Protein 3DEX (pdb70)

Secondary structure (DSSP, 8-state):
--EEEEEEEETTTT-HHHHHHHHHHHHHHSTTTEEEEEEEEESSS-EEEEETTEEEEEHHHH-S--HHHHHHHHHHTT-/-EEEEEEETTTT-HHHHHHHHHHHHHHSTTT-SEEEEEEESSS-EEEEETTEEEEEHHHH-S--HHHHHHHHHHHS----/-EEEEEEEETTTT-HHHHHHHHHHHHHHSTTTEEEEEEEEESSS-EEEEETTEEEEEHHHH-S--HHHHHHHHHTT-/-EEEEEEEETTTT-HHHHHHHHHHHHHHSTTTEEEEEEEEESSS-EEEEETTEEEEEHHHH-S--HHHHHHHHHTTS-TT-/--EEEEEEEETTTT-HHHHHHHHHHHHHHSTTTEEEEEEEEESSS-EEEEETTEEEEEHHHH-S--HHHHHHHHHTT--/--EEEEEEEETTTT-HHHHHHHHHHHHHHSTTTEEEEEEEEESSS-EEEEETTEEEEEHHHH-S--HHHHHHHHHTTT-/-EEEEEEEETTTT-HHHHHHHHHHHHHHSTTTEEEEEEEEESSS-EEEEETTEEEEEHHHH-S--HHHHHHHHHTT-/---EEEEEEEETTTT-HHHHHHHHHHHHHHSTTTEEEEEEEEESSS-EEEEETTEEEEEHHHH-S--HHHHHHHHHHHS-S--

InterPro domains:
  IPR011893 Selenoprotein, Rdx-type [PF10262] (14-86)
  IPR011893 Selenoprotein, Rdx-type [TIGR02174] (15-85)
  IPR036249 Thioredoxin-like superfamily [SSF52833] (12-95)

Structure (mmCIF, N/CA/C/O backbone):
data_3DEX
#
_entry.id   3DEX
#
_cell.length_a   48.126
_cell.length_b   158.318
_cell.length_c   48.088
_cell.angle_alpha   90.00
_cell.angle_beta   90.62
_cell.angle_gamma   90.00
#
_symmetry.space_group_name_H-M   'P 1 21 1'
#
loop_
_atom_site.group_PDB
_atom_site.id
_atom_site.type_symbol
_atom_site.label_atom_id
_atom_site.label_alt_id
_atom_site.label_comp_id
_atom_site.label_asym_id
_atom_site.label_entity_id
_atom_site.label_seq_id
_atom_site.pdbx_PDB_ins_code
_atom_site.Cartn_x
_atom_site.Cartn_y
_atom_site.Cartn_z
_atom_site.occupancy
_atom_site.B_iso_or_equiv
_atom_site.auth_seq_id
_atom_site.auth_comp_id
_atom_site.auth_asym_id
_atom_site.auth_atom_id
_atom_site.pdbx_PDB_model_num
ATOM 1 N N . HIS A 1 11 ? 35.155 123.610 20.117 1.00 59.57 11 HIS A N 1
ATOM 2 C CA . HIS A 1 11 ? 33.688 123.849 19.933 1.00 63.82 11 HIS A CA 1
ATOM 3 C C . HIS A 1 11 ? 33.041 124.582 21.117 1.00 63.26 11 HIS A C 1
ATOM 4 O O . HIS A 1 11 ? 32.795 123.999 22.175 1.00 65.11 11 HIS A O 1
ATOM 11 N N . THR A 1 12 ? 32.745 125.865 20.930 1.00 62.43 12 THR A N 1
ATOM 12 C CA . THR A 1 12 ? 32.152 126.670 22.000 1.00 55.09 12 THR A CA 1
ATOM 13 C C . THR A 1 12 ? 30.963 127.551 21.590 1.00 50.98 12 THR A C 1
ATOM 14 O O . THR A 1 12 ? 30.209 128.017 22.450 1.00 49.24 12 THR A O 1
ATOM 18 N N . HIS A 1 13 ? 30.799 127.778 20.287 1.00 46.48 13 HIS A N 1
ATOM 19 C CA . HIS A 1 13 ? 29.703 128.607 19.787 1.00 41.14 13 HIS A CA 1
ATOM 20 C C . HIS A 1 13 ? 28.619 127.776 19.143 1.00 37.84 13 HIS A C 1
ATOM 21 O O . HIS A 1 13 ? 28.875 126.700 18.616 1.00 38.25 13 HIS A O 1
ATOM 28 N N . ARG A 1 14 ? 27.399 128.285 19.191 1.00 34.33 14 ARG A N 1
ATOM 29 C CA . ARG A 1 14 ? 26.280 127.579 18.604 1.00 31.67 14 ARG A CA 1
ATOM 30 C C . ARG A 1 14 ? 25.631 128.466 17.533 1.00 30.97 14 ARG A C 1
ATOM 31 O O . ARG A 1 14 ? 25.536 129.688 17.701 1.00 30.85 14 ARG A O 1
ATOM 39 N N . VAL A 1 15 ? 25.205 127.845 16.429 1.00 26.24 15 VAL A N 1
ATOM 40 C CA . VAL A 1 15 ? 24.550 128.552 15.324 1.00 15.93 15 VAL A CA 1
ATOM 41 C C . VAL A 1 15 ? 23.180 127.936 15.093 1.00 15.49 15 VAL A C 1
ATOM 42 O O . VAL A 1 15 ? 22.994 126.744 15.247 1.00 16.19 15 VAL A O 1
ATOM 46 N N . GLN A 1 16 ? 22.214 128.755 14.727 1.00 19.80 16 GLN A N 1
ATOM 47 C CA . GLN A 1 16 ? 20.879 128.258 14.485 1.00 21.59 16 GLN A CA 1
ATOM 48 C C . GLN A 1 16 ? 20.337 128.894 13.205 1.00 23.83 16 GLN A C 1
ATOM 49 O O . GLN A 1 16 ? 20.586 130.072 12.927 1.00 21.53 16 GLN A O 1
ATOM 55 N N . ILE A 1 17 ? 19.608 128.107 12.419 1.00 24.48 17 ILE A N 1
ATOM 56 C CA . ILE A 1 17 ? 19.013 128.599 11.179 1.00 17.73 17 ILE A CA 1
ATOM 57 C C . ILE A 1 17 ? 17.534 128.308 11.218 1.00 16.34 17 ILE A C 1
ATOM 58 O O . ILE A 1 17 ? 17.141 127.153 11.279 1.00 18.94 17 ILE A O 1
ATOM 63 N N . GLU A 1 18 ? 16.714 129.344 11.205 1.00 16.28 18 GLU A N 1
ATOM 64 C CA . GLU A 1 18 ? 15.268 129.138 11.220 1.00 24.94 18 GLU A CA 1
ATOM 65 C C . GLU A 1 18 ? 14.731 129.429 9.811 1.00 26.68 18 GLU A C 1
ATOM 66 O O . GLU A 1 18 ? 14.808 130.566 9.328 1.00 27.89 18 GLU A O 1
ATOM 72 N N . TYR A 1 19 ? 14.196 128.396 9.159 1.00 25.28 19 TYR A N 1
ATOM 73 C CA . TYR A 1 19 ? 13.669 128.502 7.791 1.00 24.60 19 TYR A CA 1
ATOM 74 C C . TYR A 1 19 ? 12.153 128.286 7.726 1.00 22.51 19 TYR A C 1
ATOM 75 O O . TYR A 1 19 ? 11.615 127.487 8.476 1.00 15.45 19 TYR A O 1
ATOM 84 N N . CYS A 1 20 ? 11.473 128.994 6.824 1.00 26.63 20 CYS A N 1
ATOM 85 C CA . CYS A 1 20 ? 10.032 128.833 6.669 1.00 31.66 20 CYS A CA 1
ATOM 86 C C . CYS A 1 20 ? 9.778 127.464 6.054 1.00 33.71 20 CYS A C 1
ATOM 87 O O . CYS A 1 20 ? 10.215 127.168 4.943 1.00 32.98 20 CYS A O 1
ATOM 90 N N . THR A 1 21 ? 9.086 126.623 6.812 1.00 38.25 21 THR A N 1
ATOM 91 C CA . THR A 1 21 ? 8.781 125.270 6.397 1.00 38.05 21 THR A CA 1
ATOM 92 C C . THR A 1 21 ? 7.800 125.255 5.217 1.00 42.46 21 THR A C 1
ATOM 93 O O . THR A 1 21 ? 8.008 124.526 4.246 1.00 40.35 21 THR A O 1
ATOM 97 N N . GLN A 1 22 ? 6.759 126.085 5.280 1.00 46.69 22 GLN A N 1
ATOM 98 C CA . GLN A 1 22 ? 5.750 126.141 4.216 1.00 46.57 22 GLN A CA 1
ATOM 99 C C . GLN A 1 22 ? 6.337 126.592 2.874 1.00 44.63 22 GLN A C 1
ATOM 100 O O . GLN A 1 22 ? 5.904 126.155 1.808 1.00 43.85 22 GLN A O 1
ATOM 106 N N . CYS A 1 23 ? 7.332 127.462 2.934 1.00 41.80 23 CYS A N 1
ATOM 107 C CA . CYS A 1 23 ? 7.963 127.983 1.733 1.00 42.47 23 CYS A CA 1
ATOM 108 C C . CYS A 1 23 ? 8.923 126.957 1.111 1.00 41.40 23 CYS A C 1
ATOM 109 O O . CYS A 1 23 ? 9.636 127.267 0.157 1.00 38.12 23 CYS A O 1
ATOM 112 N N . ARG A 1 24 ? 8.944 125.738 1.648 1.00 41.36 24 ARG A N 1
ATOM 113 C CA . ARG A 1 24 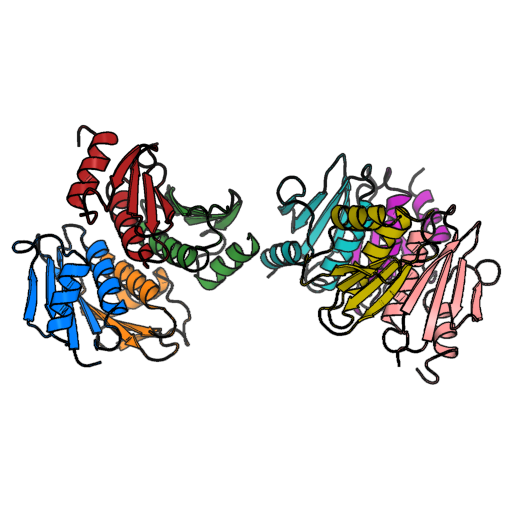? 9.835 124.685 1.139 1.00 39.61 24 ARG A CA 1
ATOM 114 C C . ARG A 1 24 ? 11.291 125.182 1.132 1.00 36.93 24 ARG A C 1
ATOM 115 O O . ARG A 1 24 ? 12.004 125.012 0.144 1.00 35.66 24 ARG A O 1
ATOM 123 N N . TRP A 1 25 ? 11.726 125.795 2.233 1.00 30.20 25 TRP A N 1
ATOM 124 C CA . TRP A 1 25 ? 13.083 126.302 2.314 1.00 27.25 25 TRP A CA 1
ATOM 125 C C . TRP A 1 25 ? 14.054 125.422 3.086 1.00 26.44 25 TRP A C 1
ATOM 126 O O . TRP A 1 25 ? 15.168 125.842 3.428 1.00 25.05 25 TRP A O 1
ATOM 137 N N . LEU A 1 26 ? 13.638 124.193 3.352 1.00 25.50 26 LEU A N 1
ATOM 138 C CA . LEU A 1 26 ? 14.488 123.249 4.061 1.00 23.46 26 LEU A CA 1
ATOM 139 C C . LEU A 1 26 ? 15.774 123.024 3.273 1.00 22.25 26 LEU A C 1
ATOM 140 O O . LEU A 1 26 ? 16.869 123.128 3.808 1.00 17.89 26 LEU A O 1
ATOM 145 N N . PRO A 1 27 ? 15.652 122.713 1.975 1.00 23.31 27 PRO A N 1
ATOM 146 C CA . PRO A 1 27 ? 16.876 122.494 1.211 1.00 24.25 27 PRO A CA 1
ATOM 147 C C . PRO A 1 27 ? 17.910 123.632 1.261 1.00 21.56 27 PRO A C 1
ATOM 148 O O . PRO A 1 27 ? 19.101 123.364 1.376 1.00 23.58 27 PRO A O 1
ATOM 152 N N . ARG A 1 28 ? 17.482 124.888 1.204 1.00 20.19 28 ARG A N 1
ATOM 153 C CA . ARG A 1 28 ? 18.462 125.968 1.234 1.00 21.85 28 ARG A CA 1
ATOM 154 C C . ARG A 1 28 ? 18.996 126.176 2.638 1.00 20.87 28 ARG A C 1
ATOM 155 O O . ARG A 1 28 ? 20.093 126.676 2.830 1.00 22.44 28 ARG A O 1
ATOM 163 N N . ALA A 1 29 ? 18.200 125.810 3.628 1.00 19.98 29 ALA A N 1
ATOM 164 C CA . ALA A 1 29 ? 18.631 125.930 5.005 1.00 13.91 29 ALA A CA 1
ATOM 165 C C . ALA A 1 29 ? 19.722 124.879 5.194 1.00 15.22 29 ALA A C 1
ATOM 166 O O . ALA A 1 29 ? 20.771 125.160 5.769 1.00 15.89 29 ALA A O 1
ATOM 168 N N . ALA A 1 30 ? 19.459 123.668 4.700 1.00 11.91 30 ALA A N 1
ATOM 169 C CA . ALA A 1 30 ? 20.394 122.556 4.807 1.00 9.35 30 ALA A CA 1
ATOM 170 C C . ALA A 1 30 ? 21.711 122.888 4.108 1.00 10.39 30 ALA A C 1
ATOM 171 O O . ALA A 1 30 ? 22.788 122.573 4.598 1.00 5.87 30 ALA A O 1
ATOM 173 N N . TRP A 1 31 ? 21.611 123.540 2.961 1.00 11.13 31 TRP A N 1
ATOM 174 C CA . TRP A 1 31 ? 22.783 123.925 2.215 1.00 14.06 31 TRP A CA 1
ATOM 175 C C . TRP A 1 31 ? 23.655 124.886 3.027 1.00 15.35 31 TRP A C 1
ATOM 176 O O . TRP A 1 31 ? 24.859 124.676 3.187 1.00 14.85 31 TRP A O 1
ATOM 187 N N . LEU A 1 32 ? 23.039 125.946 3.525 1.00 15.30 32 LEU A N 1
ATOM 188 C CA . LEU A 1 32 ? 23.739 126.936 4.335 1.00 21.23 32 LEU A CA 1
ATOM 189 C C . LEU A 1 32 ? 24.393 126.281 5.556 1.00 23.67 32 LEU A C 1
ATOM 190 O O . LEU A 1 32 ? 25.498 126.661 5.964 1.00 22.70 32 LEU A O 1
ATOM 195 N N . ALA A 1 33 ? 23.700 125.305 6.142 1.00 24.50 33 ALA A N 1
ATOM 196 C CA . ALA A 1 33 ? 24.212 124.603 7.314 1.00 23.48 33 ALA A CA 1
ATOM 197 C C . ALA A 1 33 ? 25.523 123.919 6.972 1.00 21.00 33 ALA A C 1
ATOM 198 O O . ALA A 1 33 ? 26.471 123.935 7.749 1.00 19.92 33 ALA A O 1
ATOM 200 N N . GLN A 1 34 ? 25.561 123.317 5.797 1.00 18.85 34 GLN A N 1
ATOM 201 C CA . GLN A 1 34 ? 26.743 122.626 5.337 1.00 18.68 34 GLN A CA 1
ATOM 202 C C . GLN A 1 34 ? 27.866 123.631 5.064 1.00 21.24 34 GLN A C 1
ATOM 203 O O . GLN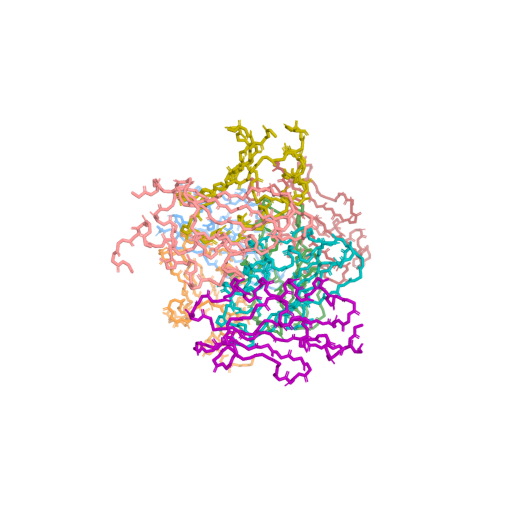 A 1 34 ? 29.018 123.375 5.394 1.00 19.07 34 GLN A O 1
ATOM 209 N N . GLU A 1 35 ? 27.520 124.768 4.458 1.00 23.59 35 GLU A N 1
ATOM 210 C CA . GLU A 1 35 ? 28.495 125.807 4.160 1.00 22.88 35 GLU A CA 1
ATOM 211 C C . GLU A 1 35 ? 29.118 126.296 5.465 1.00 23.69 35 GLU A C 1
ATOM 212 O O . GLU A 1 35 ? 30.335 126.353 5.593 1.00 23.26 35 GLU A O 1
ATOM 218 N N . LEU A 1 36 ? 28.282 126.646 6.438 1.00 24.38 36 LEU A N 1
ATOM 219 C CA . LEU A 1 36 ? 28.781 127.141 7.718 1.00 26.83 36 LEU A CA 1
ATOM 220 C C . LEU A 1 36 ? 29.526 126.090 8.534 1.00 27.81 36 LEU A C 1
ATOM 221 O O . LEU A 1 36 ? 30.538 126.391 9.163 1.00 29.56 36 LEU A O 1
ATOM 226 N N . LEU A 1 37 ? 29.031 124.858 8.533 1.00 29.66 37 LEU A N 1
ATOM 227 C CA . LEU A 1 37 ? 29.675 123.794 9.296 1.00 28.86 37 LEU A CA 1
ATOM 228 C C . LEU A 1 37 ? 31.014 123.385 8.724 1.00 27.32 37 LEU A C 1
ATOM 229 O O . LEU A 1 37 ? 31.891 122.930 9.444 1.00 29.92 37 LEU A O 1
ATOM 234 N N . THR A 1 38 ? 31.174 123.550 7.425 1.00 27.87 38 THR A N 1
ATOM 235 C CA . THR A 1 38 ? 32.411 123.183 6.792 1.00 25.45 38 THR A CA 1
ATOM 236 C C . THR A 1 38 ? 33.451 124.285 7.015 1.00 26.45 38 THR A C 1
ATOM 237 O O . THR A 1 38 ? 34.631 124.011 7.144 1.00 25.45 38 THR A O 1
ATOM 241 N N . THR A 1 39 ? 33.006 125.530 7.109 1.00 26.24 39 THR A N 1
ATOM 242 C CA . THR A 1 39 ? 33.919 126.634 7.338 1.00 27.75 39 THR A CA 1
ATOM 243 C C . THR A 1 39 ? 34.252 126.854 8.820 1.00 30.87 39 THR A C 1
ATOM 244 O O . THR A 1 39 ? 35.373 127.229 9.147 1.00 31.83 39 THR A O 1
ATOM 248 N N . PHE A 1 40 ? 33.289 126.605 9.709 1.00 33.26 40 PHE A N 1
ATOM 249 C CA . PHE A 1 40 ? 33.470 126.814 11.149 1.00 33.11 40 PHE A CA 1
ATOM 250 C C . PHE A 1 40 ? 33.311 125.559 11.998 1.00 38.47 40 PHE A C 1
ATOM 251 O O . PHE A 1 40 ? 32.890 125.639 13.149 1.00 38.20 40 PHE A O 1
ATOM 259 N N . GLU A 1 41 ? 33.660 124.408 11.433 1.00 46.49 41 GLU A N 1
ATOM 260 C CA . GLU A 1 41 ? 33.543 123.125 12.127 1.00 49.30 41 GLU A CA 1
ATOM 261 C C . GLU A 1 41 ? 34.338 123.083 13.421 1.00 49.83 41 GLU A C 1
ATOM 262 O O . GLU A 1 41 ? 33.935 122.438 14.391 1.00 49.59 41 GLU A O 1
ATOM 268 N N . THR A 1 42 ? 35.474 123.770 13.424 1.00 50.99 42 THR A N 1
ATOM 269 C CA . THR A 1 42 ? 36.347 123.793 14.587 1.00 48.47 42 THR A CA 1
ATOM 270 C C . THR A 1 42 ? 35.921 124.797 15.658 1.00 47.62 42 THR A C 1
ATOM 271 O O . THR A 1 42 ? 36.374 124.709 16.791 1.00 50.08 42 THR A O 1
ATOM 275 N N . GLU A 1 43 ? 35.034 125.728 15.312 1.00 46.69 43 GLU A N 1
ATOM 276 C CA . GLU A 1 43 ? 34.579 126.734 16.270 1.00 43.45 43 GLU A CA 1
ATOM 277 C C . GLU A 1 43 ? 33.133 126.533 16.724 1.00 41.65 43 GLU A C 1
ATOM 278 O O . GLU A 1 43 ? 32.684 127.159 17.693 1.00 38.66 43 GLU A O 1
ATOM 284 N N . LEU A 1 44 ? 32.407 125.655 16.037 1.00 39.38 44 LEU A N 1
ATOM 285 C CA . LEU A 1 44 ? 31.010 125.415 16.385 1.00 36.53 44 LEU A CA 1
ATOM 286 C C . LEU A 1 44 ? 30.796 124.128 17.151 1.00 37.68 44 LEU A C 1
ATOM 287 O O . LEU A 1 44 ? 31.312 123.069 16.782 1.00 39.16 44 LEU A O 1
ATOM 292 N N . THR A 1 45 ? 30.032 124.239 18.231 1.00 37.92 45 THR A N 1
ATOM 293 C CA . THR A 1 45 ? 29.696 123.095 19.059 1.00 38.11 45 THR A CA 1
ATOM 294 C C . THR A 1 45 ? 28.577 122.320 18.346 1.00 36.81 45 THR A C 1
ATOM 295 O O . THR A 1 45 ? 28.477 121.090 18.442 1.00 39.37 45 THR A O 1
ATOM 299 N N . GLU A 1 46 ? 27.738 123.057 17.632 1.00 31.68 46 GLU A N 1
ATOM 300 C CA . GLU A 1 46 ? 26.653 122.479 16.857 1.00 31.63 46 GLU A CA 1
ATOM 301 C C . GLU A 1 46 ? 25.882 123.544 16.098 1.00 27.84 46 GLU A C 1
ATOM 302 O O . GLU A 1 46 ? 25.927 124.736 16.430 1.00 26.48 46 GLU A O 1
ATOM 308 N N . LEU A 1 47 ? 25.192 123.103 15.056 1.00 23.47 47 LEU A N 1
ATOM 309 C CA . LEU A 1 47 ? 24.398 124.000 14.232 1.00 24.22 47 LEU A CA 1
ATOM 310 C C . LEU A 1 47 ? 23.012 123.388 14.160 1.00 21.83 47 LEU A C 1
ATOM 311 O O . LEU A 1 47 ? 22.869 122.234 13.797 1.00 24.86 47 LEU A O 1
ATOM 316 N N . ALA A 1 48 ? 21.993 124.153 14.517 1.00 19.46 48 ALA A N 1
ATOM 317 C CA . ALA A 1 48 ? 20.641 123.625 14.520 1.00 19.76 48 ALA A CA 1
ATOM 318 C C . ALA A 1 48 ? 19.706 124.224 13.463 1.00 23.34 48 ALA A C 1
ATOM 319 O O . ALA A 1 48 ? 19.803 125.408 13.109 1.00 25.06 48 ALA A O 1
ATOM 321 N N . LEU A 1 49 ? 18.795 123.395 12.960 1.00 20.14 49 LEU A N 1
ATOM 322 C CA . LEU A 1 49 ? 17.818 123.851 11.984 1.00 22.45 49 LEU A CA 1
ATOM 323 C C . LEU A 1 49 ? 16.464 123.881 12.695 1.00 26.14 49 LEU A C 1
ATOM 324 O O . LEU A 1 49 ? 16.011 122.861 13.220 1.00 24.18 49 LEU A O 1
ATOM 329 N N . LYS A 1 50 ? 15.836 125.052 12.747 1.00 26.81 50 LYS A N 1
ATOM 330 C CA . LYS A 1 50 ? 14.531 125.181 13.396 1.00 28.37 50 LYS A CA 1
ATOM 331 C C . LYS A 1 50 ? 13.431 125.521 12.399 1.00 25.51 50 LYS A C 1
ATOM 332 O O . LYS A 1 50 ? 13.445 126.593 11.790 1.00 25.43 50 LYS A O 1
ATOM 338 N N . PRO A 1 51 ? 12.466 124.607 12.212 1.00 24.02 51 PRO A N 1
ATOM 339 C CA . PRO A 1 51 ? 11.380 124.882 11.272 1.00 19.17 51 PRO A CA 1
ATOM 340 C C . PRO A 1 51 ? 10.669 126.144 11.710 1.00 21.91 51 PRO A C 1
ATOM 341 O O . PRO A 1 51 ? 10.398 126.316 12.889 1.00 21.91 51 PRO A O 1
ATOM 345 N N . GLY A 1 52 ? 10.376 127.023 10.758 1.00 28.74 52 GLY A N 1
ATOM 346 C CA . GLY A 1 52 ? 9.719 128.277 11.079 1.00 36.90 52 GLY A CA 1
ATOM 347 C C . GLY A 1 52 ? 8.353 128.471 10.454 1.00 41.71 52 GLY A C 1
ATOM 348 O O . GLY A 1 52 ? 7.892 127.634 9.676 1.00 39.31 52 GLY A O 1
ATOM 349 N N . THR A 1 53 ? 7.724 129.598 10.789 1.00 48.38 53 THR A N 1
ATOM 350 C CA . THR A 1 53 ? 6.388 129.944 10.310 1.00 53.82 53 THR A CA 1
ATOM 351 C C . THR A 1 53 ? 6.306 130.301 8.839 1.00 54.40 53 THR A C 1
ATOM 352 O O . THR A 1 53 ? 6.417 129.434 7.964 1.00 60.58 53 THR A O 1
ATOM 356 N N . GLY A 1 54 ? 6.110 131.590 8.572 1.00 51.10 54 GLY A N 1
ATOM 357 C CA . GLY A 1 54 ? 5.978 132.044 7.200 1.00 49.49 54 GLY A CA 1
ATOM 358 C C . GLY A 1 54 ? 6.978 133.083 6.747 1.00 43.59 54 GLY A C 1
ATOM 359 O O . GLY A 1 54 ? 7.155 134.112 7.394 1.00 34.51 54 GLY A O 1
ATOM 360 N N . GLY A 1 55 ? 7.620 132.801 5.614 1.00 43.42 55 GLY A N 1
ATOM 361 C CA . GLY A 1 55 ? 8.607 133.704 5.042 1.00 39.68 55 GLY A CA 1
ATOM 362 C C . GLY A 1 55 ? 9.843 133.909 5.895 1.00 34.46 55 GLY A C 1
ATOM 363 O O . GLY A 1 55 ? 10.733 134.672 5.530 1.00 33.84 55 GLY A O 1
ATOM 364 N N . VAL A 1 56 ? 9.902 133.219 7.024 1.00 30.36 56 VAL A N 1
ATOM 365 C CA . VAL A 1 56 ? 11.019 133.343 7.937 1.00 30.92 56 VAL A CA 1
ATOM 366 C C . VAL A 1 56 ? 12.302 132.650 7.508 1.00 27.71 56 VAL A C 1
ATOM 367 O O . VAL A 1 56 ? 12.292 131.493 7.113 1.00 32.66 56 VAL A O 1
ATOM 371 N N . PHE A 1 57 ? 13.413 133.364 7.580 1.00 24.37 57 PHE A N 1
ATOM 372 C CA . PHE A 1 57 ? 14.698 132.765 7.269 1.00 19.61 57 PHE A CA 1
ATOM 373 C C . PHE A 1 57 ? 15.736 133.566 7.996 1.00 18.74 57 PHE A C 1
ATOM 374 O O . PHE A 1 57 ? 16.233 134.560 7.476 1.00 17.58 57 PHE A O 1
ATOM 382 N N . VAL A 1 58 ? 16.063 133.152 9.213 1.00 18.97 58 VAL A N 1
ATOM 383 C CA . VAL A 1 58 ? 17.065 133.899 9.971 1.00 22.64 58 VAL A CA 1
ATOM 384 C C . VAL A 1 58 ? 18.208 133.042 10.489 1.00 16.97 58 VAL A C 1
ATOM 385 O O . VAL A 1 58 ? 18.024 131.862 10.746 1.00 16.84 58 VAL A O 1
ATOM 389 N N . VAL A 1 59 ? 19.397 133.638 10.580 1.00 13.79 59 VAL A N 1
ATOM 390 C CA . VAL A 1 59 ? 20.570 132.940 11.082 1.00 11.58 59 VAL A CA 1
ATOM 391 C C . VAL A 1 59 ? 20.927 133.595 12.401 1.00 12.83 59 VAL A C 1
ATOM 392 O O . VAL A 1 59 ? 20.976 134.809 12.485 1.00 13.85 59 VAL A O 1
ATOM 396 N N . ARG A 1 60 ? 21.129 132.786 13.433 1.00 11.72 60 ARG A N 1
ATOM 397 C CA . ARG A 1 60 ? 21.486 133.272 14.757 1.00 13.77 60 ARG A CA 1
ATOM 398 C C . ARG A 1 60 ? 22.825 132.698 15.217 1.00 14.40 60 ARG A C 1
ATOM 399 O O . ARG A 1 60 ? 23.122 131.535 14.981 1.00 19.58 60 ARG A O 1
ATOM 407 N N . VAL A 1 61 ? 23.646 133.511 15.862 1.00 17.79 61 VAL A N 1
ATOM 408 C CA . VAL A 1 61 ? 24.916 133.015 16.393 1.00 21.83 61 VAL A CA 1
ATOM 409 C C . VAL A 1 61 ? 24.880 133.354 17.886 1.00 21.40 61 VAL A C 1
ATOM 410 O O . VAL A 1 61 ? 24.795 134.525 18.264 1.00 19.83 61 VAL A O 1
ATOM 414 N N . ASP A 1 62 ? 24.912 132.324 18.726 1.00 24.85 62 ASP A N 1
ATOM 415 C CA . ASP A 1 62 ? 24.851 132.502 20.174 1.00 29.31 62 ASP A CA 1
ATOM 416 C C . ASP A 1 62 ? 23.607 133.316 20.573 1.00 32.51 62 ASP A C 1
ATOM 417 O O . ASP A 1 62 ? 23.701 134.308 21.291 1.00 29.57 62 ASP A O 1
ATOM 422 N N . ASP A 1 63 ? 22.444 132.883 20.087 1.00 37.76 63 ASP A N 1
ATOM 423 C CA . ASP A 1 63 ? 21.170 133.535 20.383 1.00 41.47 63 ASP A CA 1
ATOM 424 C C . ASP A 1 63 ? 21.013 134.915 19.749 1.00 38.77 63 ASP A C 1
ATOM 425 O O . ASP A 1 63 ? 19.929 135.501 19.788 1.00 34.42 63 ASP A O 1
ATOM 430 N N . GLU A 1 64 ? 22.087 135.436 19.169 1.00 36.44 64 GLU A N 1
ATOM 431 C CA . GLU A 1 64 ? 22.023 136.742 18.515 1.00 38.87 64 GLU A CA 1
ATOM 432 C C . GLU A 1 64 ? 21.793 136.650 17.005 1.00 32.57 64 GLU A C 1
ATOM 433 O O . GLU A 1 64 ? 22.555 136.003 16.291 1.00 32.14 64 GLU A O 1
ATOM 439 N N . VAL A 1 65 ? 20.745 137.308 16.520 1.00 25.64 65 VAL A N 1
ATOM 440 C CA . VAL A 1 65 ? 20.442 137.279 15.096 1.00 24.64 65 VAL A CA 1
ATOM 441 C C . VAL A 1 65 ? 21.505 138.014 14.282 1.00 22.47 65 VAL A C 1
ATOM 442 O O . VAL A 1 65 ? 21.785 139.183 14.512 1.00 20.61 65 VAL A O 1
ATOM 446 N N . VAL A 1 66 ? 22.095 137.298 13.334 1.00 22.29 66 VAL A N 1
ATOM 447 C CA . VAL A 1 66 ? 23.145 137.822 12.483 1.00 21.00 66 VAL A CA 1
ATOM 448 C C . VAL A 1 66 ? 22.664 138.043 11.045 1.00 23.51 66 VAL A C 1
ATOM 449 O O . VAL A 1 66 ? 23.247 138.829 10.291 1.00 22.45 66 VAL A O 1
ATOM 453 N N . TRP A 1 67 ? 21.599 137.352 10.657 1.00 24.45 67 TRP A N 1
ATOM 454 C CA . TRP A 1 67 ? 21.069 137.522 9.320 1.00 24.31 67 TRP A CA 1
ATOM 455 C C . TRP A 1 67 ? 19.579 137.289 9.288 1.00 24.35 67 TRP A C 1
ATOM 456 O O . TRP A 1 67 ? 19.097 136.275 9.782 1.00 22.86 67 TRP A O 1
ATOM 467 N N . ASP A 1 68 ? 18.852 138.243 8.714 1.00 24.72 68 ASP A N 1
ATOM 468 C CA . ASP A 1 68 ? 17.401 138.147 8.592 1.00 24.92 68 ASP A CA 1
ATOM 469 C C . ASP A 1 68 ? 17.025 138.393 7.129 1.00 25.27 68 ASP A C 1
ATOM 470 O O . ASP A 1 68 ? 17.358 139.433 6.565 1.00 25.69 68 ASP A O 1
ATOM 475 N N . ARG A 1 69 ? 16.320 137.440 6.529 1.00 24.52 69 ARG A N 1
ATOM 476 C CA . ARG A 1 69 ? 15.913 137.541 5.134 1.00 29.83 69 ARG A CA 1
ATOM 477 C C . ARG A 1 69 ? 15.222 138.839 4.748 1.00 31.34 69 ARG A C 1
ATOM 478 O O . ARG A 1 69 ? 15.682 139.539 3.854 1.00 31.24 69 ARG A O 1
ATOM 486 N N . ARG A 1 70 ? 14.108 139.153 5.405 1.00 36.11 70 ARG A N 1
ATOM 487 C CA . ARG A 1 70 ? 13.375 140.364 5.075 1.00 42.32 70 ARG A CA 1
ATOM 488 C C . ARG A 1 70 ? 14.033 141.614 5.615 1.00 43.00 70 ARG A C 1
ATOM 489 O O . ARG A 1 70 ? 13.375 142.547 6.060 1.00 49.50 70 ARG A O 1
ATOM 497 N N . GLU A 1 71 ? 15.351 141.639 5.529 1.00 42.77 71 GLU A N 1
ATOM 498 C CA . GLU A 1 71 ? 16.126 142.764 5.997 1.00 39.76 71 GLU A CA 1
ATOM 499 C C . GLU A 1 71 ? 17.420 142.825 5.194 1.00 36.89 71 GLU A C 1
ATOM 500 O O . GLU A 1 71 ? 17.910 143.896 4.868 1.00 35.38 71 GLU A O 1
ATOM 506 N N . GLN A 1 72 ? 17.959 141.662 4.854 1.00 33.33 72 GLN A N 1
ATOM 507 C CA . GLN A 1 72 ? 19.205 141.610 4.111 1.00 31.80 72 GLN A CA 1
ATOM 508 C C . GLN A 1 72 ? 19.122 140.699 2.897 1.00 31.44 72 GLN A C 1
ATOM 509 O O . GLN A 1 72 ? 20.123 140.454 2.226 1.00 31.86 72 GLN A O 1
ATOM 515 N N . GLY A 1 73 ? 17.930 140.183 2.628 1.00 30.76 73 GLY A N 1
ATOM 516 C CA . GLY A 1 73 ? 17.745 139.310 1.487 1.00 26.01 73 GLY A CA 1
ATOM 517 C C . GLY A 1 73 ? 18.313 137.911 1.633 1.00 27.76 73 GLY A C 1
ATOM 518 O O . GLY A 1 73 ? 18.600 137.443 2.739 1.00 29.05 73 GLY A O 1
ATOM 519 N N . PHE A 1 74 ? 18.468 137.248 0.490 1.00 26.50 74 PHE A N 1
ATOM 520 C CA . PHE A 1 74 ? 18.981 135.894 0.422 1.00 25.01 74 PHE A CA 1
ATOM 521 C C . PHE A 1 74 ? 20.340 135.773 1.126 1.00 28.00 74 PHE A C 1
ATOM 522 O O . PHE A 1 74 ? 21.224 136.622 0.955 1.00 27.58 74 PHE A O 1
ATOM 530 N N . PRO A 1 75 ? 20.526 134.710 1.928 1.00 28.37 75 PRO A N 1
ATOM 531 C CA . PRO A 1 75 ? 21.796 134.519 2.636 1.00 28.19 75 PRO A CA 1
ATOM 532 C C . PRO A 1 75 ? 22.983 134.102 1.757 1.00 26.97 75 PRO A C 1
ATOM 533 O O . PRO A 1 75 ? 23.370 132.940 1.763 1.00 28.16 75 PRO A O 1
ATOM 537 N N . GLU A 1 76 ? 23.557 135.051 1.017 1.00 26.53 76 GLU A N 1
ATOM 538 C CA . GLU A 1 76 ? 24.701 134.768 0.153 1.00 29.51 76 GLU A CA 1
ATOM 539 C C . GLU A 1 76 ? 25.830 134.226 1.036 1.00 30.00 76 GLU A C 1
ATOM 540 O O . GLU A 1 76 ? 26.276 134.887 1.957 1.00 29.59 76 GLU A O 1
ATOM 546 N N . PRO A 1 77 ? 26.318 133.014 0.744 1.00 33.69 77 PRO A N 1
ATOM 547 C CA . PRO A 1 77 ? 27.385 132.357 1.505 1.00 33.05 77 PRO A CA 1
ATOM 548 C C . PRO A 1 77 ? 28.493 133.238 2.052 1.00 31.42 77 PRO A C 1
ATOM 549 O O . PRO A 1 77 ? 28.746 133.251 3.248 1.00 30.01 77 PRO A O 1
ATOM 553 N N . THR A 1 78 ? 29.157 133.971 1.180 1.00 31.51 78 THR A N 1
ATOM 554 C CA . THR A 1 78 ? 30.242 134.834 1.611 1.00 37.27 78 THR A CA 1
ATOM 555 C C . THR A 1 78 ? 29.805 135.860 2.658 1.00 36.54 78 THR A C 1
ATOM 556 O O . THR A 1 78 ? 30.359 135.914 3.767 1.00 32.71 78 THR A O 1
ATOM 560 N N . ALA A 1 79 ? 28.827 136.684 2.286 1.00 33.51 79 ALA A N 1
ATOM 561 C CA . ALA A 1 79 ? 28.287 137.723 3.163 1.00 29.60 79 ALA A CA 1
ATOM 562 C C . ALA A 1 79 ? 27.977 137.189 4.551 1.00 32.85 79 ALA A C 1
ATOM 563 O O . ALA A 1 79 ? 28.444 137.739 5.547 1.00 34.85 79 ALA A O 1
ATOM 565 N N . VAL A 1 80 ? 27.185 136.117 4.610 1.00 32.87 80 VAL A N 1
ATOM 566 C CA . VAL A 1 80 ? 26.800 135.521 5.882 1.00 30.36 80 VAL A CA 1
ATOM 567 C C . VAL A 1 80 ? 27.971 134.842 6.592 1.00 29.56 80 VAL A C 1
ATOM 568 O O . VAL A 1 80 ? 28.016 134.822 7.812 1.00 31.64 80 VAL A O 1
ATOM 572 N N . LYS A 1 81 ? 28.930 134.296 5.851 1.00 29.15 81 LYS A N 1
ATOM 573 C CA . LYS A 1 81 ? 30.063 133.656 6.515 1.00 31.01 81 LYS A CA 1
ATOM 574 C C . LYS A 1 81 ? 30.942 134.688 7.201 1.00 30.22 81 LYS A C 1
ATOM 575 O O . LYS A 1 81 ? 31.556 134.404 8.222 1.00 29.59 81 LYS A O 1
ATOM 581 N N . ARG A 1 82 ? 30.986 135.890 6.638 1.00 31.16 82 ARG A N 1
ATOM 582 C CA . ARG A 1 82 ? 31.790 136.964 7.192 1.00 31.39 82 ARG A CA 1
ATOM 583 C C . ARG A 1 82 ? 31.170 137.477 8.489 1.00 30.69 82 ARG A C 1
ATOM 584 O O . ARG A 1 82 ? 31.881 137.746 9.454 1.00 29.33 82 ARG A O 1
ATOM 592 N N . LEU A 1 83 ? 29.843 137.597 8.507 1.00 28.75 83 LEU A N 1
ATOM 593 C CA . LEU A 1 83 ? 29.131 138.053 9.691 1.00 26.06 83 LEU A CA 1
ATOM 594 C C . LEU A 1 83 ? 29.218 137.013 10.797 1.00 27.53 83 LEU A C 1
ATOM 595 O O . LEU A 1 83 ? 29.232 137.354 11.979 1.00 31.73 83 LEU A O 1
ATOM 600 N N . VAL A 1 84 ? 29.283 135.742 10.418 1.00 25.87 84 VAL A N 1
ATOM 601 C CA . VAL A 1 84 ? 29.383 134.665 11.399 1.00 26.24 84 VAL A CA 1
ATOM 602 C C . VAL A 1 84 ? 30.794 134.593 11.973 1.00 25.73 84 VAL A C 1
ATOM 603 O O . VAL A 1 84 ? 30.977 134.291 13.145 1.00 26.20 84 VAL A O 1
ATOM 607 N N . ARG A 1 85 ? 31.793 134.857 11.141 1.00 29.27 85 ARG A N 1
ATOM 608 C CA . ARG A 1 85 ? 33.179 134.836 11.589 1.00 30.62 85 ARG A CA 1
ATOM 609 C C . ARG A 1 85 ? 33.460 135.967 12.594 1.00 32.27 85 ARG A C 1
ATOM 610 O O . ARG A 1 85 ? 34.116 135.749 13.606 1.00 22.08 85 ARG A O 1
ATOM 618 N N . ASP A 1 86 ? 32.994 137.179 12.311 1.00 34.73 86 ASP A N 1
ATOM 619 C CA . ASP A 1 86 ? 33.207 138.287 13.236 1.00 33.80 86 ASP A CA 1
ATOM 620 C C . ASP A 1 86 ? 32.796 137.875 14.645 1.00 33.68 86 ASP A C 1
ATOM 621 O O . ASP A 1 86 ? 33.457 138.244 15.600 1.00 35.18 86 ASP A O 1
ATOM 626 N N . ARG A 1 87 ? 31.714 137.107 14.771 1.00 33.93 87 ARG A N 1
ATOM 627 C CA . ARG A 1 87 ? 31.244 136.674 16.080 1.00 33.81 87 ARG A CA 1
ATOM 628 C C . ARG A 1 87 ? 32.104 135.540 16.631 1.00 36.63 87 ARG A C 1
ATOM 629 O O . ARG A 1 87 ? 31.937 135.116 17.769 1.00 39.39 87 ARG A O 1
ATOM 637 N N . VAL A 1 88 ? 33.020 135.032 15.821 1.00 39.16 88 VAL A N 1
ATOM 638 C CA . VAL A 1 88 ? 33.921 133.974 16.285 1.00 40.87 88 VAL A CA 1
ATOM 639 C C . VAL A 1 88 ? 35.323 134.242 15.692 1.00 46.67 88 VAL A C 1
ATOM 640 O O . VAL A 1 88 ? 35.999 133.325 15.174 1.00 40.62 88 VAL A O 1
ATOM 644 N N . ALA A 1 89 ? 35.717 135.521 15.790 1.00 48.83 89 ALA A N 1
ATOM 645 C CA . ALA A 1 89 ? 36.983 136.062 15.307 1.00 51.78 89 ALA A CA 1
ATOM 646 C C . ALA A 1 89 ? 38.060 135.003 15.254 1.00 56.66 89 ALA A C 1
ATOM 647 O O . ALA A 1 89 ? 39.003 135.061 16.090 1.00 60.05 89 ALA A O 1
ATOM 649 N N . HIS B 1 13 ? 9.904 118.299 20.024 1.00 11.20 13 HIS B N 1
ATOM 650 C CA . HIS B 1 13 ? 10.821 117.147 19.803 1.00 19.32 13 HIS B CA 1
ATOM 651 C C . HIS B 1 13 ? 12.124 117.589 19.139 1.00 19.31 13 HIS B C 1
ATOM 652 O O . HIS B 1 13 ? 12.128 118.136 18.046 1.00 20.83 13 HIS B O 1
ATOM 659 N N . ARG B 1 14 ? 13.227 117.356 19.840 1.00 19.57 14 ARG B N 1
ATOM 660 C CA . ARG B 1 14 ? 14.550 117.734 19.395 1.00 15.85 14 ARG B CA 1
ATOM 661 C C . ARG B 1 14 ? 15.330 116.493 18.987 1.00 17.20 14 ARG B C 1
ATOM 662 O O . ARG B 1 14 ? 15.424 115.536 19.751 1.00 22.62 14 ARG B O 1
ATOM 670 N N . VAL B 1 15 ? 15.878 116.519 17.776 1.00 17.71 15 VAL B N 1
ATOM 671 C CA . VAL B 1 15 ? 16.687 115.433 17.222 1.00 16.03 15 VAL B CA 1
ATOM 672 C C . VAL B 1 15 ? 18.099 115.969 17.041 1.00 16.98 15 VAL B C 1
ATOM 673 O O . VAL B 1 15 ? 18.299 117.136 16.734 1.00 20.73 15 VAL B O 1
ATOM 677 N N . GLN B 1 16 ? 19.089 115.116 17.208 1.00 19.62 16 GLN B N 1
ATOM 678 C CA . GLN B 1 16 ? 20.459 115.558 17.050 1.00 19.24 16 GLN B CA 1
ATOM 679 C C . GLN B 1 16 ? 21.243 114.502 16.273 1.00 19.49 16 GLN B C 1
ATOM 680 O O . GLN B 1 16 ? 21.031 113.303 16.456 1.00 22.04 16 GLN B O 1
ATOM 686 N N . ILE B 1 17 ? 22.141 114.951 15.404 1.00 15.67 17 ILE B N 1
ATOM 687 C CA . ILE B 1 17 ? 22.957 114.044 14.610 1.00 14.00 17 ILE B CA 1
ATOM 688 C C . ILE B 1 17 ? 24.404 114.401 14.826 1.00 16.63 17 ILE B C 1
ATOM 689 O O . ILE B 1 17 ? 24.816 115.507 14.514 1.00 20.93 17 ILE B O 1
ATOM 694 N N . GLU B 1 18 ? 25.182 113.479 15.371 1.00 20.08 18 GLU B N 1
ATOM 695 C CA . GLU B 1 18 ? 26.598 113.745 15.593 1.00 22.90 18 GLU B CA 1
ATOM 696 C C . GLU B 1 18 ? 27.384 112.940 14.553 1.00 22.64 18 GLU B C 1
ATOM 697 O O . GLU B 1 18 ? 27.361 111.711 14.567 1.00 21.87 18 GLU B O 1
ATOM 703 N N . TYR B 1 19 ? 28.061 113.645 13.650 1.00 24.52 19 TYR B N 1
ATOM 704 C CA . TYR B 1 19 ? 28.850 113.034 12.562 1.00 27.80 19 TYR B CA 1
ATOM 705 C C . TYR B 1 19 ? 30.356 113.267 12.703 1.00 29.00 19 TYR B C 1
ATOM 706 O O . TYR B 1 19 ? 30.771 114.340 13.126 1.00 31.30 19 TYR B O 1
ATOM 715 N N . CYS B 1 20 ? 31.171 112.288 12.316 1.00 31.87 20 CYS B N 1
ATOM 716 C CA . CYS B 1 20 ? 32.623 112.437 12.408 1.00 36.16 20 CYS B CA 1
ATOM 717 C C . CYS B 1 20 ? 33.059 113.472 11.389 1.00 34.93 20 CYS B C 1
ATOM 718 O O . CYS B 1 20 ? 32.885 113.293 10.185 1.00 34.80 20 CYS B O 1
ATOM 721 N N . THR B 1 21 ? 33.609 114.568 11.896 1.00 35.79 21 THR B N 1
ATOM 722 C CA . THR B 1 21 ? 34.061 115.664 11.060 1.00 38.32 21 THR B CA 1
ATOM 723 C C . THR B 1 21 ? 35.261 115.256 10.189 1.00 38.93 21 THR B C 1
ATOM 724 O O . THR B 1 21 ? 35.280 115.521 8.990 1.00 38.76 21 THR B O 1
ATOM 728 N N . GLN B 1 22 ? 36.240 114.577 10.781 1.00 42.50 22 GLN B N 1
ATOM 729 C CA . GLN B 1 22 ? 37.435 114.143 10.046 1.00 45.16 22 GLN B CA 1
ATOM 730 C C . GLN B 1 22 ? 37.114 113.184 8.893 1.00 43.99 22 GLN B C 1
ATOM 731 O O . GLN B 1 22 ? 37.783 113.187 7.865 1.00 42.22 22 GLN B O 1
ATOM 737 N N . CYS B 1 23 ? 36.083 112.369 9.073 1.00 42.41 23 CYS B N 1
ATOM 738 C CA . CYS B 1 23 ? 35.679 111.406 8.063 1.00 41.71 23 CYS B CA 1
ATOM 739 C C . CYS B 1 23 ? 34.916 112.064 6.901 1.00 41.93 23 CYS B C 1
ATOM 740 O O . CYS B 1 23 ? 34.415 111.370 6.013 1.00 35.52 23 CYS B O 1
ATOM 743 N N . ARG B 1 24 ? 34.823 113.394 6.905 1.00 41.14 24 ARG B N 1
ATOM 744 C CA . ARG B 1 24 ? 34.097 114.120 5.856 1.00 39.90 24 ARG B CA 1
ATOM 745 C C . ARG B 1 24 ? 32.655 113.599 5.750 1.00 37.96 24 ARG B C 1
ATOM 746 O O . ARG B 1 24 ? 32.162 113.346 4.653 1.00 34.09 24 ARG B O 1
ATOM 754 N N . TRP B 1 25 ? 31.986 113.431 6.891 1.00 36.63 25 TRP B N 1
ATOM 755 C CA . TRP B 1 25 ? 30.610 112.937 6.897 1.00 34.49 25 TRP B CA 1
ATOM 756 C C . TRP B 1 25 ? 29.542 114.023 7.059 1.00 34.19 25 TRP B C 1
ATOM 757 O O . TRP B 1 25 ? 28.373 113.720 7.329 1.00 31.59 25 TRP B O 1
ATOM 768 N N . LEU B 1 26 ? 29.949 115.281 6.889 1.00 28.71 26 LEU B N 1
ATOM 769 C CA . LEU B 1 26 ? 29.031 116.402 7.003 1.00 25.83 26 LEU B CA 1
ATOM 770 C C . LEU B 1 26 ? 27.938 116.268 5.957 1.00 27.50 26 LEU B C 1
ATOM 771 O O . LEU B 1 26 ? 26.743 116.358 6.268 1.00 26.80 26 LEU B O 1
ATOM 776 N N . PRO B 1 27 ? 28.329 116.046 4.693 1.00 28.02 27 PRO B N 1
ATOM 777 C CA . PRO B 1 27 ? 27.291 115.911 3.671 1.00 28.33 27 PRO B CA 1
ATOM 778 C C . PRO B 1 27 ? 26.228 114.839 3.963 1.00 27.18 27 PRO B C 1
ATOM 779 O O . PRO B 1 27 ? 25.044 115.104 3.776 1.00 27.15 27 PRO B O 1
ATOM 783 N N . ARG B 1 28 ? 26.618 113.652 4.438 1.00 27.54 28 ARG B N 1
ATOM 784 C CA . ARG B 1 28 ? 25.608 112.623 4.715 1.00 25.57 28 ARG B CA 1
ATOM 785 C C . ARG B 1 28 ? 24.778 112.964 5.950 1.00 22.73 28 ARG B C 1
ATOM 786 O O . ARG B 1 28 ? 23.620 112.567 6.074 1.00 19.33 28 ARG B O 1
ATOM 794 N N . ALA B 1 29 ? 25.379 113.713 6.865 1.00 22.57 29 ALA B N 1
ATOM 795 C CA . ALA B 1 29 ? 24.679 114.138 8.063 1.00 15.17 29 ALA B CA 1
ATOM 796 C C . ALA B 1 29 ? 23.620 115.147 7.617 1.00 10.68 29 ALA B C 1
ATOM 797 O O . ALA B 1 29 ? 22.475 115.097 8.041 1.00 4.81 29 ALA B O 1
ATOM 799 N N . ALA B 1 30 ? 24.025 116.061 6.745 1.00 13.10 30 ALA B N 1
ATOM 800 C CA . ALA B 1 30 ? 23.125 117.083 6.230 1.00 15.28 30 ALA B CA 1
ATOM 801 C C . ALA B 1 30 ? 21.957 116.455 5.456 1.00 17.38 30 ALA B C 1
ATOM 802 O O . ALA B 1 30 ? 20.809 116.911 5.549 1.00 17.47 30 ALA B O 1
ATOM 804 N N . TRP B 1 31 ? 22.254 115.407 4.695 1.00 14.26 31 TRP B N 1
ATOM 805 C CA . TRP B 1 31 ? 21.238 114.724 3.930 1.00 12.99 31 TRP B CA 1
ATOM 806 C C . TRP B 1 31 ? 20.186 114.116 4.866 1.00 15.88 31 TRP B C 1
ATOM 807 O O . TRP B 1 31 ? 18.987 114.327 4.675 1.00 11.77 31 TRP B O 1
ATOM 818 N N . LEU B 1 32 ? 20.647 113.372 5.875 1.00 16.63 32 LEU B N 1
ATOM 819 C CA . LEU B 1 32 ? 19.765 112.733 6.849 1.00 15.53 32 LEU B CA 1
ATOM 820 C C . LEU B 1 32 ? 18.916 113.778 7.553 1.00 14.71 32 LEU B C 1
ATOM 821 O O . LEU B 1 32 ? 17.739 113.554 7.820 1.00 19.69 32 LEU B O 1
ATOM 826 N N . ALA B 1 33 ? 19.512 114.923 7.849 1.00 11.64 33 ALA B N 1
ATOM 827 C CA . ALA B 1 33 ? 18.792 115.991 8.522 1.00 17.68 33 ALA B CA 1
ATOM 828 C C . ALA B 1 33 ? 17.617 116.423 7.661 1.00 19.88 33 ALA B C 1
ATOM 829 O O . ALA B 1 33 ? 16.507 116.665 8.145 1.00 23.09 33 ALA B O 1
ATOM 831 N N . GLN B 1 34 ? 17.865 116.523 6.368 1.00 19.84 34 GLN B N 1
ATOM 832 C CA . GLN B 1 34 ? 16.822 116.919 5.450 1.00 22.36 34 GLN B CA 1
ATOM 833 C C . GLN B 1 34 ? 15.744 115.841 5.383 1.00 21.82 34 GLN B C 1
ATOM 834 O O . GLN B 1 34 ? 14.557 116.152 5.365 1.00 23.46 34 GLN B O 1
ATOM 840 N N . GLU B 1 35 ? 16.161 114.578 5.321 1.00 17.74 35 GLU B N 1
ATOM 841 C CA . GLU B 1 35 ? 15.208 113.468 5.287 1.00 21.56 35 GLU B CA 1
ATOM 842 C C . GLU B 1 35 ? 14.300 113.515 6.535 1.00 26.27 35 GLU B C 1
ATOM 843 O O . GLU B 1 35 ? 13.071 113.487 6.432 1.00 23.86 35 GLU B O 1
ATOM 849 N N . LEU B 1 36 ? 14.908 113.596 7.717 1.00 26.45 36 LEU B N 1
ATOM 850 C CA . LEU B 1 36 ? 14.143 113.634 8.954 1.00 23.36 36 LEU B CA 1
ATOM 851 C C . LEU B 1 36 ? 13.302 114.897 9.124 1.00 24.40 36 LEU B C 1
ATOM 852 O O . LEU B 1 36 ? 12.170 114.834 9.597 1.00 24.67 36 LEU B O 1
ATOM 857 N N . LEU B 1 37 ? 13.844 116.046 8.747 1.00 21.22 37 LEU B N 1
ATOM 858 C CA . LEU B 1 37 ? 13.095 117.277 8.898 1.00 23.23 37 LEU B CA 1
ATOM 859 C C . LEU B 1 37 ? 11.911 117.361 7.959 1.00 28.55 37 LEU B C 1
ATOM 860 O O . LEU B 1 37 ? 10.906 118.003 8.260 1.00 34.52 37 LEU B O 1
ATOM 865 N N . THR B 1 38 ? 12.017 116.708 6.816 1.00 30.87 38 THR B N 1
ATOM 866 C CA . THR B 1 38 ? 10.937 116.737 5.861 1.00 29.47 38 THR B CA 1
ATOM 867 C C . THR B 1 38 ? 9.829 115.762 6.279 1.00 29.49 38 THR B C 1
ATOM 868 O O . THR B 1 38 ? 8.650 116.001 6.041 1.00 30.69 38 THR B O 1
ATOM 872 N N . THR B 1 39 ? 10.199 114.678 6.941 1.00 28.55 39 THR B N 1
ATOM 873 C CA . THR B 1 39 ? 9.203 113.713 7.376 1.00 28.80 39 THR B CA 1
ATOM 874 C C . THR B 1 39 ? 8.573 114.061 8.733 1.00 31.50 39 THR B C 1
ATOM 875 O O . THR B 1 39 ? 7.395 113.786 8.954 1.00 31.51 39 THR B O 1
ATOM 879 N N . PHE B 1 40 ? 9.349 114.676 9.626 1.00 32.10 40 PHE B N 1
ATOM 880 C CA . PHE B 1 40 ? 8.869 115.042 10.958 1.00 31.03 40 PHE B CA 1
ATOM 881 C C . PHE B 1 40 ? 8.891 116.537 11.263 1.00 35.51 40 PHE B C 1
ATOM 882 O O . PHE B 1 40 ? 9.064 116.931 12.413 1.00 38.40 40 PHE B O 1
ATOM 890 N N . GLU B 1 41 ? 8.703 117.362 10.238 1.00 42.43 41 GLU B N 1
ATOM 891 C CA . GLU B 1 41 ? 8.733 118.816 10.387 1.00 48.34 41 GLU B CA 1
ATOM 892 C C . GLU B 1 41 ? 7.697 119.325 11.371 1.00 49.61 41 GLU B C 1
ATOM 893 O O . GLU B 1 41 ? 7.913 120.316 12.077 1.00 50.09 41 GLU B O 1
ATOM 899 N N . THR B 1 42 ? 6.562 118.643 11.411 1.00 49.37 42 THR B N 1
ATOM 900 C CA . THR B 1 42 ? 5.478 119.034 12.299 1.00 49.48 42 THR B CA 1
ATOM 901 C C . THR B 1 42 ? 5.639 118.532 13.744 1.00 48.88 42 THR B C 1
ATOM 902 O O . THR B 1 42 ? 4.958 119.012 14.651 1.00 49.23 42 THR B O 1
ATOM 906 N N . GLU B 1 43 ? 6.555 117.592 13.962 1.00 45.45 43 GLU B N 1
ATOM 907 C CA . GLU B 1 43 ? 6.771 117.057 15.296 1.00 43.70 43 GLU B CA 1
ATOM 908 C C . GLU B 1 43 ? 8.109 117.465 15.905 1.00 41.21 43 GLU B C 1
ATOM 909 O O . GLU B 1 43 ? 8.354 117.242 17.092 1.00 44.35 43 GLU B O 1
ATOM 915 N N . LEU B 1 44 ? 8.976 118.071 15.107 1.00 35.80 44 LEU B N 1
ATOM 916 C CA . LEU B 1 44 ? 10.281 118.469 15.615 1.00 33.29 44 LEU B CA 1
ATOM 917 C C . LEU B 1 44 ? 10.383 119.957 15.852 1.00 32.76 44 LEU B C 1
ATOM 918 O O . LEU B 1 44 ? 9.988 120.743 15.008 1.00 33.79 44 LEU B O 1
ATOM 923 N N . THR B 1 45 ? 10.921 120.330 17.009 1.00 34.99 45 THR B N 1
ATOM 924 C CA . THR B 1 45 ? 11.109 121.724 17.367 1.00 31.71 45 THR B CA 1
ATOM 925 C C . THR B 1 45 ? 12.366 122.187 16.655 1.00 30.09 45 THR B C 1
ATOM 926 O O . THR B 1 45 ? 12.467 123.344 16.269 1.00 34.87 45 THR B O 1
ATOM 930 N N . GLU B 1 46 ? 13.321 121.274 16.486 1.00 26.73 46 GLU B N 1
ATOM 931 C CA . GLU B 1 46 ? 14.572 121.551 15.779 1.00 28.20 46 GLU B CA 1
ATOM 932 C C . GLU B 1 46 ? 15.431 120.309 15.664 1.00 25.89 46 GLU B C 1
ATOM 933 O O . GLU B 1 46 ? 15.252 119.346 16.403 1.00 26.21 46 GLU B O 1
ATOM 939 N N . LEU B 1 47 ? 16.349 120.333 14.709 1.00 21.70 47 LEU B N 1
ATOM 940 C CA . LEU B 1 47 ? 17.246 119.220 14.485 1.00 20.53 47 LEU B CA 1
ATOM 941 C C . LEU B 1 47 ? 18.641 119.808 14.464 1.00 19.80 47 LEU B C 1
ATOM 942 O O . LEU B 1 47 ? 18.911 120.743 13.714 1.00 27.43 47 LEU B O 1
ATOM 947 N N . ALA B 1 48 ? 19.532 119.284 15.285 1.00 13.97 48 ALA B N 1
ATOM 948 C CA . ALA B 1 48 ? 20.877 119.833 15.325 1.00 16.00 48 ALA B CA 1
ATOM 949 C C . ALA B 1 48 ? 21.958 118.909 14.789 1.00 14.59 48 ALA B C 1
ATOM 950 O O . ALA B 1 48 ? 21.841 117.690 14.860 1.00 15.96 48 ALA B O 1
ATOM 952 N N . LEU B 1 49 ? 23.015 119.500 14.249 1.00 17.13 49 LEU B N 1
ATOM 953 C CA . LEU B 1 49 ? 24.137 118.728 13.718 1.00 18.85 49 LEU B CA 1
ATOM 954 C C . LEU B 1 49 ? 25.319 119.046 14.620 1.00 23.99 49 LEU B C 1
ATOM 955 O O . LEU B 1 49 ? 25.707 120.209 14.754 1.00 30.80 49 LEU B O 1
ATOM 960 N N . LYS B 1 50 ? 25.873 118.026 15.266 1.00 26.52 50 LYS B N 1
ATOM 961 C CA . LYS B 1 50 ? 27.012 118.233 16.157 1.00 26.88 50 LYS B CA 1
ATOM 962 C C . LYS B 1 50 ? 28.263 117.575 15.607 1.00 24.76 50 LYS B C 1
ATOM 963 O O . LYS B 1 50 ? 28.308 116.359 15.449 1.00 25.04 50 LYS B O 1
ATOM 969 N N . PRO B 1 51 ? 29.299 118.377 15.298 1.00 27.68 51 PRO B N 1
ATOM 970 C CA . PRO B 1 51 ? 30.545 117.804 14.768 1.00 27.14 51 PRO B CA 1
ATOM 971 C C . PRO B 1 51 ? 31.114 116.849 15.806 1.00 26.66 51 PRO B C 1
ATOM 972 O O . PRO B 1 51 ? 31.146 117.169 16.991 1.00 24.45 51 PRO B O 1
ATOM 976 N N . GLY B 1 52 ? 31.547 115.681 15.354 1.00 31.30 52 GLY B N 1
ATOM 977 C CA . GLY B 1 52 ? 32.084 114.689 16.261 1.00 37.97 52 GLY B CA 1
ATOM 978 C C . GLY B 1 52 ? 33.534 114.316 16.029 1.00 43.11 52 GLY B C 1
ATOM 979 O O . GLY B 1 52 ? 34.172 114.789 15.086 1.00 39.14 52 GLY B O 1
ATOM 980 N N . THR B 1 53 ? 34.038 113.436 16.894 1.00 51.27 53 THR B N 1
ATOM 981 C CA . THR B 1 53 ? 35.427 112.981 16.852 1.00 55.68 53 THR B CA 1
ATOM 982 C C . THR B 1 53 ? 35.779 112.076 15.678 1.00 56.77 53 THR B C 1
ATOM 983 O O . THR B 1 53 ? 35.859 112.524 14.529 1.00 61.06 53 THR B O 1
ATOM 987 N N . GLY B 1 54 ? 35.994 110.798 15.979 1.00 51.56 54 GLY B N 1
ATOM 988 C CA . GLY B 1 54 ? 36.375 109.860 14.943 1.00 50.91 54 GLY B CA 1
ATOM 989 C C . GLY B 1 54 ? 35.447 108.683 14.735 1.00 49.84 54 GLY B C 1
ATOM 990 O O . GLY B 1 54 ? 35.107 107.968 15.678 1.00 46.58 54 GLY B O 1
ATOM 991 N N . GLY B 1 55 ? 35.059 108.478 13.478 1.00 49.62 55 GLY B N 1
ATOM 992 C CA . GLY B 1 55 ? 34.174 107.386 13.118 1.00 45.04 55 GLY B CA 1
ATOM 993 C C . GLY B 1 55 ? 32.789 107.482 13.728 1.00 44.23 55 GLY B C 1
ATOM 994 O O . GLY B 1 55 ? 31.961 106.585 13.533 1.00 45.68 55 GLY B O 1
ATOM 995 N N . VAL B 1 56 ? 32.527 108.567 14.451 1.00 37.62 56 VAL B N 1
ATOM 996 C CA . VAL B 1 56 ? 31.243 108.749 15.107 1.00 34.81 56 VAL B CA 1
ATOM 997 C C . VAL B 1 56 ? 30.082 109.159 14.207 1.00 29.76 56 VAL B C 1
ATOM 998 O O . VAL B 1 56 ? 30.191 110.091 13.422 1.00 32.10 56 VAL B O 1
ATOM 1002 N N . PHE B 1 57 ? 28.971 108.445 14.308 1.00 25.01 5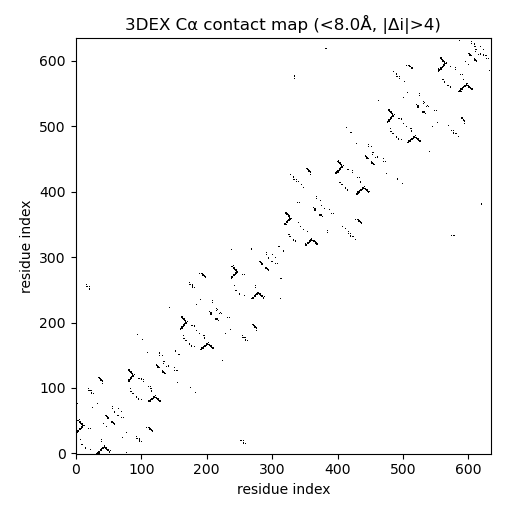7 PHE B N 1
ATOM 1003 C CA . PHE B 1 57 ? 27.786 108.817 13.555 1.00 23.57 57 PHE B CA 1
ATOM 1004 C C . PHE B 1 57 ? 26.576 108.310 14.302 1.00 18.16 57 PHE B C 1
ATOM 1005 O O . PHE B 1 57 ? 26.161 107.183 14.099 1.00 18.84 57 PHE B O 1
ATOM 1013 N N . VAL B 1 58 ? 26.009 109.138 15.173 1.00 17.98 58 VAL B N 1
ATOM 1014 C CA . VAL B 1 58 ? 24.850 108.709 15.950 1.00 16.38 58 VAL B CA 1
ATOM 1015 C C . VAL B 1 58 ? 23.683 109.677 15.872 1.00 15.46 58 VAL B C 1
ATOM 1016 O O . VAL B 1 58 ? 23.867 110.878 15.727 1.00 18.57 58 VAL B O 1
ATOM 1020 N N . VAL B 1 59 ? 22.476 109.131 15.919 1.00 17.08 59 VAL B N 1
ATOM 1021 C CA . VAL B 1 59 ? 21.273 109.942 15.871 1.00 18.07 59 VAL B CA 1
ATOM 1022 C C . VAL B 1 59 ? 20.622 109.849 17.239 1.00 18.22 59 VAL B C 1
ATOM 1023 O O . VAL B 1 59 ? 20.471 108.757 17.776 1.00 20.89 59 VAL B O 1
ATOM 1027 N N . ARG B 1 60 ? 20.252 110.993 17.805 1.00 18.67 60 ARG B N 1
ATOM 1028 C CA . ARG B 1 60 ? 19.609 111.044 19.119 1.00 18.43 60 ARG B CA 1
ATOM 1029 C C . ARG B 1 60 ? 18.237 111.699 19.041 1.00 17.96 60 ARG B C 1
ATOM 1030 O O . ARG B 1 60 ? 18.053 112.662 18.311 1.00 20.79 60 ARG B O 1
ATOM 1038 N N . VAL B 1 61 ? 17.267 111.176 19.783 1.00 21.59 61 VAL B N 1
ATOM 1039 C CA . VAL B 1 61 ? 15.931 111.770 19.810 1.00 24.23 61 VAL B CA 1
ATOM 1040 C C . VAL B 1 61 ? 15.643 112.025 21.278 1.00 27.38 61 VAL B C 1
ATOM 1041 O O . VAL B 1 61 ? 15.565 111.092 22.074 1.00 26.26 61 VAL B O 1
ATOM 1045 N N . ASP B 1 62 ? 15.520 113.300 21.636 1.00 31.42 62 ASP B N 1
ATOM 1046 C CA . ASP B 1 62 ? 15.268 113.694 23.020 1.00 34.71 62 ASP B CA 1
ATOM 1047 C C . ASP B 1 62 ? 16.358 113.151 23.946 1.00 35.62 62 ASP B C 1
ATOM 1048 O O . ASP B 1 62 ? 16.068 112.541 24.969 1.00 37.90 62 ASP B O 1
ATOM 1053 N N . ASP B 1 63 ? 17.611 113.385 23.571 1.00 39.64 63 ASP B N 1
ATOM 1054 C CA . ASP B 1 63 ? 18.767 112.956 24.350 1.00 41.18 63 ASP B CA 1
ATOM 1055 C C . ASP B 1 63 ? 18.998 111.461 24.343 1.00 39.58 63 ASP B C 1
ATOM 1056 O O . ASP B 1 63 ? 20.031 110.997 24.819 1.00 40.68 63 ASP B O 1
ATOM 1061 N N . GLU B 1 64 ? 18.050 110.706 23.797 1.00 36.91 64 GLU B N 1
ATOM 1062 C CA . GLU B 1 64 ? 18.194 109.254 23.738 1.00 38.58 64 GLU B CA 1
ATOM 1063 C C . GLU B 1 64 ? 18.733 108.756 22.400 1.00 35.43 64 GLU B C 1
ATOM 1064 O O . GLU B 1 64 ? 18.162 109.042 21.352 1.00 37.68 64 GLU B O 1
ATOM 1070 N N . VAL B 1 65 ? 19.831 108.009 22.434 1.00 30.02 65 VAL B N 1
ATOM 1071 C CA . VAL B 1 65 ? 20.410 107.496 21.199 1.00 29.58 65 VAL B CA 1
ATOM 1072 C C . VAL B 1 65 ? 19.493 106.468 20.539 1.00 28.70 65 VAL B C 1
ATOM 1073 O O . VAL B 1 65 ? 19.092 105.485 21.158 1.00 32.44 65 VAL B O 1
ATOM 1077 N N . VAL B 1 66 ? 19.157 106.724 19.281 1.00 27.13 66 VAL B N 1
ATOM 1078 C CA . VAL B 1 66 ? 18.272 105.872 18.508 1.00 25.51 66 VAL B CA 1
ATOM 1079 C C . VAL B 1 66 ? 19.010 105.122 17.405 1.00 25.77 66 VAL B C 1
ATOM 1080 O O . VAL B 1 66 ? 18.544 104.082 16.922 1.00 25.61 66 VAL B O 1
ATOM 1084 N N . TRP B 1 67 ? 20.161 105.643 17.000 1.00 23.75 67 TRP B N 1
ATOM 1085 C CA . TRP B 1 67 ? 20.938 104.981 15.971 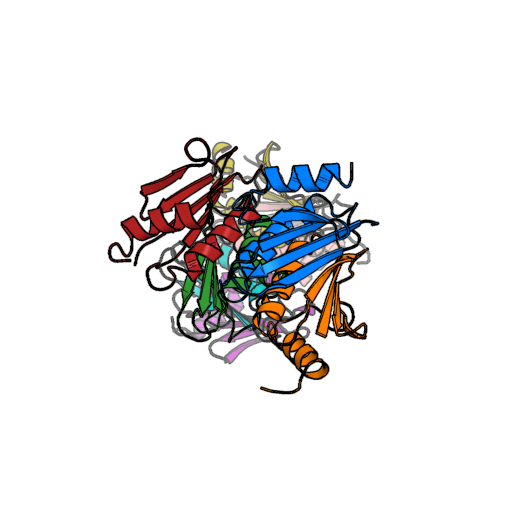1.00 24.38 67 TRP B CA 1
ATOM 1086 C C . TRP B 1 67 ? 22.405 105.245 16.156 1.00 26.36 67 TRP B C 1
ATOM 1087 O O . TRP B 1 67 ? 22.807 106.389 16.328 1.00 31.58 67 TRP B O 1
ATOM 1098 N N . ASP B 1 68 ? 23.200 104.181 16.134 1.00 27.46 68 ASP B N 1
ATOM 1099 C CA . ASP B 1 68 ? 24.650 104.291 16.280 1.00 30.27 68 ASP B CA 1
ATOM 1100 C C . ASP B 1 68 ? 25.301 103.505 15.139 1.00 31.04 68 ASP B C 1
ATOM 1101 O O . ASP B 1 68 ? 25.045 102.315 14.973 1.00 29.04 68 ASP B O 1
ATOM 1106 N N . ARG B 1 69 ? 26.147 104.180 14.367 1.00 31.97 69 ARG B N 1
ATOM 1107 C CA . ARG B 1 69 ? 26.818 103.572 13.228 1.00 33.31 69 ARG B CA 1
ATOM 1108 C C . ARG B 1 69 ? 27.519 102.249 13.526 1.00 39.43 69 ARG B C 1
ATOM 1109 O O . ARG B 1 69 ? 27.202 101.222 12.917 1.00 39.83 69 ARG B O 1
ATOM 1117 N N . ARG B 1 70 ? 28.479 102.266 14.449 1.00 41.86 70 ARG B N 1
ATOM 1118 C CA . ARG B 1 70 ? 29.223 101.050 14.764 1.00 46.78 70 ARG B CA 1
ATOM 1119 C C . ARG B 1 70 ? 28.419 100.077 15.601 1.00 47.68 70 ARG B C 1
ATOM 1120 O O . ARG B 1 70 ? 28.938 99.412 16.491 1.00 54.15 70 ARG B O 1
ATOM 1128 N N . GLU B 1 71 ? 27.140 99.977 15.280 1.00 45.21 71 GLU B N 1
ATOM 1129 C CA . GLU B 1 71 ? 26.246 99.089 15.985 1.00 43.20 71 GLU B CA 1
ATOM 1130 C C . GLU B 1 71 ? 25.136 98.675 15.033 1.00 39.27 71 GLU B C 1
ATOM 1131 O O . GLU B 1 71 ? 24.670 97.547 15.065 1.00 37.34 71 GLU B O 1
ATOM 1137 N N . GLN B 1 72 ? 24.730 99.591 14.164 1.00 36.58 72 GLN B N 1
ATOM 1138 C CA . GLN B 1 72 ? 23.656 99.309 13.228 1.00 32.70 72 GLN B CA 1
ATOM 1139 C C . GLN B 1 72 ? 24.025 99.715 11.817 1.00 29.81 72 GLN B C 1
ATOM 1140 O O . GLN B 1 72 ? 23.191 99.674 10.918 1.00 30.91 72 GLN B O 1
ATOM 1146 N N . GLY B 1 73 ? 25.269 100.128 11.631 1.00 26.56 73 GLY B N 1
ATOM 1147 C CA . GLY B 1 73 ? 25.722 100.500 10.309 1.00 29.86 73 GLY B CA 1
ATOM 1148 C C . GLY B 1 73 ? 25.173 101.796 9.758 1.00 31.69 73 GLY B C 1
ATOM 1149 O O . GLY B 1 73 ? 24.648 102.625 10.504 1.00 32.01 73 GLY B O 1
ATOM 1150 N N . PHE B 1 74 ? 25.305 101.957 8.439 1.00 30.54 74 PHE B N 1
ATOM 1151 C CA . PHE B 1 74 ? 24.847 103.147 7.724 1.00 29.32 74 PHE B CA 1
ATOM 1152 C C . PHE B 1 74 ? 23.384 103.484 8.034 1.00 29.84 74 PHE B C 1
ATOM 1153 O O . PHE B 1 74 ? 22.514 102.616 8.050 1.00 32.20 74 PHE B O 1
ATOM 1161 N N . PRO B 1 75 ? 23.091 104.762 8.276 1.00 28.92 75 PRO B N 1
ATOM 1162 C CA . PRO B 1 75 ? 21.714 105.156 8.588 1.00 32.24 75 PRO B CA 1
ATOM 1163 C C . PRO B 1 75 ? 20.732 105.155 7.418 1.00 33.24 75 PRO B C 1
ATOM 1164 O O . PRO B 1 75 ? 20.353 106.214 6.921 1.00 31.42 75 PRO B O 1
ATOM 1168 N N . GLU B 1 76 ? 20.312 103.965 6.991 1.00 36.62 76 GLU B N 1
ATOM 1169 C CA . GLU B 1 76 ? 19.355 103.835 5.887 1.00 36.60 76 GLU B CA 1
ATOM 1170 C C . GLU B 1 76 ? 18.102 104.640 6.261 1.00 34.01 76 GLU B C 1
ATOM 1171 O O . GLU B 1 76 ? 17.479 104.392 7.277 1.00 34.71 76 GLU B O 1
ATOM 1177 N N . PRO B 1 77 ? 17.714 105.605 5.425 1.00 35.99 77 PRO B N 1
ATOM 1178 C CA . PRO B 1 77 ? 16.547 106.472 5.646 1.00 35.89 77 PRO B CA 1
ATOM 1179 C C . PRO B 1 77 ? 15.314 105.828 6.263 1.00 33.19 77 PRO B C 1
ATOM 1180 O O . PRO B 1 77 ? 14.846 106.263 7.307 1.00 34.05 77 PRO B O 1
ATOM 1184 N N . THR B 1 78 ? 14.791 104.795 5.624 1.00 30.59 78 THR B N 1
ATOM 1185 C CA . THR B 1 78 ? 13.612 104.125 6.139 1.00 35.10 78 THR B CA 1
ATOM 1186 C C . THR B 1 78 ? 13.811 103.610 7.563 1.00 36.22 78 THR B C 1
ATOM 1187 O O . THR B 1 78 ? 13.085 103.994 8.474 1.00 41.48 78 THR B O 1
ATOM 1191 N N . ALA B 1 79 ? 14.792 102.731 7.742 1.00 33.04 79 ALA B N 1
ATOM 1192 C CA . ALA B 1 79 ? 15.105 102.148 9.041 1.00 28.62 79 ALA B CA 1
ATOM 1193 C C . ALA B 1 79 ? 15.158 103.193 10.142 1.00 28.11 79 ALA B C 1
ATOM 1194 O O . ALA B 1 79 ? 14.483 103.062 11.164 1.00 29.61 79 ALA B O 1
ATOM 1196 N N . VAL B 1 80 ? 15.960 104.231 9.926 1.00 27.51 80 VAL B N 1
ATOM 1197 C CA . VAL B 1 80 ? 16.117 105.275 10.920 1.00 26.22 80 VAL B CA 1
ATOM 1198 C C . VAL B 1 80 ? 14.869 106.118 11.073 1.00 25.09 80 VAL B C 1
ATOM 1199 O O . VAL B 1 80 ? 14.591 106.592 12.167 1.00 26.62 80 VAL B O 1
ATOM 1203 N N . LYS B 1 81 ? 14.102 106.304 10.002 1.00 25.94 81 LYS B N 1
ATOM 1204 C CA . LYS B 1 81 ? 12.885 107.106 10.134 1.00 28.68 81 LYS B CA 1
ATOM 1205 C C . LYS B 1 81 ? 11.851 106.372 10.982 1.00 29.57 81 LYS B C 1
ATOM 1206 O O . LYS B 1 81 ? 11.069 106.990 11.702 1.00 26.18 81 LYS B O 1
ATOM 1212 N N . ARG B 1 82 ? 11.874 105.047 10.919 1.00 32.45 82 ARG B N 1
ATOM 1213 C CA . ARG B 1 82 ? 10.928 104.239 11.668 1.00 36.43 82 ARG B CA 1
ATOM 1214 C C . ARG B 1 82 ? 11.240 104.287 13.159 1.00 34.05 82 ARG B C 1
ATOM 1215 O O . ARG B 1 82 ? 10.330 104.375 13.986 1.00 34.43 82 ARG B O 1
ATOM 1223 N N . LEU B 1 83 ? 12.530 104.239 13.490 1.00 28.93 83 LEU B N 1
ATOM 1224 C CA . LEU B 1 83 ? 12.972 104.309 14.875 1.00 26.97 83 LEU B CA 1
ATOM 1225 C C . LEU B 1 83 ? 12.705 105.694 15.460 1.00 26.14 83 LEU B C 1
ATOM 1226 O O . LEU B 1 83 ? 12.427 105.830 16.651 1.00 27.06 83 LEU B O 1
ATOM 1231 N N . VAL B 1 84 ? 12.789 106.718 14.616 1.00 25.06 84 VAL B N 1
ATOM 1232 C CA . VAL B 1 84 ? 12.524 108.085 15.048 1.00 26.31 84 VAL B CA 1
ATOM 1233 C C . VAL B 1 84 ? 11.020 108.295 15.243 1.00 28.96 84 VAL B C 1
ATOM 1234 O O . VAL B 1 84 ? 10.612 109.026 16.136 1.00 29.43 84 VAL B O 1
ATOM 1238 N N . ARG B 1 85 ? 10.200 107.653 14.414 1.00 33.01 85 ARG B N 1
ATOM 1239 C CA . ARG B 1 85 ? 8.752 107.795 14.530 1.00 38.73 85 ARG B CA 1
ATOM 1240 C C . ARG B 1 85 ? 8.321 107.136 15.835 1.00 42.03 85 ARG B C 1
ATOM 1241 O O . ARG B 1 85 ? 7.416 107.609 16.535 1.00 41.98 85 ARG B O 1
ATOM 1249 N N . ASP B 1 86 ? 9.023 106.052 16.154 1.00 44.18 86 ASP B N 1
ATOM 1250 C CA . ASP B 1 86 ? 8.806 105.283 17.368 1.00 43.39 86 ASP B CA 1
ATOM 1251 C C . ASP B 1 86 ? 8.992 106.130 18.627 1.00 42.31 86 ASP B C 1
ATOM 1252 O O . ASP B 1 86 ? 8.295 105.925 19.607 1.00 40.31 86 ASP B O 1
ATOM 1257 N N . ARG B 1 87 ? 9.934 107.069 18.614 1.00 43.53 87 ARG B N 1
ATOM 1258 C CA . ARG B 1 87 ? 10.166 107.911 19.792 1.00 46.40 87 ARG B CA 1
ATOM 1259 C C . ARG B 1 87 ? 9.204 109.086 19.789 1.00 47.36 87 ARG B C 1
ATOM 1260 O O . ARG B 1 87 ? 8.492 109.317 20.763 1.00 46.18 87 ARG B O 1
ATOM 1268 N N . VAL B 1 88 ? 9.199 109.818 18.675 1.00 50.08 88 VAL B N 1
ATOM 1269 C CA . VAL B 1 88 ? 8.337 110.977 18.484 1.00 50.10 88 VAL B CA 1
ATOM 1270 C C . VAL B 1 88 ? 6.856 110.620 18.640 1.00 52.18 88 VAL B C 1
ATOM 1271 O O . VAL B 1 88 ? 6.289 110.784 19.722 1.00 56.66 88 VAL B O 1
ATOM 1275 N N . ALA B 1 89 ? 6.227 110.128 17.576 1.00 50.36 89 ALA B N 1
ATOM 1276 C CA . ALA B 1 89 ? 4.811 109.763 17.658 1.00 53.35 89 ALA B CA 1
ATOM 1277 C C . ALA B 1 89 ? 4.462 108.585 16.744 1.00 52.47 89 ALA B C 1
ATOM 1278 O O . ALA B 1 89 ? 4.284 108.770 15.537 1.00 49.98 89 ALA B O 1
ATOM 1280 N N . PRO B 1 90 ? 4.332 107.362 17.313 1.00 51.95 90 PRO B N 1
ATOM 1281 C CA . PRO B 1 90 ? 4.008 106.155 16.526 1.00 52.21 90 PRO B CA 1
ATOM 1282 C C . PRO B 1 90 ? 2.754 106.137 15.622 1.00 54.79 90 PRO B C 1
ATOM 1283 O O . PRO B 1 90 ? 1.677 105.660 16.016 1.00 50.90 90 PRO B O 1
ATOM 1287 N N . GLU B 1 91 ? 2.934 106.653 14.398 1.00 56.19 91 GLU B N 1
ATOM 1288 C CA . GLU B 1 91 ? 1.903 106.720 13.353 1.00 53.37 91 GLU B CA 1
ATOM 1289 C C . GLU B 1 91 ? 2.416 105.968 12.136 1.00 52.86 91 GLU B C 1
ATOM 1290 O O . GLU B 1 91 ? 3.381 105.208 12.225 1.00 54.19 91 GLU B O 1
ATOM 1296 N N . LYS B 1 92 ? 1.773 106.198 10.995 1.00 51.50 92 LYS B N 1
ATOM 1297 C CA . LYS B 1 92 ? 2.156 105.546 9.741 1.00 52.12 92 LYS B CA 1
ATOM 1298 C C . LYS B 1 92 ? 3.093 106.419 8.912 1.00 52.66 92 LYS B C 1
ATOM 1299 O O . LYS B 1 92 ? 2.851 107.648 8.884 1.00 50.21 92 LYS B O 1
ATOM 1305 N N . THR C 1 12 ? 35.233 112.701 -19.135 1.00 39.16 12 THR C N 1
ATOM 1306 C CA . THR C 1 12 ? 35.143 111.676 -20.213 1.00 38.90 12 THR C CA 1
ATOM 1307 C C . THR C 1 12 ? 34.112 110.567 -19.899 1.00 40.96 12 THR C C 1
ATOM 1308 O O . THR C 1 12 ? 33.648 109.876 -20.805 1.00 39.76 12 THR C O 1
ATOM 1312 N N . HIS C 1 13 ? 33.754 110.409 -18.620 1.00 42.95 13 HIS C N 1
ATOM 1313 C CA . HIS C 1 13 ? 32.768 109.405 -18.186 1.00 42.37 13 HIS C CA 1
ATOM 1314 C C . HIS C 1 13 ? 31.481 110.051 -17.638 1.00 39.31 13 HIS C C 1
ATOM 1315 O O . HIS C 1 13 ? 31.550 110.916 -16.776 1.00 39.49 13 HIS C O 1
ATOM 1322 N N . ARG C 1 14 ? 30.321 109.602 -18.117 1.00 35.30 14 ARG C N 1
ATOM 1323 C CA . ARG C 1 14 ? 29.012 110.124 -17.694 1.00 33.07 14 ARG C CA 1
ATOM 1324 C C . ARG C 1 14 ? 28.270 109.275 -16.638 1.00 32.17 14 ARG C C 1
ATOM 1325 O O . ARG C 1 14 ? 28.250 108.043 -16.729 1.00 34.66 14 ARG C O 1
ATOM 1333 N N . VAL C 1 15 ? 27.635 109.920 -15.659 1.00 26.43 15 VAL C N 1
ATOM 1334 C CA . VAL C 1 15 ? 26.857 109.184 -14.657 1.00 20.22 15 VAL C CA 1
ATOM 1335 C C . VAL C 1 15 ? 25.458 109.762 -14.622 1.00 18.68 15 VAL C C 1
ATOM 1336 O O . VAL C 1 15 ? 25.276 110.951 -14.811 1.00 24.00 15 VAL C O 1
ATOM 1340 N N . GLN C 1 16 ? 24.465 108.925 -14.388 1.00 18.92 16 GLN C N 1
ATOM 1341 C CA . GLN C 1 16 ? 23.099 109.404 -14.339 1.00 20.61 16 GLN C CA 1
ATOM 1342 C C . GLN C 1 16 ? 22.377 108.740 -13.172 1.00 20.40 16 GLN C C 1
ATOM 1343 O O . GLN C 1 16 ? 22.593 107.562 -12.890 1.00 22.85 16 GLN C O 1
ATOM 1349 N N . ILE C 1 17 ? 21.523 109.495 -12.492 1.00 20.42 17 ILE C N 1
ATOM 1350 C CA . ILE C 1 17 ? 20.762 108.969 -11.364 1.00 14.91 17 ILE C CA 1
ATOM 1351 C C . ILE C 1 17 ? 19.307 109.239 -11.617 1.00 15.05 17 ILE C C 1
ATOM 1352 O O . ILE C 1 17 ? 18.911 110.388 -11.727 1.00 24.10 17 ILE C O 1
ATOM 1357 N N . GLU C 1 18 ? 18.506 108.200 -11.739 1.00 12.00 18 GLU C N 1
ATOM 1358 C CA . GLU C 1 18 ? 17.079 108.398 -11.959 1.00 17.13 18 GLU C CA 1
ATOM 1359 C C . GLU C 1 18 ? 16.341 108.070 -10.650 1.00 19.59 18 GLU C C 1
ATOM 1360 O O . GLU C 1 18 ? 16.342 106.921 -10.189 1.00 16.11 18 GLU C O 1
ATOM 1366 N N . TYR C 1 19 ? 15.715 109.083 -10.060 1.00 20.98 19 TYR C N 1
ATOM 1367 C CA . TYR C 1 19 ? 14.996 108.948 -8.781 1.00 24.62 19 TYR C CA 1
ATOM 1368 C C . TYR C 1 19 ? 13.485 109.146 -8.906 1.00 24.60 19 TYR C C 1
ATOM 1369 O O . TYR C 1 19 ? 13.041 109.996 -9.668 1.00 23.03 19 TYR C O 1
ATOM 1378 N N . CYS C 1 20 ? 12.700 108.395 -8.137 1.00 27.92 20 CYS C N 1
ATOM 1379 C CA . CYS C 1 20 ? 11.250 108.540 -8.199 1.00 32.48 20 CYS C CA 1
ATOM 1380 C C . CYS C 1 20 ? 10.873 109.894 -7.620 1.00 33.70 20 CYS C C 1
ATOM 1381 O O . CYS C 1 20 ? 11.123 110.189 -6.453 1.00 33.30 20 CYS C O 1
ATOM 1384 N N . THR C 1 21 ? 10.281 110.721 -8.466 1.00 36.58 21 THR C N 1
ATOM 1385 C CA . THR C 1 21 ? 9.877 112.061 -8.087 1.00 39.46 21 THR C CA 1
ATOM 1386 C C . THR C 1 21 ? 8.732 112.041 -7.063 1.00 40.19 21 THR C C 1
ATOM 1387 O O . THR C 1 21 ? 8.768 112.759 -6.064 1.00 39.98 21 THR C O 1
ATOM 1391 N N . GLN C 1 22 ? 7.732 111.200 -7.296 1.00 41.06 22 GLN C N 1
ATOM 1392 C CA . GLN C 1 22 ? 6.587 111.110 -6.391 1.00 44.27 22 GLN C CA 1
ATOM 1393 C C . GLN C 1 22 ? 6.982 110.661 -4.978 1.00 44.35 22 GLN C C 1
ATOM 1394 O O . GLN C 1 22 ? 6.388 111.081 -3.978 1.00 40.32 22 GLN C O 1
ATOM 1400 N N . CYS C 1 23 ? 7.996 109.812 -4.901 1.00 43.84 23 CYS C N 1
ATOM 1401 C CA . CYS C 1 23 ? 8.474 109.301 -3.622 1.00 41.93 23 CYS C CA 1
ATOM 1402 C C . CYS C 1 23 ? 9.292 110.351 -2.850 1.00 39.32 23 CYS C C 1
ATOM 1403 O O . CYS C 1 23 ? 9.830 110.054 -1.788 1.00 36.69 23 CYS C O 1
ATOM 1406 N N . ARG C 1 24 ? 9.384 111.568 -3.382 1.00 36.78 24 ARG C N 1
ATOM 1407 C CA . ARG C 1 24 ? 10.159 112.625 -2.730 1.00 37.41 24 ARG C CA 1
ATOM 1408 C C . ARG C 1 24 ? 11.608 112.157 -2.517 1.00 36.10 24 ARG C C 1
ATOM 1409 O O . ARG C 1 24 ? 12.173 112.325 -1.433 1.00 35.46 24 ARG C O 1
ATOM 1417 N N . TRP C 1 25 ? 12.210 111.575 -3.550 1.00 30.49 25 TRP C N 1
ATOM 1418 C CA . TRP C 1 25 ? 13.576 111.081 -3.434 1.00 27.73 25 TRP C CA 1
ATOM 1419 C C . TRP C 1 25 ? 14.638 111.992 -4.059 1.00 26.32 25 TRP C C 1
ATOM 1420 O O . TRP C 1 25 ? 15.796 111.592 -4.273 1.00 21.86 25 TRP C O 1
ATOM 1431 N N . LEU C 1 26 ? 14.242 113.223 -4.340 1.00 23.87 26 LEU C N 1
ATOM 1432 C CA . LEU C 1 26 ? 15.151 114.188 -4.917 1.00 24.08 26 LEU C CA 1
ATOM 1433 C C . LEU C 1 26 ? 16.310 114.425 -3.957 1.00 24.23 26 LEU C C 1
ATOM 1434 O O . LEU C 1 26 ? 17.486 114.364 -4.336 1.00 24.06 26 LEU C O 1
ATOM 1439 N N . PRO C 1 27 ? 16.000 114.705 -2.691 1.00 25.42 27 PRO C N 1
ATOM 1440 C CA . PRO C 1 27 ? 17.095 114.936 -1.749 1.00 25.47 27 PRO C CA 1
ATOM 1441 C C . PRO C 1 27 ? 18.144 113.820 -1.668 1.00 20.34 27 PRO C C 1
ATOM 1442 O O . PRO C 1 27 ? 19.333 114.107 -1.643 1.00 20.35 27 PRO C O 1
ATOM 1446 N N . ARG C 1 28 ? 17.734 112.557 -1.640 1.00 20.83 28 ARG C N 1
ATOM 1447 C CA . ARG C 1 28 ? 18.731 111.490 -1.556 1.00 22.05 28 ARG C CA 1
ATOM 1448 C C . ARG C 1 28 ? 19.484 111.317 -2.873 1.00 23.44 28 ARG C C 1
ATOM 1449 O O . ARG C 1 28 ? 20.633 110.855 -2.898 1.00 19.09 28 ARG C O 1
ATOM 1457 N N . ALA C 1 29 ? 18.822 111.664 -3.974 1.00 23.48 29 ALA C N 1
ATOM 1458 C CA . ALA C 1 29 ? 19.446 111.595 -5.290 1.00 16.24 29 ALA C CA 1
ATOM 1459 C C . ALA C 1 29 ? 20.522 112.673 -5.320 1.00 16.53 29 ALA C C 1
ATOM 1460 O O . ALA C 1 29 ? 21.648 112.430 -5.749 1.00 17.05 29 ALA C O 1
ATOM 1462 N N . ALA C 1 30 ? 20.164 113.866 -4.840 1.00 15.58 30 ALA C N 1
ATOM 1463 C CA . ALA C 1 30 ? 21.089 114.990 -4.798 1.00 12.15 30 ALA C CA 1
ATOM 1464 C C . ALA C 1 30 ? 22.292 114.672 -3.919 1.00 13.81 30 ALA C C 1
ATOM 1465 O O . ALA C 1 30 ? 23.417 115.024 -4.245 1.00 17.93 30 ALA C O 1
ATOM 1467 N N . TRP C 1 31 ? 22.050 113.988 -2.810 1.00 14.83 31 TRP C N 1
ATOM 1468 C CA . TRP C 1 31 ? 23.113 113.629 -1.904 1.00 13.24 31 TRP C CA 1
ATOM 1469 C C . TRP C 1 31 ? 24.094 112.688 -2.569 1.00 16.56 31 TRP C C 1
ATOM 1470 O O . TRP C 1 31 ? 25.307 112.883 -2.482 1.00 18.69 31 TRP C O 1
ATOM 1481 N N . LEU C 1 32 ? 23.570 111.652 -3.218 1.00 21.85 32 LEU C N 1
ATOM 1482 C CA . LEU C 1 32 ? 24.410 110.665 -3.908 1.00 22.79 32 LEU C CA 1
ATOM 1483 C C . LEU C 1 32 ? 25.228 111.350 -5.001 1.00 25.24 32 LEU C C 1
ATOM 1484 O O . LEU C 1 32 ? 26.412 111.029 -5.216 1.00 27.20 32 LEU C O 1
ATOM 1489 N N . ALA C 1 33 ? 24.593 112.295 -5.691 1.00 20.92 33 ALA C N 1
ATOM 1490 C CA . ALA C 1 33 ? 25.267 113.028 -6.752 1.00 18.99 33 ALA C CA 1
ATOM 1491 C C . ALA C 1 33 ? 26.503 113.726 -6.198 1.00 19.03 33 ALA C C 1
ATOM 1492 O O . ALA C 1 33 ? 27.575 113.721 -6.808 1.00 19.88 33 ALA C O 1
ATOM 1494 N N . GLN C 1 34 ? 26.339 114.333 -5.034 1.00 15.61 34 GLN C N 1
ATOM 1495 C CA . GLN C 1 34 ? 27.427 115.030 -4.391 1.00 20.42 34 GLN C CA 1
ATOM 1496 C C . GLN C 1 34 ? 28.514 114.044 -3.967 1.00 25.20 34 GLN C C 1
ATOM 1497 O O . GLN C 1 34 ? 29.701 114.323 -4.130 1.00 28.30 34 GLN C O 1
ATOM 1503 N N . GLU C 1 35 ? 28.110 112.897 -3.418 1.00 26.05 35 GLU C N 1
ATOM 1504 C CA . GLU C 1 35 ? 29.062 111.870 -3.000 1.00 26.79 35 GLU C CA 1
ATOM 1505 C C . GLU C 1 35 ? 29.880 111.409 -4.199 1.00 25.76 35 GLU C C 1
ATOM 1506 O O . GLU C 1 35 ? 31.100 111.373 -4.133 1.00 29.58 35 GLU C O 1
ATOM 1512 N N . LEU C 1 36 ? 29.208 111.060 -5.295 1.00 26.54 36 LEU C N 1
ATOM 1513 C CA . LEU C 1 36 ? 29.903 110.588 -6.490 1.00 26.53 36 LEU C CA 1
ATOM 1514 C C . LEU C 1 36 ? 30.739 111.666 -7.179 1.00 28.82 36 LEU C C 1
ATOM 1515 O O . LEU C 1 36 ? 31.847 111.390 -7.651 1.00 31.06 36 LEU C O 1
ATOM 1520 N N . LEU C 1 37 ? 30.226 112.892 -7.233 1.00 28.20 37 LEU C N 1
ATOM 1521 C CA . LEU C 1 37 ? 30.951 113.965 -7.903 1.00 26.01 37 LEU C CA 1
ATOM 1522 C C . LEU C 1 37 ? 32.174 114.388 -7.145 1.00 27.22 37 LEU C C 1
ATOM 1523 O O . LEU C 1 37 ? 33.140 114.872 -7.723 1.00 35.05 37 LEU C O 1
ATOM 1528 N N . THR C 1 38 ? 32.145 114.208 -5.839 1.00 30.01 38 THR C N 1
ATOM 1529 C CA . THR C 1 38 ? 33.278 114.604 -5.031 1.00 29.62 38 THR C CA 1
ATOM 1530 C C . THR C 1 38 ? 34.364 113.523 -5.108 1.00 31.54 38 THR C C 1
ATOM 1531 O O . THR C 1 38 ? 35.555 113.819 -5.059 1.00 32.59 38 THR C O 1
ATOM 1535 N N . THR C 1 39 ? 33.956 112.269 -5.273 1.00 32.57 39 THR C N 1
ATOM 1536 C CA . THR C 1 39 ? 34.921 111.183 -5.366 1.00 34.34 39 THR C CA 1
ATOM 1537 C C . THR C 1 39 ? 35.467 110.987 -6.789 1.00 36.96 39 THR C C 1
ATOM 1538 O O . THR C 1 39 ? 36.640 110.662 -6.964 1.00 37.38 39 THR C O 1
ATOM 1542 N N . PHE C 1 40 ? 34.629 111.219 -7.798 1.00 38.57 40 PHE C N 1
ATOM 1543 C CA . PHE C 1 40 ? 35.027 111.035 -9.193 1.00 37.31 40 PHE C CA 1
ATOM 1544 C C . PHE C 1 40 ? 34.988 112.301 -10.047 1.00 41.01 40 PHE C C 1
ATOM 1545 O O . PHE C 1 40 ? 34.757 112.234 -11.260 1.00 41.00 40 PHE C O 1
ATOM 1553 N N . GLU C 1 41 ? 35.225 113.450 -9.421 1.00 45.20 41 GLU C N 1
ATOM 1554 C CA . GLU C 1 41 ? 35.182 114.735 -10.121 1.00 48.64 41 GLU C CA 1
ATOM 1555 C C . GLU C 1 41 ? 36.149 114.795 -11.292 1.00 49.01 41 GLU C C 1
ATOM 1556 O O . GLU C 1 41 ? 35.863 115.413 -12.316 1.00 50.22 41 GLU C O 1
ATOM 1562 N N . THR C 1 42 ? 37.296 114.147 -11.132 1.00 49.32 42 THR C N 1
ATOM 1563 C CA . THR C 1 42 ? 38.323 114.141 -12.162 1.00 47.61 42 THR C CA 1
ATOM 1564 C C . THR C 1 42 ? 38.082 113.124 -13.296 1.00 45.33 42 THR C C 1
ATOM 1565 O O . THR C 1 42 ? 38.704 113.205 -14.353 1.00 42.19 42 THR C O 1
ATOM 1569 N N . GLU C 1 43 ? 37.163 112.187 -13.092 1.00 44.51 43 GLU C N 1
ATOM 1570 C CA . GLU C 1 43 ? 36.878 111.187 -14.111 1.00 41.57 43 GLU C CA 1
ATOM 1571 C C . GLU C 1 43 ? 35.505 111.365 -14.752 1.00 41.52 43 GLU C C 1
ATOM 1572 O O . GLU C 1 43 ? 35.196 110.736 -15.766 1.00 44.39 43 GLU C O 1
ATOM 1578 N N . LEU C 1 44 ? 34.673 112.220 -14.170 1.00 40.18 44 LEU C N 1
ATOM 1579 C CA . LEU C 1 44 ? 33.338 112.435 -14.719 1.00 37.50 44 LEU C CA 1
ATOM 1580 C C . LEU C 1 44 ? 33.211 113.728 -15.512 1.00 37.96 44 LEU C C 1
ATOM 1581 O O . LEU C 1 44 ? 33.648 114.791 -15.063 1.00 40.45 44 LEU C O 1
ATOM 1586 N N . THR C 1 45 ? 32.611 113.621 -16.693 1.00 34.19 45 THR C N 1
ATOM 1587 C CA . THR C 1 45 ? 32.384 114.771 -17.547 1.00 35.13 45 THR C CA 1
ATOM 1588 C C . THR C 1 45 ? 31.163 115.510 -16.998 1.00 34.08 45 THR C C 1
ATOM 1589 O O . THR C 1 45 ? 31.064 116.733 -17.089 1.00 34.71 45 THR C O 1
ATOM 1593 N N . GLU C 1 46 ? 30.231 114.745 -16.441 1.00 31.19 46 GLU C N 1
ATOM 1594 C CA . GLU C 1 46 ? 29.034 115.294 -15.824 1.00 36.59 46 GLU C CA 1
ATOM 1595 C C . GLU C 1 46 ? 28.180 114.201 -15.196 1.00 35.80 46 GLU C C 1
ATOM 1596 O O . GLU C 1 46 ? 28.302 113.023 -15.539 1.00 34.74 46 GLU C O 1
ATOM 1602 N N . LEU C 1 47 ? 27.333 114.605 -14.255 1.00 32.79 47 LEU C N 1
ATOM 1603 C CA . LEU C 1 47 ? 26.453 113.685 -13.564 1.00 25.19 47 LEU C CA 1
ATOM 1604 C C . LEU C 1 47 ? 25.065 114.278 -13.677 1.00 24.20 47 LEU C C 1
ATOM 1605 O O . LEU C 1 47 ? 24.845 115.431 -13.315 1.00 27.81 47 LEU C O 1
ATOM 1610 N N . ALA C 1 48 ? 24.126 113.504 -14.198 1.00 22.62 48 ALA C N 1
ATOM 1611 C CA . ALA C 1 48 ? 22.771 114.015 -14.376 1.00 21.56 48 ALA C CA 1
ATOM 1612 C C . ALA C 1 48 ? 21.717 113.392 -13.464 1.00 20.92 48 ALA C C 1
ATOM 1613 O O . ALA C 1 48 ? 21.806 112.222 -13.091 1.00 20.60 48 ALA C O 1
ATOM 1615 N N . LEU C 1 49 ? 20.717 114.189 -13.104 1.00 20.06 49 LEU C N 1
ATOM 1616 C CA . LEU C 1 49 ? 19.621 113.702 -12.277 1.00 21.13 49 LEU C CA 1
ATOM 1617 C C . LEU C 1 49 ? 18.387 113.657 -13.176 1.00 21.86 49 LEU C C 1
ATOM 1618 O O . LEU C 1 49 ? 17.997 114.671 -13.733 1.00 22.90 49 LEU C O 1
ATOM 1623 N N . LYS C 1 50 ? 17.803 112.477 -13.357 1.00 23.96 50 LYS C N 1
ATOM 1624 C CA . LYS C 1 50 ? 16.609 112.342 -14.183 1.00 24.56 50 LYS C CA 1
ATOM 1625 C C . LYS C 1 50 ? 15.385 111.979 -13.356 1.00 24.08 50 LYS C C 1
ATOM 1626 O O . LYS C 1 50 ? 15.334 110.907 -12.746 1.00 29.13 50 LYS C O 1
ATOM 1632 N N . PRO C 1 51 ? 14.382 112.859 -13.325 1.00 22.59 51 PRO C N 1
ATOM 1633 C CA . PRO C 1 51 ? 13.176 112.554 -12.552 1.00 25.38 51 PRO C CA 1
ATOM 1634 C C . PRO C 1 51 ? 12.553 111.288 -13.105 1.00 27.86 51 PRO C C 1
ATOM 1635 O O . PRO C 1 51 ? 12.436 111.141 -14.319 1.00 27.06 51 PRO C O 1
ATOM 1639 N N . GLY C 1 52 ? 12.153 110.383 -12.216 1.00 32.91 52 GLY C N 1
ATOM 1640 C CA . GLY C 1 52 ? 11.559 109.127 -12.640 1.00 36.98 52 GLY C CA 1
ATOM 1641 C C . GLY C 1 52 ? 10.123 108.903 -12.202 1.00 40.80 52 GLY C C 1
ATOM 1642 O O . GLY C 1 52 ? 9.546 109.714 -11.481 1.00 37.38 52 GLY C O 1
ATOM 1643 N N . THR C 1 53 ? 9.563 107.772 -12.632 1.00 48.76 53 THR C N 1
ATOM 1644 C CA . THR C 1 53 ? 8.180 107.396 -12.341 1.00 52.36 53 THR C CA 1
ATOM 1645 C C . THR C 1 53 ? 7.897 107.011 -10.892 1.00 54.71 53 THR C C 1
ATOM 1646 O O . THR C 1 53 ? 7.858 107.868 -10.003 1.00 60.21 53 THR C O 1
ATOM 1650 N N . GLY C 1 54 ? 7.693 105.715 -10.664 1.00 47.98 54 GLY C N 1
ATOM 1651 C CA . GLY C 1 54 ? 7.372 105.247 -9.331 1.00 46.90 54 GLY C CA 1
ATOM 1652 C C . GLY C 1 54 ? 8.318 104.226 -8.740 1.00 45.07 54 GLY C C 1
ATOM 1653 O O . GLY C 1 54 ? 8.611 103.199 -9.351 1.00 43.29 54 GLY C O 1
ATOM 1654 N N . GLY C 1 55 ? 8.793 104.522 -7.533 1.00 41.52 55 GLY C N 1
ATOM 1655 C CA . GLY C 1 55 ? 9.700 103.632 -6.839 1.00 36.31 55 GLY C CA 1
ATOM 1656 C C . GLY C 1 55 ? 11.041 103.449 -7.516 1.00 32.35 55 GLY C C 1
ATOM 1657 O O . GLY C 1 55 ? 11.884 102.685 -7.053 1.00 34.97 55 GLY C O 1
ATOM 1658 N N . VAL C 1 56 ? 11.249 104.154 -8.611 1.00 28.59 56 VAL C N 1
ATOM 1659 C CA . VAL C 1 56 ? 12.494 104.043 -9.350 1.00 29.28 56 VAL C CA 1
ATOM 1660 C C . VAL C 1 56 ? 13.697 104.764 -8.741 1.00 30.33 56 VAL C C 1
ATOM 1661 O O . VAL C 1 56 ? 13.624 105.938 -8.368 1.00 32.26 56 VAL C O 1
ATOM 1665 N N . PHE C 1 57 ? 14.812 104.057 -8.638 1.00 26.67 57 PHE C N 1
ATOM 1666 C CA . PHE C 1 57 ? 16.029 104.677 -8.151 1.00 23.98 57 PHE C CA 1
ATOM 1667 C C . PHE C 1 57 ? 17.193 103.910 -8.712 1.00 19.33 57 PHE C C 1
ATOM 1668 O O . PHE C 1 57 ? 17.634 102.940 -8.120 1.00 22.04 57 PHE C O 1
ATOM 1676 N N . VAL C 1 58 ? 17.701 104.340 -9.854 1.00 16.87 58 VAL C N 1
ATOM 1677 C CA . VAL C 1 58 ? 18.811 103.619 -10.449 1.00 16.50 58 VAL C CA 1
ATOM 1678 C C . VAL C 1 58 ? 19.990 104.509 -10.803 1.00 14.74 58 VAL C C 1
ATOM 1679 O O . VAL C 1 58 ? 19.833 105.682 -11.099 1.00 19.25 58 VAL C O 1
ATOM 1683 N N . VAL C 1 59 ? 21.181 103.944 -10.737 1.00 17.11 59 VAL C N 1
ATOM 1684 C CA . VAL C 1 59 ? 22.387 104.675 -11.069 1.00 14.59 59 VAL C CA 1
ATOM 1685 C C . VAL C 1 59 ? 22.962 104.053 -12.337 1.00 18.14 59 VAL C C 1
ATOM 1686 O O . VAL C 1 59 ? 23.117 102.827 -12.434 1.00 18.37 59 VAL C O 1
ATOM 1690 N N . ARG C 1 60 ? 23.275 104.900 -13.310 1.00 19.90 60 ARG C N 1
ATOM 1691 C CA . ARG C 1 60 ? 23.835 104.443 -14.582 1.00 22.68 60 ARG C CA 1
ATOM 1692 C C . ARG C 1 60 ? 25.212 105.039 -14.826 1.00 26.21 60 ARG C C 1
ATOM 1693 O O . ARG C 1 60 ? 25.455 106.193 -14.495 1.00 30.19 60 ARG C O 1
ATOM 1701 N N . VAL C 1 61 ? 26.131 104.249 -15.369 1.00 26.06 61 VAL C N 1
ATOM 1702 C CA . VAL C 1 61 ? 27.463 104.762 -15.688 1.00 27.01 61 VAL C CA 1
ATOM 1703 C C . VAL C 1 61 ? 27.661 104.437 -17.173 1.00 29.36 61 VAL C C 1
ATOM 1704 O O . VAL C 1 61 ? 27.682 103.262 -17.563 1.00 24.96 61 VAL C O 1
ATOM 1708 N N . ASP C 1 62 ? 27.775 105.482 -17.993 1.00 29.70 62 ASP C N 1
ATOM 1709 C CA . ASP C 1 62 ? 27.935 105.318 -19.434 1.00 37.02 62 ASP C CA 1
ATOM 1710 C C . ASP C 1 62 ? 26.786 104.488 -20.032 1.00 41.12 62 ASP C C 1
ATOM 1711 O O . ASP C 1 62 ? 27.016 103.520 -20.764 1.00 43.88 62 ASP C O 1
ATOM 1716 N N . ASP C 1 63 ? 25.553 104.870 -19.698 1.00 43.52 63 ASP C N 1
ATOM 1717 C CA . ASP C 1 63 ? 24.352 104.194 -20.181 1.00 43.34 63 ASP C CA 1
ATOM 1718 C C . ASP C 1 63 ? 24.123 102.807 -19.583 1.00 42.44 63 ASP C C 1
ATOM 1719 O O . ASP C 1 63 ? 23.064 102.212 -19.780 1.00 40.82 63 ASP C O 1
ATOM 1724 N N . GLU C 1 64 ? 25.103 102.294 -18.847 1.00 43.04 64 GLU C N 1
ATOM 1725 C CA . GLU C 1 64 ? 24.972 100.970 -18.237 1.00 43.09 64 GLU C CA 1
ATOM 1726 C C . GLU C 1 64 ? 24.517 101.046 -16.793 1.00 35.79 64 GLU C C 1
ATOM 1727 O O . GLU C 1 64 ? 25.144 101.718 -15.986 1.00 42.15 64 GLU C O 1
ATOM 1733 N N . VAL C 1 65 ? 23.421 100.369 -16.469 1.00 27.63 65 VAL C N 1
ATOM 1734 C CA . VAL C 1 65 ? 22.921 100.387 -15.100 1.00 25.77 65 VAL C CA 1
ATOM 1735 C C . VAL C 1 65 ? 23.882 99.655 -14.142 1.00 28.28 65 VAL C C 1
ATOM 1736 O O . VAL C 1 65 ? 24.226 98.485 -14.338 1.00 20.36 65 VAL C O 1
ATOM 1740 N N . VAL C 1 66 ? 24.313 100.375 -13.108 1.00 27.20 66 VAL C N 1
ATOM 1741 C CA . VAL C 1 66 ? 25.237 99.852 -12.122 1.00 23.67 66 VAL C CA 1
ATOM 1742 C C . VAL C 1 66 ? 24.561 99.598 -10.779 1.00 24.73 66 VAL C C 1
ATOM 1743 O O . VAL C 1 66 ? 25.038 98.789 -9.979 1.00 25.71 66 VAL C O 1
ATOM 1747 N N . TRP C 1 67 ? 23.444 100.270 -10.531 1.00 26.59 67 TRP C N 1
ATOM 1748 C CA . TRP C 1 67 ? 22.721 100.071 -9.283 1.00 24.40 67 TRP C CA 1
ATOM 1749 C C . TRP C 1 67 ? 21.243 100.265 -9.473 1.00 20.86 67 TRP C C 1
ATOM 1750 O O . TRP C 1 67 ? 20.817 101.260 -10.040 1.00 23.33 67 TRP C O 1
ATOM 1761 N N . ASP C 1 68 ? 20.463 99.303 -9.005 1.00 20.11 68 ASP C N 1
ATOM 1762 C CA . ASP C 1 68 ? 19.012 99.388 -9.099 1.00 25.74 68 ASP C CA 1
ATOM 1763 C C . ASP C 1 68 ? 18.429 99.124 -7.711 1.00 27.04 68 ASP C C 1
ATOM 1764 O O . ASP C 1 68 ? 18.701 98.089 -7.106 1.00 34.40 68 ASP C O 1
ATOM 1769 N N . ARG C 1 69 ? 17.623 100.053 -7.215 1.00 27.74 69 ARG C N 1
ATOM 1770 C CA . ARG C 1 69 ? 17.017 99.922 -5.890 1.00 30.14 69 ARG C CA 1
ATOM 1771 C C . ARG C 1 69 ? 16.300 98.595 -5.624 1.00 31.56 69 ARG C C 1
ATOM 1772 O O . ARG C 1 69 ? 16.653 97.873 -4.692 1.00 26.37 69 ARG C O 1
ATOM 1780 N N . ARG C 1 70 ? 15.288 98.280 -6.430 1.00 33.52 70 ARG C N 1
ATOM 1781 C CA . ARG C 1 70 ? 14.543 97.048 -6.223 1.00 41.98 70 ARG C CA 1
ATOM 1782 C C . ARG C 1 70 ? 15.303 95.813 -6.667 1.00 42.00 70 ARG C C 1
ATOM 1783 O O . ARG C 1 70 ? 14.736 94.867 -7.195 1.00 44.92 70 ARG C O 1
ATOM 1791 N N . GLU C 1 71 ? 16.600 95.821 -6.407 1.00 42.39 71 GLU C N 1
ATOM 1792 C CA . GLU C 1 71 ? 17.453 94.714 -6.768 1.00 40.69 71 GLU C CA 1
ATOM 1793 C C . GLU C 1 71 ? 18.616 94.666 -5.787 1.00 38.69 71 GLU C C 1
ATOM 1794 O O . GLU C 1 71 ? 19.081 93.593 -5.414 1.00 35.90 71 GLU C O 1
ATOM 1800 N N . GLN C 1 72 ? 19.063 95.834 -5.342 1.00 34.65 72 GLN C N 1
ATOM 1801 C CA . GLN C 1 72 ? 20.190 95.896 -4.425 1.00 32.47 72 GLN C CA 1
ATOM 1802 C C . GLN C 1 72 ? 19.918 96.791 -3.242 1.00 32.08 72 GLN C C 1
ATOM 1803 O O . GLN C 1 72 ? 20.809 97.042 -2.437 1.00 34.82 72 GLN C O 1
ATOM 1809 N N . GLY C 1 73 ? 18.685 97.272 -3.136 1.00 31.96 73 GLY C N 1
ATOM 1810 C CA . GLY C 1 73 ? 18.331 98.142 -2.026 1.00 26.30 73 GLY C CA 1
ATOM 1811 C C . GLY C 1 73 ? 18.884 99.562 -2.071 1.00 24.64 73 GLY C C 1
ATOM 1812 O O . GLY C 1 73 ? 19.304 100.066 -3.116 1.00 26.56 73 GLY C O 1
ATOM 1813 N N . PHE C 1 74 ? 18.877 100.203 -0.908 1.00 22.82 74 PHE C N 1
ATOM 1814 C CA . PHE C 1 74 ? 19.343 101.569 -0.754 1.00 23.62 74 PHE C CA 1
ATOM 1815 C C . PHE C 1 74 ? 20.782 101.741 -1.240 1.00 25.52 74 PHE C C 1
ATOM 1816 O O . PHE C 1 74 ? 21.653 100.929 -0.939 1.00 21.83 74 PHE C O 1
ATOM 1824 N N . PRO C 1 75 ? 21.047 102.814 -2.001 1.00 26.42 75 PRO C N 1
ATOM 1825 C CA . PRO C 1 75 ? 22.402 103.037 -2.506 1.00 30.62 75 PRO C CA 1
ATOM 1826 C C . PRO C 1 75 ? 23.438 103.468 -1.465 1.00 32.60 75 PRO C C 1
ATOM 1827 O O . PRO C 1 75 ? 23.824 104.634 -1.416 1.00 33.82 75 PRO C O 1
ATOM 1831 N N . GLU C 1 76 ? 23.886 102.523 -0.640 1.00 32.70 76 GLU C N 1
ATOM 1832 C CA . GLU C 1 76 ? 24.907 102.809 0.372 1.00 34.65 76 GLU C CA 1
ATOM 1833 C C . GLU C 1 76 ? 26.147 103.377 -0.351 1.00 36.38 76 GLU C C 1
ATOM 1834 O O . GLU C 1 76 ? 26.734 102.719 -1.222 1.00 32.20 76 GLU C O 1
ATOM 1840 N N . PRO C 1 77 ? 26.573 104.599 0.028 1.00 37.27 77 PRO C N 1
ATOM 1841 C CA . PRO C 1 77 ? 27.723 105.284 -0.573 1.00 36.67 77 PRO C CA 1
ATOM 1842 C C . PRO C 1 77 ? 28.926 104.417 -0.966 1.00 38.30 77 PRO C C 1
ATOM 1843 O O . PRO C 1 77 ? 29.356 104.407 -2.125 1.00 39.25 77 PRO C O 1
ATOM 1847 N N . THR C 1 78 ? 29.472 103.688 -0.009 1.00 36.96 78 THR C N 1
ATOM 1848 C CA . THR C 1 78 ? 30.627 102.849 -0.288 1.00 40.65 78 THR C CA 1
ATOM 1849 C C . THR C 1 78 ? 30.379 101.830 -1.396 1.00 40.53 78 THR C C 1
ATOM 1850 O O . THR C 1 78 ? 31.098 101.800 -2.398 1.00 40.71 78 THR C O 1
ATOM 1854 N N . ALA C 1 79 ? 29.363 100.991 -1.197 1.00 39.05 79 ALA C N 1
ATOM 1855 C CA . ALA C 1 79 ? 28.989 99.958 -2.157 1.00 30.95 79 ALA C CA 1
ATOM 1856 C C . ALA C 1 79 ? 28.860 100.524 -3.559 1.00 30.87 79 ALA C C 1
ATOM 1857 O O . ALA C 1 79 ? 29.476 100.021 -4.495 1.00 32.07 79 ALA C O 1
ATOM 1859 N N . VAL C 1 80 ? 28.056 101.573 -3.701 1.00 29.83 80 VAL C N 1
ATOM 1860 C CA . VAL C 1 80 ? 27.845 102.176 -5.008 1.00 32.09 80 VAL C CA 1
ATOM 1861 C C . VAL C 1 80 ? 29.089 102.872 -5.550 1.00 31.24 80 VAL C C 1
ATOM 1862 O O . VAL C 1 80 ? 29.303 102.901 -6.760 1.00 33.15 80 VAL C O 1
ATOM 1866 N N . LYS C 1 81 ? 29.922 103.424 -4.675 1.00 31.39 81 LYS C N 1
ATOM 1867 C CA . LYS C 1 81 ? 31.128 104.082 -5.165 1.00 31.48 81 LYS C CA 1
ATOM 1868 C C . LYS C 1 81 ? 32.096 103.060 -5.727 1.00 31.99 81 LYS C C 1
ATOM 1869 O O . LYS C 1 81 ? 32.828 103.339 -6.673 1.00 34.67 81 LYS C O 1
ATOM 1875 N N . ARG C 1 82 ? 32.084 101.862 -5.162 1.00 34.10 82 ARG C N 1
ATOM 1876 C CA . ARG C 1 82 ? 32.978 100.825 -5.632 1.00 36.80 82 ARG C CA 1
ATOM 1877 C C . ARG C 1 82 ? 32.578 100.319 -6.998 1.00 34.53 82 ARG C C 1
ATOM 1878 O O . ARG C 1 82 ? 33.438 100.082 -7.844 1.00 35.29 82 ARG C O 1
ATOM 1886 N N . LEU C 1 83 ? 31.274 100.160 -7.208 1.00 30.67 83 LEU C N 1
ATOM 1887 C CA . LEU C 1 83 ? 30.756 99.692 -8.490 1.00 30.34 83 LEU C CA 1
ATOM 1888 C C . LEU C 1 83 ? 30.966 100.737 -9.566 1.00 29.94 83 LEU C C 1
ATOM 1889 O O . LEU C 1 83 ? 31.124 100.399 -10.738 1.00 31.06 83 LEU C O 1
ATOM 1894 N N . VAL C 1 84 ? 30.954 102.007 -9.170 1.00 29.27 84 VAL C N 1
ATOM 1895 C CA . VAL C 1 84 ? 31.168 103.107 -10.114 1.00 28.41 84 VAL C CA 1
ATOM 1896 C C . VAL C 1 84 ? 32.658 103.201 -10.473 1.00 30.57 84 VAL C C 1
ATOM 1897 O O . VAL C 1 84 ? 33.006 103.503 -11.611 1.00 26.17 84 VAL C O 1
ATOM 1901 N N . ARG C 1 85 ? 33.531 102.939 -9.500 1.00 35.11 85 ARG C N 1
ATOM 1902 C CA . ARG C 1 85 ? 34.964 102.990 -9.738 1.00 37.04 85 ARG C CA 1
ATOM 1903 C C . ARG C 1 85 ? 35.376 101.886 -10.717 1.00 36.72 85 ARG C C 1
ATOM 1904 O O . ARG C 1 85 ? 36.238 102.089 -11.569 1.00 31.75 85 ARG C O 1
ATOM 1912 N N . ASP C 1 86 ? 34.747 100.722 -10.610 1.00 40.19 86 ASP C N 1
ATOM 1913 C CA . ASP C 1 86 ? 35.064 99.612 -11.499 1.00 41.80 86 ASP C CA 1
ATOM 1914 C C . ASP C 1 86 ? 34.682 99.903 -12.946 1.00 44.13 86 ASP C C 1
ATOM 1915 O O . ASP C 1 86 ? 35.159 99.222 -13.843 1.00 48.91 86 ASP C O 1
ATOM 1920 N N . ARG C 1 87 ? 33.824 100.897 -13.179 1.00 46.76 87 ARG C N 1
ATOM 1921 C CA . ARG C 1 87 ? 33.407 101.250 -14.540 1.00 45.11 87 ARG C CA 1
ATOM 1922 C C . ARG C 1 87 ? 34.408 102.233 -15.120 1.00 45.90 87 ARG C C 1
ATOM 1923 O O . ARG C 1 87 ? 34.480 102.426 -16.326 1.00 46.61 87 ARG C O 1
ATOM 1931 N N . VAL C 1 88 ? 35.172 102.872 -14.247 1.00 48.48 88 VAL C N 1
ATOM 1932 C CA . VAL C 1 88 ? 36.171 103.831 -14.690 1.00 49.97 88 VAL C CA 1
ATOM 1933 C C . VAL C 1 88 ? 37.566 103.462 -14.145 1.00 57.00 88 VAL C C 1
ATOM 1934 O O . VAL C 1 88 ? 38.133 104.262 -13.352 1.00 57.96 88 VAL C O 1
ATOM 1938 N N . THR D 1 12 ? 11.069 117.125 -21.013 1.00 29.57 12 THR D N 1
ATOM 1939 C CA . THR D 1 12 ? 11.647 117.417 -22.355 1.00 28.59 12 THR D CA 1
ATOM 1940 C C . THR D 1 12 ? 12.777 118.475 -22.383 1.00 31.44 12 THR D C 1
ATOM 1941 O O . THR D 1 12 ? 13.678 118.384 -23.216 1.00 35.89 12 THR D O 1
ATOM 1945 N N . HIS D 1 13 ? 12.742 119.477 -21.501 1.00 33.41 13 HIS D N 1
ATOM 1946 C CA . HIS D 1 13 ? 13.819 120.487 -21.463 1.00 29.25 13 HIS D CA 1
ATOM 1947 C C . HIS D 1 13 ? 14.966 120.007 -20.571 1.00 24.66 13 HIS D C 1
ATOM 1948 O O . HIS D 1 13 ? 14.763 119.283 -19.603 1.00 19.18 13 HIS D O 1
ATOM 1955 N N . ARG D 1 14 ? 16.170 120.447 -20.897 1.00 28.04 14 ARG D N 1
ATOM 1956 C CA . ARG D 1 14 ? 17.360 120.066 -20.156 1.00 32.26 14 ARG D CA 1
ATOM 1957 C C . ARG D 1 14 ? 18.003 121.265 -19.454 1.00 30.29 14 ARG D C 1
ATOM 1958 O O . ARG D 1 14 ? 17.905 122.393 -19.943 1.00 29.01 14 ARG D O 1
ATOM 1966 N N . VAL D 1 15 ? 18.644 121.026 -18.307 1.00 24.93 15 VAL D N 1
ATOM 1967 C CA . VAL D 1 15 ? 19.333 122.097 -17.572 1.00 20.29 15 VAL D CA 1
ATOM 1968 C C . VAL D 1 15 ? 20.712 121.624 -17.176 1.00 15.39 15 VAL D C 1
ATOM 1969 O O . VAL D 1 15 ? 20.891 120.478 -16.823 1.00 20.56 15 VAL D O 1
ATOM 1973 N N . GLN D 1 16 ? 21.691 122.504 -17.232 1.00 16.09 16 GLN D N 1
ATOM 1974 C CA . GLN D 1 16 ? 23.037 122.108 -16.883 1.00 20.73 16 GLN D CA 1
ATOM 1975 C C . GLN D 1 16 ? 23.668 123.176 -15.992 1.00 21.82 16 GLN D C 1
ATOM 1976 O O . GLN D 1 16 ? 23.456 124.369 -16.195 1.00 21.85 16 GLN D O 1
ATOM 1982 N N . ILE D 1 17 ? 24.430 122.742 -14.994 1.00 21.41 17 ILE D N 1
ATOM 1983 C CA . ILE D 1 17 ? 25.102 123.662 -14.085 1.00 16.74 17 ILE D CA 1
ATOM 1984 C C . ILE D 1 17 ? 26.579 123.328 -14.082 1.00 18.38 17 ILE D C 1
ATOM 1985 O O . ILE D 1 17 ? 26.969 122.225 -13.707 1.00 20.95 17 ILE D O 1
ATOM 1990 N N . GLU D 1 18 ? 27.407 124.268 -14.512 1.00 20.65 18 GLU D N 1
ATOM 1991 C CA . GLU D 1 18 ? 28.848 124.047 -14.524 1.00 21.95 18 GLU D CA 1
ATOM 1992 C C . GLU D 1 18 ? 29.450 124.858 -13.375 1.00 21.35 18 GLU D C 1
ATOM 1993 O O . GLU D 1 18 ? 29.396 126.087 -13.385 1.00 19.11 18 GLU D O 1
ATOM 1999 N N . TYR D 1 19 ? 30.009 124.156 -12.389 1.00 20.51 19 TYR D N 1
ATOM 2000 C CA . TYR D 1 19 ? 30.606 124.771 -11.202 1.00 21.53 19 TYR D CA 1
ATOM 2001 C C . TYR D 1 19 ? 32.125 124.584 -11.136 1.00 20.46 19 TYR D C 1
ATOM 2002 O O . TYR D 1 19 ? 32.624 123.555 -11.558 1.00 13.53 19 TYR D O 1
ATOM 2011 N N . CYS D 1 20 ? 32.851 125.571 -10.606 1.00 23.80 20 CYS D N 1
ATOM 2012 C CA . CYS D 1 20 ? 34.297 125.450 -10.469 1.00 28.71 20 CYS D CA 1
ATOM 2013 C C . CYS D 1 20 ? 34.590 124.415 -9.383 1.00 30.61 20 CYS D C 1
ATOM 2014 O O . CYS D 1 20 ? 34.218 124.561 -8.214 1.00 30.86 20 CYS D O 1
ATOM 2017 N N . THR D 1 21 ? 35.246 123.345 -9.799 1.00 32.61 21 THR D N 1
ATOM 2018 C CA . THR D 1 21 ? 35.583 122.258 -8.904 1.00 38.27 21 THR D CA 1
ATOM 2019 C C . THR D 1 21 ? 36.626 122.685 -7.853 1.00 40.64 21 THR D C 1
ATOM 2020 O O . THR D 1 21 ? 36.477 122.398 -6.667 1.00 40.23 21 THR D O 1
ATOM 2024 N N . GLN D 1 22 ? 37.666 123.388 -8.285 1.00 46.13 22 GLN D N 1
ATOM 2025 C CA . GLN D 1 22 ? 38.720 123.840 -7.383 1.00 47.03 22 GLN D CA 1
ATOM 2026 C C . GLN D 1 22 ? 38.194 124.780 -6.296 1.00 47.45 22 GLN D C 1
ATOM 2027 O O . GLN D 1 22 ? 38.685 124.777 -5.163 1.00 49.27 22 GLN D O 1
ATOM 2033 N N . CYS D 1 23 ? 37.191 125.581 -6.639 1.00 44.86 23 CYS D N 1
ATOM 2034 C CA . CYS D 1 23 ? 36.611 126.537 -5.696 1.00 43.20 23 CYS D CA 1
ATOM 2035 C C . CYS D 1 23 ? 35.704 125.843 -4.668 1.00 41.35 23 CYS D C 1
ATOM 2036 O O . CYS D 1 23 ? 35.067 126.517 -3.860 1.00 40.82 23 CYS D O 1
ATOM 2039 N N . ARG D 1 24 ? 35.652 124.510 -4.694 1.00 38.54 24 ARG D N 1
ATOM 2040 C CA . ARG D 1 24 ? 34.799 123.752 -3.774 1.00 37.10 24 ARG D CA 1
ATOM 2041 C C . ARG D 1 24 ? 33.339 124.239 -3.896 1.00 35.70 24 ARG D C 1
ATOM 2042 O O . ARG D 1 24 ? 32.668 124.483 -2.887 1.00 31.90 24 ARG D O 1
ATOM 2050 N N . TRP D 1 25 ? 32.851 124.395 -5.126 1.00 32.50 25 TRP D N 1
ATOM 2051 C CA . TRP D 1 25 ? 31.483 124.866 -5.334 1.00 28.58 25 TRP D CA 1
ATOM 2052 C C . TRP D 1 25 ? 30.482 123.764 -5.660 1.00 26.30 25 TRP D C 1
ATOM 2053 O O . TRP D 1 25 ? 29.366 124.038 -6.113 1.00 22.41 25 TRP D O 1
ATOM 2064 N N . LEU D 1 26 ? 30.886 122.520 -5.424 1.00 22.28 26 LEU D N 1
ATOM 2065 C CA . LEU D 1 26 ? 30.016 121.383 -5.667 1.00 21.93 26 LEU D CA 1
ATOM 2066 C C . LEU D 1 26 ? 28.760 121.503 -4.802 1.00 24.84 26 LEU D C 1
ATOM 2067 O O . LEU D 1 26 ? 27.629 121.404 -5.301 1.00 25.48 26 LEU D O 1
ATOM 2072 N N . PRO D 1 27 ? 28.937 121.731 -3.492 1.00 24.91 27 PRO D N 1
ATOM 2073 C CA . PRO D 1 27 ? 27.759 121.847 -2.637 1.00 26.53 27 PRO D CA 1
ATOM 2074 C C . PRO D 1 27 ? 26.720 122.880 -3.073 1.00 27.55 27 PRO D C 1
ATOM 2075 O O . PRO D 1 27 ? 25.514 122.592 -3.035 1.00 24.94 27 PRO D O 1
ATOM 2079 N N . ARG D 1 28 ? 27.154 124.068 -3.499 1.00 27.12 28 ARG D N 1
ATOM 2080 C CA . ARG D 1 28 ? 26.167 125.075 -3.921 1.00 28.56 28 ARG D CA 1
ATOM 2081 C C . ARG D 1 28 ? 25.557 124.712 -5.285 1.00 28.31 28 ARG D C 1
ATOM 2082 O O . ARG D 1 28 ? 24.429 125.092 -5.621 1.00 28.76 28 ARG D O 1
ATOM 2090 N N . ALA D 1 29 ? 26.309 123.967 -6.077 1.00 24.83 29 ALA D N 1
ATOM 2091 C CA . ALA D 1 29 ? 25.813 123.555 -7.370 1.00 20.55 29 ALA D CA 1
ATOM 2092 C C . ALA D 1 29 ? 24.734 122.528 -7.079 1.00 20.04 29 ALA D C 1
ATOM 2093 O O . ALA D 1 29 ? 23.654 122.566 -7.668 1.00 24.46 29 ALA D O 1
ATOM 2095 N N . ALA D 1 30 ? 25.031 121.607 -6.164 1.00 14.13 30 ALA D N 1
ATOM 2096 C CA . ALA D 1 30 ? 24.079 120.562 -5.800 1.00 13.94 30 ALA D CA 1
ATOM 2097 C C . ALA D 1 30 ? 22.797 121.162 -5.228 1.00 16.33 30 ALA D C 1
ATOM 2098 O O . ALA D 1 30 ? 21.688 120.698 -5.523 1.00 13.82 30 ALA D O 1
ATOM 2100 N N . TRP D 1 31 ? 22.957 122.202 -4.417 1.00 15.34 31 TRP D N 1
ATOM 2101 C CA . TRP D 1 31 ? 21.816 122.870 -3.819 1.00 13.25 31 TRP D CA 1
ATOM 2102 C C . TRP D 1 31 ? 20.898 123.469 -4.893 1.00 15.05 31 TRP D C 1
ATOM 2103 O O . TRP D 1 31 ? 19.683 123.248 -4.876 1.00 14.57 31 TRP D O 1
ATOM 2114 N N . LEU D 1 32 ? 21.486 124.222 -5.819 1.00 12.70 32 LEU D N 1
ATOM 2115 C CA . LEU D 1 32 ? 20.738 124.849 -6.896 1.00 11.68 32 LEU D CA 1
ATOM 2116 C C . LEU D 1 32 ? 20.018 123.781 -7.717 1.00 15.82 32 LEU D C 1
ATOM 2117 O O . LEU D 1 32 ? 18.890 123.980 -8.144 1.00 14.11 32 LEU D O 1
ATOM 2122 N N . ALA D 1 33 ? 20.683 122.648 -7.925 1.00 16.35 33 ALA D N 1
ATOM 2123 C CA . ALA D 1 33 ? 20.122 121.557 -8.696 1.00 20.14 33 ALA D CA 1
ATOM 2124 C C . ALA D 1 33 ? 18.831 121.101 -8.052 1.00 23.04 33 ALA D C 1
ATOM 2125 O O . ALA D 1 33 ? 17.821 120.867 -8.717 1.00 26.41 33 ALA D O 1
ATOM 2127 N N . GLN D 1 34 ? 18.872 120.970 -6.738 1.00 23.75 34 GLN D N 1
ATOM 2128 C CA . GLN D 1 34 ? 17.708 120.552 -5.990 1.00 21.33 34 GLN D CA 1
ATOM 2129 C C . GLN D 1 34 ? 16.601 121.601 -6.094 1.00 23.28 34 GLN D C 1
ATOM 2130 O O . GLN D 1 34 ? 15.435 121.265 -6.286 1.00 21.63 34 GLN D O 1
ATOM 2136 N N . GLU D 1 35 ? 16.973 122.872 -5.954 1.00 22.99 35 GLU D N 1
ATOM 2137 C CA . GLU D 1 35 ? 16.013 123.963 -6.054 1.00 21.99 35 GLU D CA 1
ATOM 2138 C C . GLU D 1 35 ? 15.321 123.917 -7.423 1.00 25.23 35 GLU D C 1
ATOM 2139 O O . GLU D 1 35 ? 14.098 123.948 -7.504 1.00 28.67 35 GLU D O 1
ATOM 2145 N N . LEU D 1 36 ? 16.100 123.842 -8.499 1.00 23.02 36 LEU D N 1
ATOM 2146 C CA . LEU D 1 36 ? 15.533 123.814 -9.840 1.00 22.44 36 LEU D CA 1
ATOM 2147 C C . LEU D 1 36 ? 14.745 122.542 -10.160 1.00 26.66 36 LEU D C 1
ATOM 2148 O O . LEU D 1 36 ? 13.712 122.594 -10.831 1.00 22.85 36 LEU D O 1
ATOM 2153 N N . LEU D 1 37 ? 15.235 121.397 -9.691 1.00 29.15 37 LEU D N 1
ATOM 2154 C CA . LEU D 1 37 ? 14.561 120.134 -9.956 1.00 27.55 37 LEU D CA 1
ATOM 2155 C C . LEU D 1 37 ? 13.259 120.001 -9.199 1.00 31.30 37 LEU D C 1
ATOM 2156 O O . LEU D 1 37 ? 12.333 119.305 -9.636 1.00 36.76 37 LEU D O 1
ATOM 2161 N N . THR D 1 38 ? 13.177 120.665 -8.059 1.00 28.69 38 THR D N 1
ATOM 2162 C CA . THR D 1 38 ? 11.967 120.598 -7.279 1.00 28.86 38 THR D CA 1
ATOM 2163 C C . THR D 1 38 ? 10.907 121.541 -7.875 1.00 27.35 38 THR D C 1
ATOM 2164 O O . THR D 1 38 ? 9.720 121.252 -7.850 1.00 25.39 38 THR D O 1
ATOM 2168 N N . THR D 1 39 ? 11.350 122.643 -8.458 1.00 27.57 39 THR D N 1
ATOM 2169 C CA . THR D 1 39 ? 10.425 123.586 -9.048 1.00 30.50 39 THR D CA 1
ATOM 2170 C C . THR D 1 39 ? 10.030 123.226 -10.488 1.00 32.68 39 THR D C 1
ATOM 2171 O O . THR D 1 39 ? 8.894 123.483 -10.908 1.00 38.57 39 THR D O 1
ATOM 2175 N N . PHE D 1 40 ? 10.948 122.621 -11.240 1.00 30.73 40 PHE D N 1
ATOM 2176 C CA . PHE D 1 40 ? 10.683 122.265 -12.638 1.00 29.22 40 PHE D CA 1
ATOM 2177 C C . PHE D 1 40 ? 10.797 120.778 -12.944 1.00 29.93 40 PHE D C 1
ATOM 2178 O O . PHE D 1 40 ? 11.151 120.396 -14.052 1.00 26.70 40 PHE D O 1
ATOM 2186 N N . GLU D 1 41 ? 10.471 119.948 -11.963 1.00 38.43 41 GLU D N 1
ATOM 2187 C CA . GLU D 1 41 ? 10.550 118.502 -12.117 1.00 45.57 41 GLU D CA 1
ATOM 2188 C C . GLU D 1 41 ? 9.689 117.990 -13.264 1.00 45.59 41 GLU D C 1
ATOM 2189 O O . GLU D 1 41 ? 10.045 117.036 -13.959 1.00 45.71 41 GLU D O 1
ATOM 2195 N N . THR D 1 42 ? 8.550 118.634 -13.459 1.00 45.82 42 THR D N 1
ATOM 2196 C CA . THR D 1 42 ? 7.624 118.222 -14.496 1.00 45.30 42 THR D CA 1
ATOM 2197 C C . THR D 1 42 ? 7.982 118.728 -15.899 1.00 45.77 42 THR D C 1
ATOM 2198 O O . THR D 1 42 ? 7.446 118.247 -16.898 1.00 42.99 42 THR D O 1
ATOM 2202 N N . GLU D 1 43 ? 8.899 119.686 -15.978 1.00 46.40 43 GLU D N 1
ATOM 2203 C CA . GLU D 1 43 ? 9.296 120.238 -17.268 1.00 43.73 43 GLU D CA 1
ATOM 2204 C C . GLU D 1 43 ? 10.720 119.853 -17.675 1.00 42.38 43 GLU D C 1
ATOM 2205 O O . GLU D 1 43 ? 11.122 120.047 -18.826 1.00 41.47 43 GLU D O 1
ATOM 2211 N N . LEU D 1 44 ? 11.480 119.291 -16.743 1.00 38.95 44 LEU D N 1
ATOM 2212 C CA . LEU D 1 44 ? 12.856 118.915 -17.046 1.00 35.24 44 LEU D CA 1
ATOM 2213 C C . LEU D 1 44 ? 13.033 117.430 -17.274 1.00 35.41 44 LEU D C 1
ATOM 2214 O O . LEU D 1 44 ? 12.543 116.598 -16.506 1.00 36.72 44 LEU D O 1
ATOM 2219 N N . THR D 1 45 ? 13.743 117.101 -18.344 1.00 36.05 45 THR D N 1
ATOM 2220 C CA . THR D 1 45 ? 14.031 115.711 -18.673 1.00 37.16 45 THR D CA 1
ATOM 2221 C C . THR D 1 45 ? 15.178 115.246 -17.771 1.00 36.68 45 THR D C 1
ATOM 2222 O O . THR D 1 45 ? 15.267 114.071 -17.406 1.00 32.94 45 THR D O 1
ATOM 2226 N N . GLU D 1 46 ? 16.064 116.185 -17.440 1.00 36.78 46 GLU D N 1
ATOM 2227 C CA . GLU D 1 46 ? 17.185 115.933 -16.542 1.00 33.74 46 GLU D CA 1
ATOM 2228 C C . GLU D 1 46 ? 17.975 117.203 -16.293 1.00 31.19 46 GLU D C 1
ATOM 2229 O O . GLU D 1 46 ? 17.880 118.164 -17.050 1.00 35.41 46 GLU D O 1
ATOM 2235 N N . LEU D 1 47 ? 18.726 117.206 -15.203 1.00 25.75 47 LEU D N 1
ATOM 2236 C CA . LEU D 1 47 ? 19.554 118.335 -14.844 1.00 22.30 47 LEU D CA 1
ATOM 2237 C C . LEU D 1 47 ? 20.952 117.781 -14.616 1.00 23.29 47 LEU D C 1
ATOM 2238 O O . LEU D 1 47 ? 21.134 116.860 -13.821 1.00 29.09 47 LEU D O 1
ATOM 2243 N N . ALA D 1 48 ? 21.944 118.332 -15.303 1.00 19.42 48 ALA D N 1
ATOM 2244 C CA . ALA D 1 48 ? 23.300 117.822 -15.158 1.00 21.21 48 ALA D CA 1
ATOM 2245 C C . ALA D 1 48 ? 24.265 118.758 -14.457 1.00 19.61 48 ALA D C 1
ATOM 2246 O O . ALA D 1 48 ? 24.143 119.978 -14.552 1.00 14.89 48 ALA D O 1
ATOM 2248 N N . LEU D 1 49 ? 25.221 118.174 -13.740 1.00 19.32 49 LEU D N 1
ATOM 2249 C CA . LEU D 1 49 ? 26.242 118.969 -13.055 1.00 22.62 49 LEU D CA 1
ATOM 2250 C C . LEU D 1 49 ? 27.562 118.694 -13.775 1.00 23.97 49 LEU D C 1
ATOM 2251 O O . LEU D 1 49 ? 27.994 117.545 -13.864 1.00 19.83 49 LEU D O 1
ATOM 2256 N N . LYS D 1 50 ? 28.175 119.738 -14.329 1.00 22.28 50 LYS D N 1
ATOM 2257 C CA . LYS D 1 50 ? 29.444 119.568 -15.026 1.00 27.36 50 LYS D CA 1
ATOM 2258 C C . LYS D 1 50 ? 30.598 120.242 -14.291 1.00 25.51 50 LYS D C 1
ATOM 2259 O O . LYS D 1 50 ? 30.601 121.458 -14.125 1.00 25.43 50 LYS D O 1
ATOM 2265 N N . PRO D 1 51 ? 31.584 119.460 -13.827 1.00 25.49 51 PRO D N 1
ATOM 2266 C CA . PRO D 1 51 ? 32.723 120.059 -13.122 1.00 27.67 51 PRO D CA 1
ATOM 2267 C C . PRO D 1 51 ? 33.418 121.034 -14.050 1.00 28.77 51 PRO D C 1
ATOM 2268 O O . PRO D 1 51 ? 33.651 120.715 -15.208 1.00 29.09 51 PRO D O 1
ATOM 2272 N N . GLY D 1 52 ? 33.740 122.218 -13.539 1.00 35.01 52 GLY D N 1
ATOM 2273 C CA . GLY D 1 52 ? 34.386 123.231 -14.355 1.00 38.66 52 GLY D CA 1
ATOM 2274 C C . GLY D 1 52 ? 35.777 123.627 -13.902 1.00 44.80 52 GLY D C 1
ATOM 2275 O O . GLY D 1 52 ? 36.278 123.151 -12.880 1.00 42.43 52 GLY D O 1
ATOM 2276 N N . THR D 1 53 ? 36.387 124.533 -14.666 1.00 51.24 53 THR D N 1
ATOM 2277 C CA . THR D 1 53 ? 37.747 125.011 -14.414 1.00 54.23 53 THR D CA 1
ATOM 2278 C C . THR D 1 53 ? 37.908 125.906 -13.196 1.00 54.64 53 THR D C 1
ATOM 2279 O O . THR D 1 53 ? 37.851 125.439 -12.054 1.00 59.61 53 THR D O 1
ATOM 2283 N N . GLY D 1 54 ? 38.117 127.197 -13.446 1.00 51.93 54 GLY D N 1
ATOM 2284 C CA . GLY D 1 54 ? 38.319 128.135 -12.358 1.00 49.00 54 GLY D CA 1
ATOM 2285 C C . GLY D 1 54 ? 37.339 129.284 -12.306 1.00 46.67 54 GLY D C 1
ATOM 2286 O O . GLY D 1 54 ? 37.116 129.982 -13.299 1.00 42.66 54 GLY D O 1
ATOM 2287 N N . GLY D 1 55 ? 36.756 129.473 -11.127 1.00 45.79 55 GLY D N 1
ATOM 2288 C CA . GLY D 1 55 ? 35.800 130.547 -10.918 1.00 43.92 55 GLY D CA 1
ATOM 2289 C C . GLY D 1 55 ? 34.525 130.444 -11.739 1.00 38.97 55 GLY D C 1
ATOM 2290 O O . GLY D 1 55 ? 33.657 131.325 -11.679 1.00 36.07 55 GLY D O 1
ATOM 2291 N N . VAL D 1 56 ? 34.411 129.364 -12.504 1.00 33.21 56 VAL D N 1
ATOM 2292 C CA . VAL D 1 56 ? 33.240 129.141 -13.343 1.00 30.28 56 VAL D CA 1
ATOM 2293 C C . VAL D 1 56 ? 31.964 128.689 -12.620 1.00 30.28 56 VAL D C 1
ATOM 2294 O O . VAL D 1 56 ? 31.981 127.748 -11.819 1.00 32.35 56 VAL D O 1
ATOM 2298 N N . PHE D 1 57 ? 30.862 129.378 -12.884 1.00 23.41 57 PHE D N 1
ATOM 2299 C CA . PHE D 1 57 ? 29.591 128.971 -12.314 1.00 22.30 57 PHE D CA 1
ATOM 2300 C C . PHE D 1 57 ? 28.507 129.450 -13.240 1.00 20.78 57 PHE D C 1
ATOM 2301 O O . PHE D 1 57 ? 28.051 130.574 -13.118 1.00 20.95 57 PHE D O 1
ATOM 2309 N N . VAL D 1 58 ? 28.087 128.604 -14.170 1.00 19.02 58 VAL D N 1
ATOM 2310 C CA . VAL D 1 58 ? 27.058 129.026 -15.099 1.00 18.49 58 VAL D CA 1
ATOM 2311 C C . VAL D 1 58 ? 25.901 128.051 -15.202 1.00 16.05 58 VAL D C 1
ATOM 2312 O O . VAL D 1 58 ? 26.064 126.857 -15.022 1.00 19.53 58 VAL D O 1
ATOM 2316 N N . VAL D 1 59 ? 24.713 128.576 -15.450 1.00 14.85 59 VAL D N 1
ATOM 2317 C CA . VAL D 1 59 ? 23.546 127.726 -15.590 1.00 16.50 59 VAL D CA 1
ATOM 2318 C C . VAL D 1 59 ? 23.113 127.814 -17.058 1.00 19.40 59 VAL D C 1
ATOM 2319 O O . VAL D 1 59 ? 23.024 128.904 -17.621 1.00 20.66 59 VAL D O 1
ATOM 2323 N N . ARG D 1 60 ? 22.848 126.667 -17.669 1.00 21.65 60 ARG D N 1
ATOM 2324 C CA . ARG D 1 60 ? 22.411 126.604 -19.060 1.00 21.84 60 ARG D CA 1
ATOM 2325 C C . ARG D 1 60 ? 21.047 125.921 -19.170 1.00 21.11 60 ARG D C 1
ATOM 2326 O O . ARG D 1 60 ? 20.756 124.975 -18.451 1.00 23.19 60 ARG D O 1
ATOM 2334 N N . VAL D 1 61 ? 20.198 126.420 -20.052 1.00 22.36 61 VAL D N 1
ATOM 2335 C CA . VAL D 1 61 ? 18.903 125.792 -20.277 1.00 25.41 61 VAL D CA 1
ATOM 2336 C C . VAL D 1 61 ? 18.852 125.544 -21.789 1.00 28.53 61 VAL D C 1
ATOM 2337 O O . VAL D 1 61 ? 18.896 126.487 -22.593 1.00 23.93 61 VAL D O 1
ATOM 2341 N N . ASP D 1 62 ? 18.798 124.269 -22.167 1.00 33.09 62 ASP D N 1
ATOM 2342 C CA . ASP D 1 62 ? 18.777 123.873 -23.576 1.00 37.07 62 ASP D CA 1
ATOM 2343 C C . ASP D 1 62 ? 19.995 124.429 -24.327 1.00 37.92 62 ASP D C 1
ATOM 2344 O O . ASP D 1 62 ? 19.854 125.041 -25.388 1.00 37.97 62 ASP D O 1
ATOM 2349 N N . ASP D 1 63 ? 21.180 124.219 -23.752 1.00 38.48 63 ASP D N 1
ATOM 2350 C CA . ASP D 1 63 ? 22.438 124.671 -24.332 1.00 39.53 63 ASP D CA 1
ATOM 2351 C C . ASP D 1 63 ? 22.636 126.177 -24.274 1.00 36.16 63 ASP D C 1
ATOM 2352 O O . ASP D 1 63 ? 23.722 126.667 -24.556 1.00 33.66 63 ASP D O 1
ATOM 2357 N N . GLU D 1 64 ? 21.593 126.909 -23.908 1.00 36.67 64 GLU D N 1
ATOM 2358 C CA . GLU D 1 64 ? 21.687 128.364 -23.829 1.00 41.80 64 GLU D CA 1
ATOM 2359 C C . GLU D 1 64 ? 21.999 128.853 -22.415 1.00 39.60 64 GLU D C 1
ATOM 2360 O O . GLU D 1 64 ? 21.284 128.530 -21.469 1.00 44.00 64 GLU D O 1
ATOM 2366 N N . VAL D 1 65 ? 23.068 129.629 -22.270 1.00 32.37 65 VAL D N 1
ATOM 2367 C CA . VAL D 1 65 ? 23.447 130.134 -20.963 1.00 29.19 65 VAL D CA 1
ATOM 2368 C C . VAL D 1 65 ? 22.419 131.140 -20.463 1.00 29.18 65 VAL D C 1
ATOM 2369 O O . VAL D 1 65 ? 22.108 132.114 -21.148 1.00 31.30 65 VAL D O 1
ATOM 2373 N N . VAL D 1 66 ? 21.894 130.879 -19.265 1.00 30.07 66 VAL D N 1
ATOM 2374 C CA . VAL D 1 66 ? 20.873 131.710 -18.635 1.00 27.20 66 VAL D CA 1
ATOM 2375 C C . VAL D 1 66 ? 21.415 132.459 -17.423 1.00 29.16 66 VAL D C 1
ATOM 2376 O O . VAL D 1 66 ? 20.859 133.483 -17.024 1.00 33.64 66 VAL D O 1
ATOM 2380 N N . TRP D 1 67 ? 22.500 131.959 -16.843 1.00 27.03 67 TRP D N 1
ATOM 2381 C CA . TRP D 1 67 ? 23.095 132.638 -15.709 1.00 23.95 67 TRP D CA 1
ATOM 2382 C C . TRP D 1 67 ? 24.578 132.410 -15.657 1.00 24.87 67 TRP D C 1
ATOM 2383 O O . TRP D 1 67 ? 25.020 131.273 -15.734 1.00 28.72 67 TRP D O 1
ATOM 2394 N N . ASP D 1 68 ? 25.339 133.495 -15.527 1.00 26.73 68 ASP D N 1
ATOM 2395 C CA . ASP D 1 68 ? 26.802 133.436 -15.463 1.00 28.56 68 ASP D CA 1
ATOM 2396 C C . ASP D 1 68 ? 27.263 134.226 -14.245 1.00 31.78 68 ASP D C 1
ATOM 2397 O O . ASP D 1 68 ? 26.981 135.419 -14.127 1.00 36.22 68 ASP D O 1
ATOM 2402 N N . ARG D 1 69 ? 27.985 133.564 -13.348 1.00 33.19 69 ARG D N 1
ATOM 2403 C CA . ARG D 1 69 ? 28.463 134.195 -12.122 1.00 33.55 69 ARG D CA 1
ATOM 2404 C C . ARG D 1 69 ? 29.172 135.534 -12.320 1.00 36.67 69 ARG D C 1
ATOM 2405 O O . ARG D 1 69 ? 28.754 136.538 -11.765 1.00 35.50 69 ARG D O 1
ATOM 2413 N N . ARG D 1 70 ? 30.252 135.545 -13.096 1.00 39.65 70 ARG D N 1
ATOM 2414 C CA . ARG D 1 70 ? 31.001 136.773 -13.289 1.00 43.13 70 ARG D CA 1
ATOM 2415 C C . ARG D 1 70 ? 30.309 137.736 -14.232 1.00 43.64 70 ARG D C 1
ATOM 2416 O O . ARG D 1 70 ? 30.930 138.418 -15.046 1.00 45.19 70 ARG D O 1
ATOM 2424 N N . GLU D 1 71 ? 28.998 137.802 -14.093 1.00 43.14 71 GLU D N 1
ATOM 2425 C CA . GLU D 1 71 ? 28.194 138.675 -14.917 1.00 42.36 71 GLU D CA 1
ATOM 2426 C C . GLU D 1 71 ? 26.948 139.062 -14.140 1.00 37.89 71 GLU D C 1
ATOM 2427 O O . GLU D 1 71 ? 26.473 140.189 -14.229 1.00 30.64 71 GLU D O 1
ATOM 2433 N N . GLN D 1 72 ? 26.429 138.122 -13.360 1.00 34.89 72 GLN D N 1
ATOM 2434 C CA . GLN D 1 72 ? 25.220 138.376 -12.584 1.00 33.96 72 GLN D CA 1
ATOM 2435 C C . GLN D 1 72 ? 25.365 137.970 -11.126 1.00 30.61 72 GLN D C 1
ATOM 2436 O O . GLN D 1 72 ? 24.389 137.948 -10.380 1.00 29.55 72 GLN D O 1
ATOM 2442 N N . GLY D 1 73 ? 26.580 137.620 -10.733 1.00 31.12 73 GLY D N 1
ATOM 2443 C CA . GLY D 1 73 ? 26.826 137.247 -9.357 1.00 27.42 73 GLY D CA 1
ATOM 2444 C C . GLY D 1 73 ? 26.244 135.921 -8.926 1.00 29.68 73 GLY D C 1
ATOM 2445 O O . GLY D 1 73 ? 25.877 135.079 -9.755 1.00 34.22 73 GLY D O 1
ATOM 2446 N N . PHE D 1 74 ? 26.170 135.751 -7.608 1.00 26.00 74 PHE D N 1
ATOM 2447 C CA . PHE D 1 74 ? 25.660 134.539 -6.981 1.00 24.35 74 PHE D CA 1
ATOM 2448 C C . PHE D 1 74 ? 24.268 134.168 -7.501 1.00 25.18 74 PHE D C 1
ATOM 2449 O O . PHE D 1 74 ? 23.387 135.011 -7.601 1.00 23.59 74 PHE D O 1
ATOM 2457 N N . PRO D 1 75 ? 24.049 132.886 -7.816 1.00 26.32 75 PRO D N 1
ATOM 2458 C CA . PRO D 1 75 ? 22.745 132.463 -8.330 1.00 29.29 75 PRO D CA 1
ATOM 2459 C C . PRO D 1 75 ? 21.608 132.435 -7.315 1.00 30.37 75 PRO D C 1
ATOM 2460 O O . PRO D 1 75 ? 21.211 131.366 -6.868 1.00 33.23 75 PRO D O 1
ATOM 2464 N N . GLU D 1 76 ? 21.080 133.608 -6.963 1.00 31.18 76 GLU D N 1
ATOM 2465 C CA . GLU D 1 76 ? 19.974 133.708 -6.003 1.00 30.85 76 GLU D CA 1
ATOM 2466 C C . GLU D 1 76 ? 18.813 132.884 -6.563 1.00 29.47 76 GLU D C 1
ATOM 2467 O O . GLU D 1 76 ? 18.328 133.152 -7.648 1.00 28.33 76 GLU D O 1
ATOM 2473 N N . PRO D 1 77 ? 18.341 131.884 -5.811 1.00 32.28 77 PRO D N 1
ATOM 2474 C CA . PRO D 1 77 ? 17.243 130.991 -6.209 1.00 33.73 77 PRO D CA 1
ATOM 2475 C C . PRO D 1 77 ? 16.097 131.611 -7.006 1.00 32.18 77 PRO D C 1
ATOM 2476 O O . PRO D 1 77 ? 15.794 131.161 -8.106 1.00 28.35 77 PRO D O 1
ATOM 2480 N N . THR D 1 78 ? 15.462 132.633 -6.448 1.00 30.55 78 THR D N 1
ATOM 2481 C CA . THR D 1 78 ? 14.353 133.287 -7.123 1.00 33.28 78 THR D CA 1
ATOM 2482 C C . THR D 1 78 ? 14.727 133.828 -8.511 1.00 31.16 78 THR D C 1
ATOM 2483 O O . THR D 1 78 ? 14.125 133.465 -9.522 1.00 27.13 78 THR D O 1
ATOM 2487 N N . ALA D 1 79 ? 15.725 134.702 -8.536 1.00 29.26 79 ALA D N 1
ATOM 2488 C CA . ALA D 1 79 ? 16.210 135.304 -9.765 1.00 26.74 79 ALA D CA 1
ATOM 2489 C C . ALA D 1 79 ? 16.455 134.271 -10.858 1.00 26.26 79 ALA D C 1
ATOM 2490 O O . ALA D 1 79 ? 15.951 134.394 -11.980 1.00 24.40 79 ALA D O 1
ATOM 2492 N N . VAL D 1 80 ? 17.245 133.256 -10.528 1.00 26.58 80 VAL D N 1
ATOM 2493 C CA . VAL D 1 80 ? 17.572 132.211 -11.488 1.00 26.72 80 VAL D CA 1
ATOM 2494 C C . VAL D 1 80 ? 16.374 131.335 -11.834 1.00 28.40 80 VAL D C 1
ATOM 2495 O O . VAL D 1 80 ? 16.276 130.847 -12.956 1.00 27.80 80 VAL D O 1
ATOM 2499 N N . LYS D 1 81 ? 15.456 131.133 -10.894 1.00 29.59 81 LYS D N 1
ATOM 2500 C CA . LYS D 1 81 ? 14.296 130.303 -11.199 1.00 28.15 81 LYS D CA 1
ATOM 2501 C C . LYS D 1 81 ? 13.388 131.012 -12.179 1.00 25.47 81 LYS D C 1
ATOM 2502 O O . LYS D 1 81 ? 12.731 130.375 -12.991 1.00 26.04 81 LYS D O 1
ATOM 2508 N N . ARG D 1 82 ? 13.366 132.337 -12.108 1.00 25.10 82 ARG D N 1
ATOM 2509 C CA . ARG D 1 82 ? 12.525 133.133 -12.992 1.00 29.11 82 ARG D CA 1
ATOM 2510 C C . ARG D 1 82 ? 13.060 133.102 -14.428 1.00 27.89 82 ARG D C 1
ATOM 2511 O O . ARG D 1 82 ? 12.293 132.981 -15.379 1.00 24.41 82 ARG D O 1
ATOM 2519 N N . LEU D 1 83 ? 14.379 133.195 -14.570 1.00 27.50 83 LEU D N 1
ATOM 2520 C CA . LEU D 1 83 ? 15.016 133.149 -15.874 1.00 26.64 83 LEU D CA 1
ATOM 2521 C C . LEU D 1 83 ? 14.880 131.757 -16.479 1.00 26.45 83 LEU D C 1
ATOM 2522 O O . LEU D 1 83 ? 14.799 131.614 -17.690 1.00 31.95 83 LEU D O 1
ATOM 2527 N N . VAL D 1 84 ? 14.860 130.732 -15.637 1.00 27.51 84 VAL D N 1
ATOM 2528 C CA . VAL D 1 84 ? 14.717 129.360 -16.112 1.00 28.65 84 VAL D CA 1
ATOM 2529 C C . VAL D 1 84 ? 13.277 129.102 -16.541 1.00 27.72 84 VAL D C 1
ATOM 2530 O O . VAL D 1 84 ? 13.045 128.372 -17.487 1.00 27.45 84 VAL D O 1
ATOM 2534 N N . ARG D 1 85 ? 12.317 129.692 -15.837 1.00 30.97 85 ARG D N 1
ATOM 2535 C CA . ARG D 1 85 ? 10.907 129.520 -16.166 1.00 30.84 85 ARG D CA 1
ATOM 2536 C C . ARG D 1 85 ? 10.619 130.209 -17.495 1.00 33.18 85 ARG D C 1
ATOM 2537 O O . ARG D 1 85 ? 9.893 129.671 -18.334 1.00 33.04 85 ARG D O 1
ATOM 2545 N N . ASP D 1 86 ? 11.203 131.397 -17.665 1.00 31.54 86 ASP D N 1
ATOM 2546 C CA . ASP D 1 86 ? 11.069 132.218 -18.871 1.00 32.65 86 ASP D CA 1
ATOM 2547 C C . ASP D 1 86 ? 11.281 131.447 -20.172 1.00 33.13 86 ASP D C 1
ATOM 2548 O O . ASP D 1 86 ? 10.727 131.801 -21.217 1.00 31.65 86 ASP D O 1
ATOM 2553 N N . ARG D 1 87 ? 12.101 130.404 -20.099 1.00 34.82 87 ARG D N 1
ATOM 2554 C CA . ARG D 1 87 ? 12.405 129.555 -21.247 1.00 36.19 87 ARG D CA 1
ATOM 2555 C C . ARG D 1 87 ? 11.635 128.230 -21.231 1.00 33.25 87 ARG D C 1
ATOM 2556 O O . ARG D 1 87 ? 11.376 127.628 -22.266 1.00 31.19 87 ARG D O 1
ATOM 2564 N N . VAL D 1 88 ? 11.240 127.798 -20.047 1.00 37.60 88 VAL D N 1
ATOM 2565 C CA . VAL D 1 88 ? 10.501 126.561 -19.924 1.00 41.71 88 VAL D CA 1
ATOM 2566 C C . VAL D 1 88 ? 8.990 126.849 -19.984 1.00 43.62 88 VAL D C 1
ATOM 2567 O O . VAL D 1 88 ? 8.423 126.959 -21.070 1.00 47.46 88 VAL D O 1
ATOM 2571 N N . ALA D 1 89 ? 8.347 126.985 -18.831 1.00 42.48 89 ALA D N 1
ATOM 2572 C CA . ALA D 1 89 ? 6.922 127.243 -18.780 1.00 40.33 89 ALA D CA 1
ATOM 2573 C C . ALA D 1 89 ? 6.673 128.742 -18.732 1.00 39.83 89 ALA D C 1
ATOM 2574 O O . ALA D 1 89 ? 6.372 129.304 -17.681 1.00 38.71 89 ALA D O 1
ATOM 2576 N N . PRO D 1 90 ? 6.778 129.416 -19.880 1.00 42.41 90 PRO D N 1
ATOM 2577 C CA . PRO D 1 90 ? 6.559 130.873 -19.923 1.00 44.33 90 PRO D CA 1
ATOM 2578 C C . PRO D 1 90 ? 5.318 131.385 -19.219 1.00 42.40 90 PRO D C 1
ATOM 2579 O O . PRO D 1 90 ? 5.375 132.400 -18.528 1.00 40.72 90 PRO D O 1
ATOM 2583 N N . GLU D 1 91 ? 4.200 130.690 -19.396 1.00 43.74 91 GLU D N 1
ATOM 2584 C CA . GLU D 1 91 ? 2.958 131.120 -18.761 1.00 47.33 91 GLU D CA 1
ATOM 2585 C C . GLU D 1 91 ? 2.937 130.692 -17.301 1.00 46.74 91 GLU D C 1
ATOM 2586 O O . GLU D 1 91 ? 1.930 130.177 -16.805 1.00 44.60 91 GLU D O 1
ATOM 2592 N N . LYS D 1 92 ? 4.072 130.920 -16.632 1.00 47.93 92 LYS D N 1
ATOM 2593 C CA . LYS D 1 92 ? 4.283 130.582 -15.226 1.00 43.37 92 LYS D CA 1
ATOM 2594 C C . LYS D 1 92 ? 3.586 129.259 -14.899 1.00 46.99 92 LYS D C 1
ATOM 2595 O O . LYS D 1 92 ? 3.678 128.322 -15.754 1.00 42.36 92 LYS D O 1
ATOM 2601 N N . HIS E 1 11 ? 28.291 74.117 -35.337 1.00 56.13 11 HIS E N 1
ATOM 2602 C CA . HIS E 1 11 ? 28.388 73.929 -33.860 1.00 58.79 11 HIS E CA 1
ATOM 2603 C C . HIS E 1 11 ? 27.168 73.181 -33.327 1.00 57.69 11 HIS E C 1
ATOM 2604 O O . HIS E 1 11 ? 26.025 73.537 -33.625 1.00 57.32 11 HIS E O 1
ATOM 2611 N N . THR E 1 12 ? 27.422 72.138 -32.539 1.00 56.27 12 THR E N 1
ATOM 2612 C CA . THR E 1 12 ? 26.356 71.303 -31.985 1.00 49.31 12 THR E CA 1
ATOM 2613 C C . THR E 1 12 ? 26.816 70.374 -30.859 1.00 45.51 12 THR E C 1
ATOM 2614 O O . THR E 1 12 ? 25.998 69.895 -30.065 1.00 44.07 12 THR E O 1
ATOM 2618 N N . HIS E 1 13 ? 28.116 70.097 -30.804 1.00 41.84 13 HIS E N 1
ATOM 2619 C CA . HIS E 1 13 ? 28.659 69.224 -29.766 1.00 34.14 13 HIS E CA 1
ATOM 2620 C C . HIS E 1 13 ? 29.300 70.086 -28.703 1.00 31.52 13 HIS E C 1
ATOM 2621 O O . HIS E 1 13 ? 29.888 71.119 -29.009 1.00 31.83 13 HIS E O 1
ATOM 2628 N N . ARG E 1 14 ?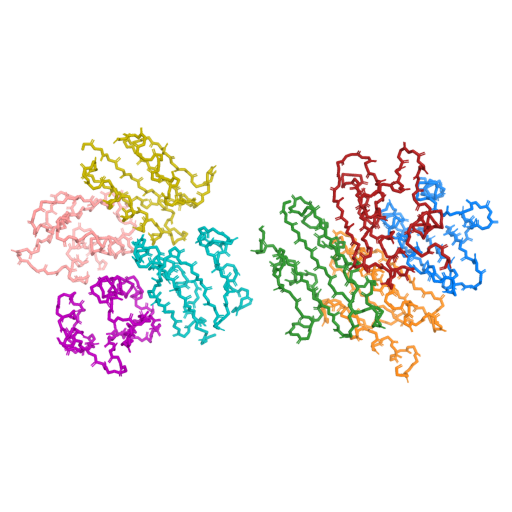 29.180 69.663 -27.452 1.00 30.92 14 ARG E N 1
ATOM 2629 C CA . ARG E 1 14 ? 29.762 70.398 -26.329 1.00 31.52 14 ARG E CA 1
ATOM 2630 C C . ARG E 1 14 ? 30.816 69.502 -25.668 1.00 29.70 14 ARG E C 1
ATOM 2631 O O . ARG E 1 14 ? 30.587 68.303 -25.471 1.00 28.75 14 ARG E O 1
ATOM 2639 N N . VAL E 1 15 ? 31.982 70.081 -25.368 1.00 25.84 15 VAL E N 1
ATOM 2640 C CA . VAL E 1 15 ? 33.085 69.356 -24.711 1.00 19.27 15 VAL E CA 1
ATOM 2641 C C . VAL E 1 15 ? 33.311 69.969 -23.332 1.00 16.98 15 VAL E C 1
ATOM 2642 O O . VAL E 1 15 ? 33.175 71.166 -23.140 1.00 15.96 15 VAL E O 1
ATOM 2646 N N . GLN E 1 16 ? 33.654 69.142 -22.368 1.00 17.26 16 GLN E N 1
ATOM 2647 C CA . GLN E 1 16 ? 33.872 69.637 -21.029 1.00 20.99 16 GLN E CA 1
ATOM 2648 C C . GLN E 1 16 ? 35.135 69.010 -20.449 1.00 23.28 16 GLN E C 1
ATOM 2649 O O . GLN E 1 16 ? 35.407 67.829 -20.659 1.00 25.38 16 GLN E O 1
ATOM 2655 N N . ILE E 1 17 ? 35.916 69.804 -19.728 1.00 23.28 17 ILE E N 1
ATOM 2656 C CA . ILE E 1 17 ? 37.142 69.310 -19.117 1.00 18.04 17 ILE E CA 1
ATOM 2657 C C . ILE E 1 17 ? 37.090 69.586 -17.637 1.00 16.83 17 ILE E C 1
ATOM 2658 O O . ILE E 1 17 ? 37.043 70.738 -17.235 1.00 18.03 17 ILE E O 1
ATOM 2663 N N . GLU E 1 18 ? 37.083 68.543 -16.825 1.00 15.88 18 GLU E N 1
ATOM 2664 C CA . GLU E 1 18 ? 37.059 68.745 -15.379 1.00 25.68 18 GLU E CA 1
ATOM 2665 C C . GLU E 1 18 ? 38.467 68.453 -14.825 1.00 27.11 18 GLU E C 1
ATOM 2666 O O . GLU E 1 18 ? 38.958 67.318 -14.904 1.00 25.96 18 GLU E O 1
ATOM 2672 N N . TYR E 1 19 ? 39.105 69.487 -14.275 1.00 24.53 19 TYR E N 1
ATOM 2673 C CA . TYR E 1 19 ? 40.462 69.388 -13.728 1.00 24.32 19 TYR E CA 1
ATOM 2674 C C . TYR E 1 19 ? 40.521 69.605 -12.215 1.00 21.00 19 TYR E C 1
ATOM 2675 O O . TYR E 1 19 ? 39.791 70.433 -11.685 1.00 16.90 19 TYR E O 1
ATOM 2684 N N . CYS E 1 20 ? 41.391 68.871 -11.524 1.00 24.86 20 CYS E N 1
ATOM 2685 C CA . CYS E 1 20 ? 41.532 69.041 -10.078 1.00 32.12 20 CYS E CA 1
ATOM 2686 C C . CYS E 1 20 ? 42.138 70.414 -9.806 1.00 34.93 20 CYS E C 1
ATOM 2687 O O . CYS E 1 20 ? 43.265 70.711 -10.202 1.00 36.92 20 CYS E O 1
ATOM 2690 N N . THR E 1 21 ? 41.361 71.256 -9.141 1.00 37.05 21 THR E N 1
ATOM 2691 C CA . THR E 1 21 ? 41.782 72.602 -8.824 1.00 37.54 21 THR E CA 1
ATOM 2692 C C . THR E 1 21 ? 42.943 72.612 -7.824 1.00 40.14 21 THR E C 1
ATOM 2693 O O . THR E 1 21 ? 43.907 73.343 -8.013 1.00 37.11 21 THR E O 1
ATOM 2697 N N . GLN E 1 22 ? 42.867 71.775 -6.787 1.00 44.70 22 GLN E N 1
ATOM 2698 C CA . GLN E 1 22 ? 43.913 71.711 -5.761 1.00 46.92 22 GLN E CA 1
ATOM 2699 C C . GLN E 1 22 ? 45.265 71.265 -6.322 1.00 45.91 22 GLN E C 1
ATOM 2700 O O . GLN E 1 22 ? 46.323 71.696 -5.861 1.00 46.92 22 GLN E O 1
ATOM 2706 N N . CYS E 1 23 ? 45.227 70.399 -7.321 1.00 42.92 23 CYS E N 1
ATOM 2707 C CA . CYS E 1 23 ? 46.443 69.892 -7.940 1.00 41.27 23 CYS E CA 1
ATOM 2708 C C . CYS E 1 23 ? 47.082 70.921 -8.892 1.00 40.06 23 CYS E C 1
ATOM 2709 O O . CYS E 1 23 ? 48.051 70.612 -9.588 1.00 36.87 23 CYS E O 1
ATOM 2712 N N . ARG E 1 24 ? 46.540 72.137 -8.926 1.00 40.06 24 ARG E N 1
ATOM 2713 C CA . ARG E 1 24 ? 47.059 73.192 -9.804 1.00 37.64 24 ARG E CA 1
ATOM 2714 C C . ARG E 1 24 ? 47.084 72.700 -11.261 1.00 34.45 24 ARG E C 1
ATOM 2715 O O . ARG E 1 24 ? 48.079 72.882 -11.965 1.00 34.72 24 ARG E O 1
ATOM 2723 N N . TRP E 1 25 ? 45.995 72.076 -11.709 1.00 27.94 25 TRP E N 1
ATOM 2724 C CA . TRP E 1 25 ? 45.926 71.577 -13.073 1.00 24.46 25 TRP E CA 1
ATOM 2725 C C . TRP E 1 25 ? 45.155 72.460 -14.041 1.00 24.34 25 TRP E C 1
ATOM 2726 O O . TRP E 1 25 ? 44.796 72.033 -15.144 1.00 21.42 25 TRP E O 1
ATOM 2737 N N . LEU E 1 26 ? 44.907 73.697 -13.632 1.00 22.23 26 LEU E N 1
ATOM 2738 C CA . LEU E 1 26 ? 44.206 74.643 -14.480 1.00 20.36 26 LEU E CA 1
ATOM 2739 C C . LEU E 1 26 ? 45.012 74.864 -15.746 1.00 17.84 26 LEU E C 1
ATOM 2740 O O . LEU E 1 26 ? 44.496 74.759 -16.845 1.00 18.56 26 LEU E O 1
ATOM 2745 N N . PRO E 1 27 ? 46.306 75.174 -15.604 1.00 19.71 27 PRO E N 1
ATOM 2746 C CA . PRO E 1 27 ? 47.091 75.389 -16.818 1.00 22.25 27 PRO E CA 1
ATOM 2747 C C . PRO E 1 27 ? 47.049 74.258 -17.865 1.00 20.78 27 PRO E C 1
ATOM 2748 O O . PRO E 1 27 ? 46.928 74.536 -19.057 1.00 25.48 27 PRO E O 1
ATOM 2752 N N . ARG E 1 28 ? 47.122 72.997 -17.448 1.00 18.84 28 ARG E N 1
ATOM 2753 C CA . ARG E 1 28 ? 47.094 71.922 -18.431 1.00 19.18 28 ARG E CA 1
ATOM 2754 C C . ARG E 1 28 ? 45.696 71.727 -18.995 1.00 18.70 28 ARG E C 1
ATOM 2755 O O . ARG E 1 28 ? 45.527 71.250 -20.109 1.00 19.62 28 ARG E O 1
ATOM 2763 N N . ALA E 1 29 ? 44.693 72.093 -18.213 1.00 17.66 29 ALA E N 1
ATOM 2764 C CA . ALA E 1 29 ? 43.322 71.977 -18.650 1.00 11.33 29 ALA E CA 1
ATOM 2765 C C . ALA E 1 29 ? 43.145 73.025 -19.732 1.00 12.69 29 ALA E C 1
ATOM 2766 O O . ALA E 1 29 ? 42.583 72.751 -20.793 1.00 16.30 29 ALA E O 1
ATOM 2768 N N . ALA E 1 30 ? 43.636 74.229 -19.460 1.00 9.07 30 ALA E N 1
ATOM 2769 C CA . ALA E 1 30 ? 43.535 75.339 -20.409 1.00 9.23 30 ALA E CA 1
ATOM 2770 C C . ALA E 1 30 ? 44.253 75.009 -21.719 1.00 10.34 30 ALA E C 1
ATOM 2771 O O . ALA E 1 30 ? 43.778 75.327 -22.804 1.00 7.34 30 ALA E O 1
ATOM 2773 N N . TRP E 1 31 ? 45.401 74.362 -21.604 1.00 11.14 31 TRP E N 1
ATOM 2774 C CA . TRP E 1 31 ? 46.158 73.983 -22.771 1.00 12.30 31 TRP E CA 1
ATOM 2775 C C . TRP E 1 31 ? 45.361 73.017 -23.655 1.00 14.25 31 TRP E C 1
ATOM 2776 O O . TRP E 1 31 ? 45.223 73.217 -24.862 1.00 11.36 31 TRP E O 1
ATOM 2787 N N . LEU E 1 32 ? 44.845 71.963 -23.044 1.00 17.19 32 LEU E N 1
ATOM 2788 C CA . LEU E 1 32 ? 44.047 70.971 -23.758 1.00 20.49 32 LEU E CA 1
ATOM 2789 C C . LEU E 1 32 ? 42.839 71.633 -24.431 1.00 22.24 32 LEU E C 1
ATOM 2790 O O . LEU E 1 32 ? 42.458 71.282 -25.555 1.00 19.11 32 LEU E O 1
ATOM 2795 N N . ALA E 1 33 ? 42.233 72.587 -23.731 1.00 23.54 33 ALA E N 1
ATOM 2796 C CA . ALA E 1 33 ? 41.072 73.292 -24.259 1.00 23.27 33 ALA E CA 1
ATOM 2797 C C . ALA E 1 33 ? 41.445 73.976 -25.568 1.00 22.17 33 ALA E C 1
ATOM 2798 O O . ALA E 1 33 ? 40.691 73.958 -26.537 1.00 21.55 33 ALA E O 1
ATOM 2800 N N . GLN E 1 34 ? 42.619 74.585 -25.580 1.00 21.09 34 GLN E N 1
ATOM 2801 C CA . GLN E 1 34 ? 43.093 75.279 -26.752 1.00 19.95 34 GLN E CA 1
ATOM 2802 C C . GLN E 1 34 ? 43.372 74.276 -27.861 1.00 21.44 34 GLN E C 1
ATOM 2803 O O . GLN E 1 34 ? 43.044 74.525 -29.014 1.00 22.42 34 GLN E O 1
ATOM 2809 N N . GLU E 1 35 ? 43.979 73.142 -27.509 1.00 25.57 35 GLU E N 1
ATOM 2810 C CA . GLU E 1 35 ? 44.295 72.103 -28.495 1.00 25.65 35 GLU E CA 1
ATOM 2811 C C . GLU E 1 35 ? 42.996 71.620 -29.139 1.00 26.22 35 GLU E C 1
ATOM 2812 O O . GLU E 1 35 ? 42.883 71.573 -30.365 1.00 23.49 35 GLU E O 1
ATOM 2818 N N . LEU E 1 36 ? 42.012 71.266 -28.308 1.00 25.13 36 LEU E N 1
ATOM 2819 C CA . LEU E 1 36 ? 40.735 70.775 -28.828 1.00 26.25 36 LEU E CA 1
ATOM 2820 C C . LEU E 1 36 ? 39.923 71.834 -29.586 1.00 27.56 36 LEU E C 1
ATOM 2821 O O . LEU E 1 36 ? 39.313 71.540 -30.617 1.00 28.83 36 LEU E O 1
ATOM 2826 N N . LEU E 1 37 ? 39.916 73.062 -29.084 1.00 27.04 37 LEU E N 1
ATOM 2827 C CA . LEU E 1 37 ? 39.171 74.124 -29.736 1.00 28.11 37 LEU E CA 1
ATOM 2828 C C . LEU E 1 37 ? 39.766 74.535 -31.069 1.00 29.32 37 LEU E C 1
ATOM 2829 O O . LEU E 1 37 ? 39.061 74.992 -31.964 1.00 32.73 37 LEU E O 1
ATOM 2834 N N . THR E 1 38 ? 41.067 74.373 -31.210 1.00 28.06 38 THR E N 1
ATOM 2835 C CA . THR E 1 38 ? 41.708 74.746 -32.439 1.00 26.41 38 THR E CA 1
ATOM 2836 C C . THR E 1 38 ? 41.493 73.639 -33.482 1.00 27.68 38 THR E C 1
ATOM 2837 O O . THR E 1 38 ? 41.367 73.915 -34.665 1.00 27.78 38 THR E O 1
ATOM 2841 N N . THR E 1 39 ? 41.410 72.393 -33.037 1.00 24.99 39 THR E N 1
ATOM 2842 C CA . THR E 1 39 ? 41.196 71.291 -33.953 1.00 29.66 39 THR E CA 1
ATOM 2843 C C . THR E 1 39 ? 39.718 71.063 -34.311 1.00 34.99 39 THR E C 1
ATOM 2844 O O . THR E 1 39 ? 39.405 70.668 -35.439 1.00 35.49 39 THR E O 1
ATOM 2848 N N . PHE E 1 40 ? 38.817 71.321 -33.360 1.00 36.66 40 PHE E N 1
ATOM 2849 C CA . PHE E 1 40 ? 37.379 71.114 -33.565 1.00 36.72 40 PHE E CA 1
ATOM 2850 C C . PHE E 1 40 ? 36.524 72.367 -33.422 1.00 41.98 40 PHE E C 1
ATOM 2851 O O . PHE E 1 40 ? 35.356 72.282 -33.036 1.00 40.72 40 PHE E O 1
ATOM 2859 N N . GLU E 1 41 ? 37.096 73.520 -33.755 1.00 48.10 41 GLU E N 1
ATOM 2860 C CA . GLU E 1 41 ? 36.393 74.800 -33.650 1.00 50.96 41 GLU E CA 1
ATOM 2861 C C . GLU E 1 41 ? 35.115 74.838 -34.465 1.00 49.71 41 GLU E C 1
ATOM 2862 O O . GLU E 1 41 ? 34.139 75.476 -34.073 1.00 49.74 41 GLU E O 1
ATOM 2868 N N . THR E 1 42 ? 35.131 74.156 -35.603 1.00 50.25 42 THR E N 1
ATOM 2869 C CA . THR E 1 42 ? 33.981 74.131 -36.490 1.00 48.17 42 THR E CA 1
ATOM 2870 C C . THR E 1 42 ? 32.904 73.126 -36.082 1.00 47.80 42 THR E C 1
ATOM 2871 O O . THR E 1 42 ? 31.775 73.208 -36.556 1.00 50.33 42 THR E O 1
ATOM 2875 N N . GLU E 1 43 ? 33.240 72.198 -35.188 1.00 47.04 43 GLU E N 1
ATOM 2876 C CA . GLU E 1 43 ? 32.276 71.193 -34.746 1.00 42.57 43 GLU E CA 1
ATOM 2877 C C . GLU E 1 43 ? 31.807 71.385 -33.306 1.00 40.86 43 GLU E C 1
ATOM 2878 O O . GLU E 1 43 ? 30.836 70.756 -32.875 1.00 41.52 43 GLU E O 1
ATOM 2884 N N . LEU E 1 44 ? 32.483 72.257 -32.564 1.00 36.10 44 LEU E N 1
ATOM 2885 C CA . LEU E 1 44 ? 32.107 72.494 -31.177 1.00 33.29 44 LEU E CA 1
ATOM 2886 C C . LEU E 1 44 ? 31.331 73.782 -30.967 1.00 34.78 44 LEU E C 1
ATOM 2887 O O . LEU E 1 44 ? 31.710 74.846 -31.461 1.00 36.27 44 LEU E O 1
ATOM 2892 N N . THR E 1 45 ? 30.239 73.670 -30.222 1.00 35.72 45 THR E N 1
ATOM 2893 C CA . THR E 1 45 ? 29.414 74.817 -29.903 1.00 38.85 45 THR E CA 1
ATOM 2894 C C . THR E 1 45 ? 30.106 75.588 -28.771 1.00 37.53 45 THR E C 1
ATOM 2895 O O . THR E 1 45 ? 29.991 76.812 -28.663 1.00 41.34 45 THR E O 1
ATOM 2899 N N . GLU E 1 46 ? 30.813 74.854 -27.923 1.00 32.15 46 GLU E N 1
ATOM 2900 C CA . GLU E 1 46 ? 31.573 75.436 -26.826 1.00 32.50 46 GLU E CA 1
ATOM 2901 C C . GLU E 1 46 ? 32.325 74.368 -26.051 1.00 27.85 46 GLU E C 1
ATOM 2902 O O . GLU E 1 46 ? 31.996 73.176 -26.114 1.00 26.86 46 GLU E O 1
ATOM 2908 N N . LEU E 1 47 ? 33.357 74.804 -25.342 1.00 22.40 47 LEU E N 1
ATOM 2909 C CA . LEU E 1 47 ? 34.166 73.901 -24.542 1.00 22.07 47 LEU E CA 1
ATOM 2910 C C . LEU E 1 47 ? 34.211 74.503 -23.152 1.00 19.81 47 LEU E C 1
ATOM 2911 O O . LEU E 1 47 ? 34.560 75.661 -22.994 1.00 25.43 47 LEU E O 1
ATOM 2916 N N . ALA E 1 48 ? 33.850 73.728 -22.143 1.00 17.87 48 ALA E N 1
ATOM 2917 C CA . ALA E 1 48 ? 33.830 74.254 -20.792 1.00 17.92 48 ALA E CA 1
ATOM 2918 C C . ALA E 1 48 ? 34.873 73.652 -19.843 1.00 22.82 48 ALA E C 1
ATOM 2919 O O . ALA E 1 48 ? 35.214 72.463 -19.927 1.00 21.79 48 ALA E O 1
ATOM 2921 N N . LEU E 1 49 ? 35.372 74.483 -18.928 1.00 23.73 49 LEU E N 1
ATOM 2922 C CA . LEU E 1 49 ? 36.331 74.030 -17.931 1.00 20.74 49 LEU E CA 1
ATOM 2923 C C . LEU E 1 49 ? 35.589 74.014 -16.593 1.00 23.33 49 LEU E C 1
ATOM 2924 O O . LEU E 1 49 ? 35.043 75.033 -16.174 1.00 19.52 49 LEU E O 1
ATOM 2929 N N . LYS E 1 50 ? 35.532 72.853 -15.947 1.00 25.33 50 LYS E N 1
ATOM 2930 C CA . LYS E 1 50 ? 34.859 72.732 -14.659 1.00 24.31 50 LYS E CA 1
ATOM 2931 C C . LYS E 1 50 ? 35.844 72.379 -13.556 1.00 22.29 50 LYS E C 1
ATOM 2932 O O . LYS E 1 50 ? 36.459 71.310 -13.579 1.00 25.10 50 LYS E O 1
ATOM 2938 N N . PRO E 1 51 ? 36.017 73.277 -12.581 1.00 19.88 51 PRO E N 1
ATOM 2939 C CA . PRO E 1 51 ? 36.940 73.000 -11.485 1.00 18.66 51 PRO E CA 1
ATOM 2940 C C . PRO E 1 51 ? 36.497 71.735 -10.779 1.00 24.13 51 PRO E C 1
ATOM 2941 O O . PRO E 1 51 ? 35.312 71.571 -10.509 1.00 24.60 51 PRO E O 1
ATOM 2945 N N . GLY E 1 52 ? 37.446 70.847 -10.485 1.00 30.53 52 GLY E N 1
ATOM 2946 C CA . GLY E 1 52 ? 37.120 69.590 -9.830 1.00 37.93 52 GLY E CA 1
ATOM 2947 C C . GLY E 1 52 ? 37.723 69.390 -8.454 1.00 41.16 52 GLY E C 1
ATOM 2948 O O . GLY E 1 52 ? 38.497 70.221 -7.979 1.00 40.64 52 GLY E O 1
ATOM 2949 N N . THR E 1 53 ? 37.376 68.264 -7.832 1.00 47.45 53 THR E N 1
ATOM 2950 C CA . THR E 1 53 ? 37.837 67.918 -6.491 1.00 53.65 53 THR E CA 1
ATOM 2951 C C . THR E 1 53 ? 39.307 67.561 -6.396 1.00 54.66 53 THR E C 1
ATOM 2952 O O . THR E 1 53 ? 40.180 68.427 -6.500 1.00 62.39 53 THR E O 1
ATOM 2956 N N . GLY E 1 54 ? 39.576 66.275 -6.197 1.00 52.15 54 GLY E N 1
ATOM 2957 C CA . GLY E 1 54 ? 40.951 65.830 -6.053 1.00 51.75 54 GLY E CA 1
ATOM 2958 C C . GLY E 1 54 ? 41.427 64.793 -7.048 1.00 45.82 54 GLY E C 1
ATOM 2959 O O . GLY E 1 54 ? 40.793 63.754 -7.230 1.00 40.00 54 GLY E O 1
ATOM 2960 N N . GLY E 1 55 ? 42.558 65.088 -7.681 1.00 42.44 55 GLY E N 1
ATOM 2961 C CA . GLY E 1 55 ? 43.143 64.182 -8.650 1.00 39.27 55 GLY E CA 1
ATOM 2962 C C . GLY E 1 55 ? 42.301 63.972 -9.889 1.00 34.40 55 GLY E C 1
ATOM 2963 O O . GLY E 1 55 ? 42.666 63.205 -10.777 1.00 34.81 55 GLY E O 1
ATOM 2964 N N . VAL E 1 56 ? 41.178 64.666 -9.957 1.00 31.11 56 VAL E N 1
ATOM 2965 C CA . VAL E 1 56 ? 40.281 64.535 -11.087 1.00 30.28 56 VAL E CA 1
ATOM 2966 C C . VAL E 1 56 ? 40.722 65.242 -12.364 1.00 27.85 56 VAL E C 1
ATOM 2967 O O . VAL E 1 56 ? 41.096 66.409 -12.346 1.00 28.91 56 VAL E O 1
ATOM 2971 N N . PHE E 1 57 ? 40.672 64.528 -13.478 1.00 24.30 57 PHE E N 1
ATOM 2972 C CA . PHE E 1 57 ? 40.995 65.129 -14.759 1.00 21.27 57 PHE E CA 1
ATOM 2973 C C . PHE E 1 57 ? 40.284 64.317 -15.805 1.00 19.73 57 PHE E C 1
ATOM 2974 O O . PHE E 1 57 ? 40.807 63.312 -16.276 1.00 17.82 57 PHE E O 1
ATOM 2982 N N . VAL E 1 58 ? 39.077 64.730 -16.164 1.00 19.63 58 VAL E N 1
ATOM 2983 C CA . VAL E 1 58 ? 38.343 63.976 -17.171 1.00 21.32 58 VAL E CA 1
ATOM 2984 C C . VAL E 1 58 ? 37.834 64.843 -18.314 1.00 16.96 58 VAL E C 1
ATOM 2985 O O . VAL E 1 58 ? 37.575 66.035 -18.135 1.00 12.56 58 VAL E O 1
ATOM 2989 N N . VAL E 1 59 ? 37.758 64.240 -19.500 1.00 11.02 59 VAL E N 1
ATOM 2990 C CA . VAL E 1 59 ? 37.269 64.934 -20.676 1.00 12.50 59 VAL E CA 1
ATOM 2991 C C . VAL E 1 59 ? 35.950 64.295 -21.062 1.00 13.72 59 VAL E C 1
ATOM 2992 O O . VAL E 1 59 ? 35.862 63.081 -21.144 1.00 17.01 59 VAL E O 1
ATOM 2996 N N . ARG E 1 60 ? 34.923 65.113 -21.250 1.00 10.96 60 ARG E N 1
ATOM 2997 C CA . ARG E 1 60 ? 33.605 64.643 -21.640 1.00 14.26 60 ARG E CA 1
ATOM 2998 C C . ARG E 1 60 ? 33.158 65.221 -22.992 1.00 15.13 60 ARG E C 1
ATOM 2999 O O . ARG E 1 60 ? 33.396 66.391 -23.283 1.00 17.89 60 ARG E O 1
ATOM 3007 N N . VAL E 1 61 ? 32.528 64.399 -23.826 1.00 17.34 61 VAL E N 1
ATOM 3008 C CA . VAL E 1 61 ? 32.012 64.880 -25.108 1.00 22.51 61 VAL E CA 1
ATOM 3009 C C . VAL E 1 61 ? 30.525 64.543 -25.095 1.00 22.41 61 VAL E C 1
ATOM 3010 O O . VAL E 1 61 ? 30.152 63.375 -25.029 1.00 14.79 61 VAL E O 1
ATOM 3014 N N . ASP E 1 62 ? 29.685 65.576 -25.121 1.00 28.60 62 ASP E N 1
ATOM 3015 C CA . ASP E 1 62 ? 28.233 65.404 -25.084 1.00 31.49 62 ASP E CA 1
ATOM 3016 C C . ASP E 1 62 ? 27.806 64.595 -23.847 1.00 34.00 62 ASP E C 1
ATOM 3017 O O . ASP E 1 62 ? 27.058 63.622 -23.950 1.00 30.31 62 ASP E O 1
ATOM 3022 N N . ASP E 1 63 ? 28.302 65.012 -22.682 1.00 38.91 63 ASP E N 1
ATOM 3023 C CA . ASP E 1 63 ? 27.990 64.362 -21.412 1.00 42.48 63 ASP E CA 1
ATOM 3024 C C . ASP E 1 63 ? 28.628 62.981 -21.244 1.00 38.05 63 ASP E C 1
ATOM 3025 O O . ASP E 1 63 ? 28.584 62.395 -20.164 1.00 32.47 63 ASP E O 1
ATOM 3030 N N . GLU E 1 64 ? 29.220 62.462 -22.310 1.00 36.23 64 GLU E N 1
ATOM 3031 C CA . GLU E 1 64 ? 29.862 61.156 -22.240 1.00 38.47 64 GLU E CA 1
ATOM 3032 C C . GLU E 1 64 ? 31.363 61.254 -21.992 1.00 34.34 64 GLU E C 1
ATOM 3033 O O . GLU E 1 64 ? 32.081 61.913 -22.742 1.00 31.58 64 GLU E O 1
ATOM 3039 N N . VAL E 1 65 ? 31.834 60.592 -20.937 1.00 28.87 65 VAL E N 1
ATOM 3040 C CA . VAL E 1 65 ? 33.254 60.619 -20.609 1.00 27.38 65 VAL E CA 1
ATOM 3041 C C . VAL E 1 65 ? 34.086 59.888 -21.659 1.00 25.48 65 VAL E C 1
ATOM 3042 O O . VAL E 1 65 ? 33.872 58.714 -21.927 1.00 21.73 65 VAL E O 1
ATOM 3046 N N . VAL E 1 66 ? 35.038 60.608 -22.243 1.00 25.83 66 VAL E N 1
ATOM 3047 C CA . VAL E 1 66 ? 35.901 60.077 -23.284 1.00 23.64 66 VAL E CA 1
ATOM 3048 C C . VAL E 1 66 ? 37.323 59.848 -22.781 1.00 23.88 66 VAL E C 1
ATOM 3049 O O . VAL E 1 66 ? 38.066 59.050 -23.347 1.00 20.11 66 VAL E O 1
ATOM 3053 N N . TRP E 1 67 ? 37.702 60.543 -21.716 1.00 24.53 67 TRP E N 1
ATOM 3054 C CA . TRP E 1 67 ? 39.031 60.372 -21.167 1.00 22.94 67 TRP E CA 1
ATOM 3055 C C . TRP E 1 67 ? 39.044 60.611 -19.675 1.00 23.24 67 TRP E C 1
ATOM 3056 O O . TRP E 1 67 ? 38.544 61.628 -19.202 1.00 21.67 67 TRP E O 1
ATOM 3067 N N . ASP E 1 68 ? 39.607 59.658 -18.939 1.00 24.42 68 ASP E N 1
ATOM 3068 C CA . ASP E 1 68 ? 39.711 59.744 -17.487 1.00 23.62 68 ASP E CA 1
ATOM 3069 C C . ASP E 1 68 ? 41.168 59.493 -17.093 1.00 24.18 68 ASP E C 1
ATOM 3070 O O . ASP E 1 68 ? 41.739 58.458 -17.429 1.00 24.35 68 ASP E O 1
ATOM 3075 N N . ARG E 1 69 ? 41.759 60.443 -16.375 1.00 25.94 69 ARG E N 1
ATOM 3076 C CA . ARG E 1 69 ? 43.151 60.342 -15.950 1.00 29.29 69 ARG E CA 1
ATOM 3077 C C . ARG E 1 69 ? 43.528 59.043 -15.255 1.00 29.42 69 ARG E C 1
ATOM 3078 O O . ARG E 1 69 ? 44.429 58.342 -15.702 1.00 30.49 69 ARG E O 1
ATOM 3086 N N . ARG E 1 70 ? 42.857 58.729 -14.152 1.00 31.32 70 ARG E N 1
ATOM 3087 C CA . ARG E 1 70 ? 43.180 57.518 -13.418 1.00 39.44 70 ARG E CA 1
ATOM 3088 C C . ARG E 1 70 ? 42.660 56.263 -14.088 1.00 40.51 70 ARG E C 1
ATOM 3089 O O . ARG E 1 70 ? 42.233 55.314 -13.441 1.00 44.80 70 ARG E O 1
ATOM 3097 N N . GLU E 1 71 ? 42.744 56.255 -15.407 1.00 41.43 71 GLU E N 1
ATOM 3098 C CA . GLU E 1 71 ? 42.291 55.131 -16.195 1.00 40.73 71 GLU E CA 1
ATOM 3099 C C . GLU E 1 71 ? 43.113 55.070 -17.482 1.00 37.94 71 GLU E C 1
ATOM 3100 O O . GLU E 1 71 ? 43.439 54.001 -17.983 1.00 33.98 71 GLU E O 1
ATOM 3106 N N . GLN E 1 72 ? 43.473 56.232 -18.003 1.00 36.70 72 GLN E N 1
ATOM 3107 C CA . GLN E 1 72 ? 44.228 56.282 -19.243 1.00 34.90 72 GLN E CA 1
ATOM 3108 C C . GLN E 1 72 ? 45.443 57.197 -19.144 1.00 33.18 72 GLN E C 1
ATOM 3109 O O . GLN E 1 72 ? 46.129 57.447 -20.136 1.00 34.80 72 GLN E O 1
ATOM 3115 N N . GLY E 1 73 ? 45.692 57.710 -17.948 1.00 30.34 73 GLY E N 1
ATOM 3116 C CA . GLY E 1 73 ? 46.828 58.581 -17.748 1.00 26.57 73 GLY E CA 1
ATOM 3117 C C . GLY E 1 73 ? 46.690 59.982 -18.311 1.00 28.40 73 GLY E C 1
ATOM 3118 O O . GLY E 1 73 ? 45.589 60.454 -18.607 1.00 29.34 73 GLY E O 1
ATOM 3119 N N . PHE E 1 74 ? 47.837 60.643 -18.450 1.00 27.51 74 PHE E N 1
ATOM 3120 C CA . PHE E 1 74 ? 47.913 61.999 -18.958 1.00 26.14 74 PHE E CA 1
ATOM 3121 C C . PHE E 1 74 ? 47.221 62.124 -20.322 1.00 28.79 74 PHE E C 1
ATOM 3122 O O . PHE E 1 74 ? 47.389 61.273 -21.200 1.00 28.28 74 PHE E O 1
ATOM 3130 N N . PRO E 1 75 ? 46.441 63.200 -20.519 1.00 30.14 75 PRO E N 1
ATOM 3131 C CA . PRO E 1 75 ? 45.746 63.385 -21.797 1.00 30.45 75 PRO E CA 1
ATOM 3132 C C . PRO E 1 75 ? 46.641 63.805 -22.965 1.00 29.28 75 PRO E C 1
ATOM 3133 O O . PRO E 1 75 ? 46.638 64.966 -23.349 1.00 30.05 75 PRO E O 1
ATOM 3137 N N . GLU E 1 76 ? 47.393 62.858 -23.526 1.00 29.69 76 GLU E N 1
ATOM 3138 C CA . GLU E 1 76 ? 48.268 63.144 -24.661 1.00 33.34 76 GLU E CA 1
ATOM 3139 C C . GLU E 1 76 ? 47.396 63.691 -25.804 1.00 32.97 76 GLU E C 1
ATOM 3140 O O . GLU E 1 76 ? 46.476 63.027 -26.266 1.00 32.37 76 GLU E O 1
ATOM 3146 N N . PRO E 1 77 ? 47.697 64.908 -26.286 1.00 34.90 77 PRO E N 1
ATOM 3147 C CA . PRO E 1 77 ? 46.948 65.564 -27.364 1.00 33.72 77 PRO E CA 1
ATOM 3148 C C . PRO E 1 77 ? 46.412 64.678 -28.484 1.00 31.72 77 PRO E C 1
ATOM 3149 O O . PRO E 1 77 ? 45.214 64.656 -28.748 1.00 27.55 77 PRO E O 1
ATOM 3153 N N . THR E 1 78 ? 47.298 63.955 -29.145 1.00 30.99 78 THR E N 1
ATOM 3154 C CA . THR E 1 78 ? 46.883 63.088 -30.234 1.00 36.76 78 THR E CA 1
ATOM 3155 C C . THR E 1 78 ? 45.832 62.060 -29.812 1.00 35.52 78 THR E C 1
ATOM 3156 O O . THR E 1 78 ? 44.736 62.011 -30.377 1.00 35.72 78 THR E O 1
ATOM 3160 N N . ALA E 1 79 ? 46.187 61.237 -28.828 1.00 30.18 79 ALA E N 1
ATOM 3161 C CA . ALA E 1 79 ? 45.304 60.204 -28.306 1.00 29.00 79 ALA E CA 1
ATOM 3162 C C . ALA E 1 79 ? 43.908 60.740 -28.011 1.00 31.28 79 ALA E C 1
ATOM 3163 O O . ALA E 1 79 ? 42.909 60.199 -28.487 1.00 34.32 79 ALA E O 1
ATOM 3165 N N . VAL E 1 80 ? 43.841 61.806 -27.220 1.00 30.96 80 VAL E N 1
ATOM 3166 C CA . VAL E 1 80 ? 42.559 62.395 -26.851 1.00 30.00 80 VAL E CA 1
ATOM 3167 C C . VAL E 1 80 ? 41.855 63.076 -28.033 1.00 28.34 80 VAL E C 1
ATOM 3168 O O . VAL E 1 80 ? 40.634 63.090 -28.100 1.00 24.59 80 VAL E O 1
ATOM 3172 N N . LYS E 1 81 ? 42.607 63.630 -28.976 1.00 27.81 81 LYS E N 1
ATOM 3173 C CA . LYS E 1 81 ? 41.957 64.263 -30.115 1.00 29.69 81 LYS E CA 1
ATOM 3174 C C . LYS E 1 81 ? 41.286 63.230 -31.007 1.00 29.70 81 LYS E C 1
ATOM 3175 O O . LYS E 1 81 ? 40.266 63.507 -31.630 1.00 26.04 81 LYS E O 1
ATOM 3181 N N . ARG E 1 82 ? 41.861 62.035 -31.060 1.00 31.78 82 ARG E N 1
ATOM 3182 C CA . ARG E 1 82 ? 41.315 60.965 -31.873 1.00 32.15 82 ARG E CA 1
ATOM 3183 C C . ARG E 1 82 ? 40.005 60.455 -31.272 1.00 31.74 82 ARG E C 1
ATOM 3184 O O . ARG E 1 82 ? 39.043 60.209 -31.998 1.00 29.94 82 ARG E O 1
ATOM 3192 N N . LEU E 1 83 ? 39.974 60.309 -29.947 1.00 29.83 83 LEU E N 1
ATOM 3193 C CA . LEU E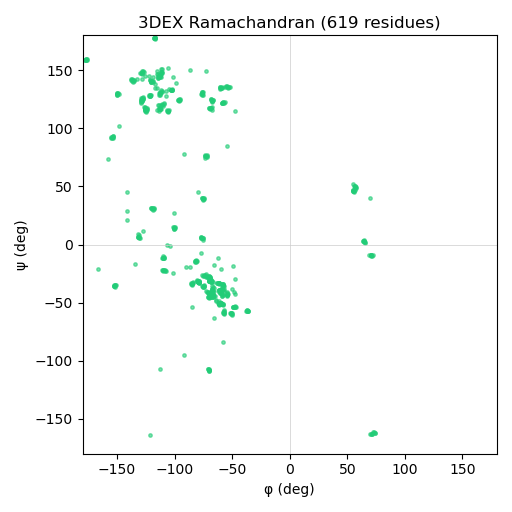 1 83 ? 38.779 59.854 -29.247 1.00 26.16 83 LEU E CA 1
ATOM 3194 C C . LEU E 1 83 ? 37.672 60.893 -29.347 1.00 27.16 83 LEU E C 1
ATOM 3195 O O . LEU E 1 83 ? 36.492 60.547 -29.376 1.00 31.81 83 LEU E O 1
ATOM 3200 N N . VAL E 1 84 ? 38.050 62.167 -29.397 1.00 25.95 84 VAL E N 1
ATOM 3201 C CA . VAL E 1 84 ? 37.074 63.246 -29.508 1.00 24.14 84 VAL E CA 1
ATOM 3202 C C . VAL E 1 84 ? 36.524 63.314 -30.930 1.00 25.21 84 VAL E C 1
ATOM 3203 O O . VAL E 1 84 ? 35.351 63.604 -31.139 1.00 26.04 84 VAL E O 1
ATOM 3207 N N . ARG E 1 85 ? 37.373 63.045 -31.912 1.00 29.89 85 ARG E N 1
ATOM 3208 C CA . ARG E 1 85 ? 36.939 63.070 -33.303 1.00 30.25 85 ARG E CA 1
ATOM 3209 C C . ARG E 1 85 ? 35.939 61.942 -33.600 1.00 30.90 85 ARG E C 1
ATOM 3210 O O . ARG E 1 85 ? 34.941 62.165 -34.270 1.00 25.17 85 ARG E O 1
ATOM 3218 N N . ASP E 1 86 ? 36.201 60.732 -33.118 1.00 30.91 86 ASP E N 1
ATOM 3219 C CA . ASP E 1 86 ? 35.277 59.628 -33.356 1.00 32.62 86 ASP E CA 1
ATOM 3220 C C . ASP E 1 86 ? 33.836 60.047 -33.012 1.00 33.22 86 ASP E C 1
ATOM 3221 O O . ASP E 1 86 ? 32.883 59.415 -33.447 1.00 32.63 86 ASP E O 1
ATOM 3226 N N . ARG E 1 87 ? 33.680 61.117 -32.239 1.00 34.68 87 ARG E N 1
ATOM 3227 C CA . ARG E 1 87 ? 32.356 61.599 -31.858 1.00 33.12 87 ARG E CA 1
ATOM 3228 C C . ARG E 1 87 ? 31.969 62.791 -32.727 1.00 37.32 87 ARG E C 1
ATOM 3229 O O . ARG E 1 87 ? 31.210 63.660 -32.309 1.00 36.76 87 ARG E O 1
ATOM 3237 N N . VAL E 1 88 ? 32.531 62.827 -33.937 1.00 42.16 88 VAL E N 1
ATOM 3238 C CA . VAL E 1 88 ? 32.253 63.864 -34.944 1.00 37.42 88 VAL E CA 1
ATOM 3239 C C . VAL E 1 88 ? 32.587 63.373 -36.368 1.00 41.43 88 VAL E C 1
ATOM 3240 O O . VAL E 1 88 ? 33.596 63.777 -36.977 1.00 29.67 88 VAL E O 1
ATOM 3244 N N . ALA E 1 89 ? 31.714 62.486 -36.858 1.00 40.28 89 ALA E N 1
ATOM 3245 C CA . ALA E 1 89 ? 31.783 61.890 -38.190 1.00 45.21 89 ALA E CA 1
ATOM 3246 C C . ALA E 1 89 ? 33.084 61.172 -38.477 1.00 46.86 89 ALA E C 1
ATOM 3247 O O . ALA E 1 89 ? 33.769 61.563 -39.449 1.00 48.78 89 ALA E O 1
ATOM 3249 N N . HIS F 1 11 ? 29.508 80.632 -5.549 1.00 44.10 11 HIS F N 1
ATOM 3250 C CA . HIS F 1 11 ? 30.091 79.277 -5.372 1.00 43.60 11 HIS F CA 1
ATOM 3251 C C . HIS F 1 11 ? 29.764 78.357 -6.553 1.00 44.96 11 HIS F C 1
ATOM 3252 O O . HIS F 1 11 ? 30.409 77.319 -6.718 1.00 49.49 11 HIS F O 1
ATOM 3259 N N . THR F 1 12 ? 28.769 78.732 -7.361 1.00 38.71 12 THR F N 1
ATOM 3260 C CA . THR F 1 12 ? 28.366 77.934 -8.527 1.00 38.82 12 THR F CA 1
ATOM 3261 C C . THR F 1 12 ? 27.997 78.766 -9.764 1.00 35.12 12 THR F C 1
ATOM 3262 O O . THR F 1 12 ? 27.186 78.348 -10.599 1.00 34.71 12 THR F O 1
ATOM 3266 N N . HIS F 1 13 ? 28.613 79.936 -9.877 1.00 31.25 13 HIS F N 1
ATOM 3267 C CA . HIS F 1 13 ? 28.381 80.837 -10.991 1.00 29.53 13 HIS F CA 1
ATOM 3268 C C . HIS F 1 13 ? 29.020 80.331 -12.279 1.00 29.84 13 HIS F C 1
ATOM 3269 O O . HIS F 1 13 ? 30.043 79.653 -12.259 1.00 28.95 13 HIS F O 1
ATOM 3276 N N . ARG F 1 14 ? 28.394 80.661 -13.400 1.00 30.11 14 ARG F N 1
ATOM 3277 C CA . ARG F 1 14 ? 28.868 80.247 -14.706 1.00 24.71 14 ARG F CA 1
ATOM 3278 C C . ARG F 1 14 ? 29.326 81.457 -15.504 1.00 22.17 14 ARG F C 1
ATOM 3279 O O . ARG F 1 14 ? 28.598 82.430 -15.619 1.00 22.18 14 ARG F O 1
ATOM 3287 N N . VAL F 1 15 ? 30.542 81.398 -16.041 1.00 23.34 15 VAL F N 1
ATOM 3288 C CA . VAL F 1 15 ? 31.106 82.478 -16.857 1.00 19.52 15 VAL F CA 1
ATOM 3289 C C . VAL F 1 15 ? 31.296 81.951 -18.274 1.00 20.51 15 VAL F C 1
ATOM 3290 O O . VAL F 1 15 ? 31.603 80.784 -18.482 1.00 20.40 15 VAL F O 1
ATOM 3294 N N . GLN F 1 16 ? 31.125 82.811 -19.258 1.00 20.75 16 GLN F N 1
ATOM 3295 C CA . GLN F 1 16 ? 31.290 82.378 -20.629 1.00 19.04 16 GLN F CA 1
ATOM 3296 C C . GLN F 1 16 ? 32.072 83.426 -21.414 1.00 21.14 16 GLN F C 1
ATOM 3297 O O . GLN F 1 16 ? 31.878 84.628 -21.224 1.00 24.89 16 GLN F O 1
ATOM 3303 N N . ILE F 1 17 ? 32.960 82.970 -22.292 1.00 20.26 17 ILE F N 1
ATOM 3304 C CA . ILE F 1 17 ? 33.771 83.866 -23.109 1.00 17.39 17 ILE F CA 1
ATOM 3305 C C . ILE F 1 17 ? 33.567 83.503 -24.562 1.00 21.17 17 ILE F C 1
ATOM 3306 O O . ILE F 1 17 ? 33.896 82.401 -24.975 1.00 22.41 17 ILE F O 1
ATOM 3311 N N . GLU F 1 18 ? 33.012 84.420 -25.340 1.00 23.59 18 GLU F N 1
ATOM 3312 C CA . GLU F 1 18 ? 32.803 84.161 -26.759 1.00 22.84 18 GLU F CA 1
ATOM 3313 C C . GLU F 1 18 ? 33.851 84.966 -27.534 1.00 23.31 18 GLU F C 1
ATOM 3314 O O . GLU F 1 18 ? 33.839 86.191 -27.510 1.00 24.27 18 GLU F O 1
ATOM 3320 N N . TYR F 1 19 ? 34.757 84.266 -28.209 1.00 25.84 19 TYR F N 1
ATOM 3321 C CA . TYR F 1 19 ? 35.849 84.883 -28.980 1.00 27.14 19 TYR F CA 1
ATOM 3322 C C . TYR F 1 19 ? 35.718 84.643 -30.486 1.00 27.94 19 TYR F C 1
ATOM 3323 O O . TYR F 1 19 ? 35.302 83.568 -30.899 1.00 30.81 19 TYR F O 1
ATOM 3332 N N . CYS F 1 20 ? 36.107 85.621 -31.301 1.00 30.57 20 CYS F N 1
ATOM 3333 C CA . CYS F 1 20 ? 36.036 85.468 -32.753 1.00 32.91 20 CYS F CA 1
ATOM 3334 C C . CYS F 1 20 ? 37.065 84.432 -33.168 1.00 32.40 20 CYS F C 1
ATOM 3335 O O . CYS F 1 20 ? 38.264 84.606 -32.960 1.00 32.35 20 CYS F O 1
ATOM 3338 N N . THR F 1 21 ? 36.571 83.338 -33.733 1.00 33.79 21 THR F N 1
ATOM 3339 C CA . THR F 1 21 ? 37.418 82.241 -34.170 1.00 36.87 21 THR F CA 1
ATOM 3340 C C . THR F 1 21 ? 38.304 82.638 -35.363 1.00 38.09 21 THR F C 1
ATOM 3341 O O . THR F 1 21 ? 39.502 82.363 -35.369 1.00 36.08 21 THR F O 1
ATOM 3345 N N . GLN F 1 22 ? 37.723 83.318 -36.350 1.00 41.52 22 GLN F N 1
ATOM 3346 C CA . GLN F 1 22 ? 38.467 83.748 -37.539 1.00 42.55 22 GLN F CA 1
ATOM 3347 C C . GLN F 1 22 ? 39.616 84.713 -37.205 1.00 41.26 22 GLN F C 1
ATOM 3348 O O . GLN F 1 22 ? 40.654 84.707 -37.854 1.00 40.25 22 GLN F O 1
ATOM 3354 N N . CYS F 1 23 ? 39.423 85.533 -36.183 1.00 39.08 23 CYS F N 1
ATOM 3355 C CA . CYS F 1 23 ? 40.420 86.499 -35.769 1.00 38.21 23 CYS F CA 1
ATOM 3356 C C . CYS F 1 23 ? 41.571 85.842 -34.988 1.00 40.59 23 CYS F C 1
ATOM 3357 O O . CYS F 1 23 ? 42.445 86.537 -34.464 1.00 34.80 23 CYS F O 1
ATOM 3360 N N . ARG F 1 24 ? 41.568 84.511 -34.895 1.00 42.13 24 ARG F N 1
ATOM 3361 C CA . ARG F 1 24 ? 42.608 83.779 -34.153 1.00 40.59 24 ARG F CA 1
ATOM 3362 C C . ARG F 1 24 ? 42.700 84.313 -32.713 1.00 39.05 24 ARG F C 1
ATOM 3363 O O . ARG F 1 24 ? 43.791 84.585 -32.212 1.00 34.39 24 ARG F O 1
ATOM 3371 N N . TRP F 1 25 ? 41.551 84.474 -32.054 1.00 35.50 25 TRP F N 1
ATOM 3372 C CA . TRP F 1 25 ? 41.536 84.974 -30.685 1.00 32.96 25 TRP F CA 1
ATOM 3373 C C . TRP F 1 25 ? 41.369 83.886 -29.619 1.00 33.55 25 TRP F C 1
ATOM 3374 O O . TRP F 1 25 ? 41.101 84.187 -28.449 1.00 32.94 25 TRP F O 1
ATOM 3385 N N . LEU F 1 26 ? 41.531 82.628 -30.024 1.00 27.79 26 LEU F N 1
ATOM 3386 C CA . LEU F 1 26 ? 41.421 81.515 -29.099 1.00 25.27 26 LEU F CA 1
ATOM 3387 C C . LEU F 1 26 ? 42.456 81.652 -27.992 1.00 25.96 26 LEU F C 1
ATOM 3388 O O . LEU F 1 26 ? 42.133 81.552 -26.808 1.00 24.27 26 LEU F O 1
ATOM 3393 N N . PRO F 1 27 ? 43.727 81.880 -28.363 1.00 27.34 27 PRO F N 1
ATOM 3394 C CA . PRO F 1 27 ? 44.745 82.019 -27.324 1.00 27.86 27 PRO F CA 1
ATOM 3395 C C . PRO F 1 27 ? 44.447 83.091 -26.265 1.00 29.25 27 PRO F C 1
ATOM 3396 O O . PRO F 1 27 ? 44.620 82.835 -25.069 1.00 30.39 27 PRO F O 1
ATOM 3400 N N . ARG F 1 28 ? 43.986 84.277 -26.666 1.00 30.13 28 ARG F N 1
ATOM 3401 C CA . ARG F 1 28 ? 43.694 85.307 -25.654 1.00 27.92 28 ARG F CA 1
ATOM 3402 C C . ARG F 1 28 ? 42.446 84.964 -24.846 1.00 24.37 28 ARG F C 1
ATOM 3403 O O . ARG F 1 28 ? 42.300 85.374 -23.696 1.00 25.71 28 ARG F O 1
ATOM 3411 N N . ALA F 1 29 ? 41.542 84.210 -25.455 1.00 22.06 29 ALA F N 1
ATOM 3412 C CA . ALA F 1 29 ? 40.336 83.794 -24.766 1.00 18.56 29 ALA F CA 1
ATOM 3413 C C . ALA F 1 29 ? 40.764 82.787 -23.697 1.00 13.33 29 ALA F C 1
ATOM 3414 O O . ALA F 1 29 ? 40.314 82.841 -22.560 1.00 7.02 29 ALA F O 1
ATOM 3416 N N . ALA F 1 30 ? 41.651 81.877 -24.086 1.00 12.41 30 ALA F N 1
ATOM 3417 C CA . ALA F 1 30 ? 42.151 80.852 -23.182 1.00 13.82 30 ALA F CA 1
ATOM 3418 C C . ALA F 1 30 ? 42.909 81.483 -22.013 1.00 18.27 30 ALA F C 1
ATOM 3419 O O . ALA F 1 30 ? 42.796 81.042 -20.862 1.00 18.49 30 ALA F O 1
ATOM 3421 N N . TRP F 1 31 ? 43.681 82.521 -22.310 1.00 16.12 31 TRP F N 1
ATOM 3422 C CA . TRP F 1 31 ? 44.425 83.214 -21.279 1.00 15.03 31 TRP F CA 1
ATOM 3423 C C . TRP F 1 31 ? 43.475 83.823 -20.240 1.00 17.06 31 TRP F C 1
ATOM 3424 O O . TRP F 1 31 ? 43.650 83.617 -19.038 1.00 17.23 31 TRP F O 1
ATOM 3435 N N . LEU F 1 32 ? 42.482 84.579 -20.711 1.00 17.06 32 LEU F N 1
ATOM 3436 C CA . LEU F 1 32 ? 41.495 85.211 -19.837 1.00 19.02 32 LEU F CA 1
ATOM 3437 C C . LEU F 1 32 ? 40.779 84.162 -18.989 1.00 17.84 32 LEU F C 1
ATOM 3438 O O . LEU F 1 32 ? 40.507 84.379 -17.820 1.00 21.82 32 LEU F O 1
ATOM 3443 N N . ALA F 1 33 ? 40.470 83.024 -19.588 1.00 17.88 33 ALA F N 1
ATOM 3444 C CA . ALA F 1 33 ? 39.800 81.953 -18.867 1.00 20.02 33 ALA F CA 1
ATOM 3445 C C . ALA F 1 33 ? 40.659 81.516 -17.682 1.00 22.78 33 ALA F C 1
ATOM 3446 O O . ALA F 1 33 ? 40.166 81.257 -16.580 1.00 24.79 33 ALA F O 1
ATOM 3448 N N . GLN F 1 34 ? 41.957 81.416 -17.919 1.00 23.90 34 GLN F N 1
ATOM 3449 C CA . GLN F 1 34 ? 42.867 81.020 -16.870 1.00 24.36 34 GLN F CA 1
ATOM 3450 C C . GLN F 1 34 ? 42.919 82.105 -15.798 1.00 24.34 34 GLN F C 1
ATOM 3451 O O . GLN F 1 34 ? 42.915 81.803 -14.607 1.00 25.49 34 GLN F O 1
ATOM 3457 N N . GLU F 1 35 ? 42.978 83.365 -16.219 1.00 21.25 35 GLU F N 1
ATOM 3458 C CA . GLU F 1 35 ? 43.011 84.479 -15.267 1.00 24.35 35 GLU F CA 1
ATOM 3459 C C . GLU F 1 35 ? 41.761 84.442 -14.373 1.00 25.91 35 GLU F C 1
ATOM 3460 O O . GLU F 1 35 ? 41.856 84.496 -13.149 1.00 24.78 35 GLU F O 1
ATOM 3466 N N . LEU F 1 36 ? 40.586 84.355 -14.990 1.00 25.33 36 LEU F N 1
ATOM 3467 C CA . LEU F 1 36 ? 39.335 84.317 -14.242 1.00 22.27 36 LEU F CA 1
ATOM 3468 C C . LEU F 1 36 ? 39.149 83.062 -13.394 1.00 23.81 36 LEU F C 1
ATOM 3469 O O . LEU F 1 36 ? 38.656 83.139 -12.277 1.00 25.25 36 LEU F O 1
ATOM 3474 N N . LEU F 1 37 ? 39.533 81.906 -13.920 1.00 23.99 37 LEU F N 1
ATOM 3475 C CA . LEU F 1 37 ? 39.373 80.673 -13.174 1.00 24.52 37 LEU F CA 1
ATOM 3476 C C . LEU F 1 37 ? 40.304 80.588 -11.986 1.00 27.33 37 LEU F C 1
ATOM 3477 O O . LEU F 1 37 ? 40.000 79.936 -10.992 1.00 32.53 37 LEU F O 1
ATOM 3482 N N . THR F 1 38 ? 41.442 81.250 -12.075 1.00 27.90 38 THR F N 1
ATOM 3483 C CA . THR F 1 38 ? 42.386 81.206 -10.987 1.00 28.70 38 THR F CA 1
ATOM 3484 C C . THR F 1 38 ? 41.960 82.183 -9.884 1.00 29.76 38 THR F C 1
ATOM 3485 O O . THR F 1 38 ? 42.187 81.942 -8.706 1.00 30.10 38 THR F O 1
ATOM 3489 N N . THR F 1 39 ? 41.306 83.273 -10.259 1.00 29.80 39 THR F N 1
ATOM 3490 C CA . THR F 1 39 ? 40.868 84.244 -9.271 1.00 28.11 39 THR F CA 1
ATOM 3491 C C . THR F 1 39 ? 39.509 83.884 -8.656 1.00 32.54 39 THR F C 1
ATOM 3492 O O . THR F 1 39 ? 39.279 84.134 -7.470 1.00 35.88 39 THR F O 1
ATOM 3496 N N . PHE F 1 40 ? 38.623 83.278 -9.450 1.00 32.58 40 PHE F N 1
ATOM 3497 C CA . PHE F 1 40 ? 37.284 82.910 -8.987 1.00 30.75 40 PHE F CA 1
ATOM 3498 C C . PHE F 1 40 ? 36.980 81.414 -9.010 1.00 36.34 40 PHE F C 1
ATOM 3499 O O . PHE F 1 40 ? 35.832 81.014 -9.195 1.00 38.10 40 PHE F O 1
ATOM 3507 N N . GLU F 1 41 ? 38.004 80.593 -8.799 1.00 43.80 41 GLU F N 1
ATOM 3508 C CA . GLU F 1 41 ? 37.855 79.140 -8.824 1.00 48.97 41 GLU F CA 1
ATOM 3509 C C . GLU F 1 41 ? 36.857 78.632 -7.797 1.00 49.91 41 GLU F C 1
ATOM 3510 O O . GLU F 1 41 ? 36.154 77.638 -8.019 1.00 49.31 41 GLU F O 1
ATOM 3516 N N . THR F 1 42 ? 36.804 79.317 -6.666 1.00 49.67 42 THR F N 1
ATOM 3517 C CA . THR F 1 42 ? 35.910 78.931 -5.587 1.00 49.63 42 THR F CA 1
ATOM 3518 C C . THR F 1 42 ? 34.470 79.427 -5.767 1.00 49.04 42 THR F C 1
ATOM 3519 O O . THR F 1 42 ? 33.550 78.945 -5.102 1.00 50.00 42 THR F O 1
ATOM 3523 N N . GLU F 1 43 ? 34.270 80.370 -6.682 1.00 46.03 43 GLU F N 1
ATOM 3524 C CA . GLU F 1 43 ? 32.936 80.902 -6.918 1.00 46.88 43 GLU F CA 1
ATOM 3525 C C . GLU F 1 43 ? 32.330 80.481 -8.258 1.00 43.97 43 GLU F C 1
ATOM 3526 O O . GLU F 1 43 ? 31.137 80.679 -8.501 1.00 47.63 43 GLU F O 1
ATOM 3532 N N . LEU F 1 44 ? 33.142 79.893 -9.127 1.00 38.58 44 LEU F N 1
ATOM 3533 C CA . LEU F 1 44 ? 32.648 79.479 -10.431 1.00 34.75 44 LEU F CA 1
ATOM 3534 C C . LEU F 1 44 ? 32.409 77.989 -10.526 1.00 35.02 44 LEU F C 1
ATOM 3535 O O . LEU F 1 44 ? 33.253 77.196 -10.126 1.00 34.84 44 LEU F O 1
ATOM 3540 N N . THR F 1 45 ? 31.247 77.621 -11.061 1.00 37.05 45 THR F N 1
ATOM 3541 C CA . THR F 1 45 ? 30.891 76.223 -11.252 1.00 35.77 45 THR F CA 1
ATOM 3542 C C . THR F 1 45 ? 31.626 75.756 -12.507 1.00 34.60 45 THR F C 1
ATOM 3543 O O . THR F 1 45 ? 32.019 74.596 -12.601 1.00 39.15 45 THR F O 1
ATOM 3547 N N . GLU F 1 46 ? 31.805 76.672 -13.461 1.00 29.59 46 GLU F N 1
ATOM 3548 C CA . GLU F 1 46 ? 32.523 76.399 -14.702 1.00 29.17 46 GLU F CA 1
ATOM 3549 C C . GLU F 1 46 ? 32.648 77.638 -15.561 1.00 26.31 46 GLU F C 1
ATOM 3550 O O . GLU F 1 46 ? 31.906 78.602 -15.397 1.00 24.64 46 GLU F O 1
ATOM 3556 N N . LEU F 1 47 ? 33.620 77.610 -16.464 1.00 25.63 47 LEU F N 1
ATOM 3557 C CA . LEU F 1 47 ? 33.857 78.716 -17.369 1.00 24.09 47 LEU F CA 1
ATOM 3558 C C . LEU F 1 47 ? 33.895 78.127 -18.765 1.00 22.68 47 LEU F C 1
ATOM 3559 O O . LEU F 1 47 ? 34.670 77.211 -19.032 1.00 27.88 47 LEU F O 1
ATOM 3564 N N . ALA F 1 48 ? 33.064 78.638 -19.662 1.00 18.22 48 ALA F N 1
ATOM 3565 C CA . ALA F 1 48 ? 33.027 78.084 -21.010 1.00 18.22 48 ALA F CA 1
ATOM 3566 C C . ALA F 1 48 ? 33.575 79.009 -22.089 1.00 16.46 48 ALA F C 1
ATOM 3567 O O . ALA F 1 48 ? 33.520 80.231 -21.968 1.00 16.87 48 ALA F O 1
ATOM 3569 N N . LEU F 1 49 ? 34.117 78.409 -23.142 1.00 17.73 49 LEU F N 1
ATOM 3570 C CA . LEU F 1 49 ? 34.664 79.171 -24.259 1.00 21.77 49 LEU F CA 1
ATOM 3571 C C . LEU F 1 49 ? 33.778 78.858 -25.451 1.00 23.55 49 LEU F C 1
ATOM 3572 O O . LEU F 1 49 ? 33.652 77.699 -25.837 1.00 29.27 49 LEU F O 1
ATOM 3577 N N . LYS F 1 50 ? 33.143 79.879 -26.017 1.00 27.79 50 LYS F N 1
ATOM 3578 C CA . LYS F 1 50 ? 32.262 79.675 -27.164 1.00 27.28 50 LYS F CA 1
ATOM 3579 C C . LYS F 1 50 ? 32.819 80.330 -28.413 1.00 25.73 50 LYS F C 1
ATOM 3580 O O . LYS F 1 50 ? 32.978 81.551 -28.462 1.00 26.36 50 LYS F O 1
ATOM 3586 N N . PRO F 1 51 ? 33.137 79.521 -29.441 1.00 27.91 51 PRO F N 1
ATOM 3587 C CA . PRO F 1 51 ? 33.672 80.091 -30.686 1.00 25.13 51 PRO F CA 1
ATOM 3588 C C . PRO F 1 51 ? 32.644 81.050 -31.269 1.00 23.85 51 PRO F C 1
ATOM 3589 O O . PRO F 1 51 ? 31.463 80.728 -31.338 1.00 23.54 51 PRO F O 1
ATOM 3593 N N . GLY F 1 52 ? 33.100 82.224 -31.677 1.00 29.81 52 GLY F N 1
ATOM 3594 C CA . GLY F 1 52 ? 32.199 83.215 -32.228 1.00 37.09 52 GLY F CA 1
ATOM 3595 C C . GLY F 1 52 ? 32.447 83.591 -33.676 1.00 40.96 52 GLY F C 1
ATOM 3596 O O . GLY F 1 52 ? 33.405 83.127 -34.297 1.00 36.57 52 GLY F O 1
ATOM 3597 N N . THR F 1 53 ? 31.585 84.465 -34.195 1.00 49.97 53 THR F N 1
ATOM 3598 C CA . THR F 1 53 ? 31.637 84.918 -35.585 1.00 54.61 53 THR F CA 1
ATOM 3599 C C . THR F 1 53 ? 32.812 85.819 -35.937 1.00 55.94 53 THR F C 1
ATOM 3600 O O . THR F 1 53 ? 33.960 85.371 -36.017 1.00 61.27 53 THR F O 1
ATOM 3604 N N . GLY F 1 54 ? 32.513 87.096 -36.154 1.00 52.73 54 GLY F N 1
ATOM 3605 C CA . GLY F 1 54 ? 33.546 88.037 -36.535 1.00 50.87 54 GLY F CA 1
ATOM 3606 C C . GLY F 1 54 ? 33.740 89.225 -35.614 1.00 48.01 54 GLY F C 1
ATOM 3607 O O . GLY F 1 54 ? 32.795 89.950 -35.302 1.00 41.18 54 GLY F O 1
ATOM 3608 N N . GLY F 1 55 ? 34.989 89.424 -35.200 1.00 47.57 55 GLY F N 1
ATOM 3609 C CA . GLY F 1 55 ? 35.335 90.520 -34.317 1.00 42.87 55 GLY F CA 1
ATOM 3610 C C . GLY F 1 55 ? 34.707 90.429 -32.937 1.00 40.69 55 GLY F C 1
ATOM 3611 O O . GLY F 1 55 ? 34.876 91.334 -32.113 1.00 41.92 55 GLY F O 1
ATOM 3612 N N . VAL F 1 56 ? 33.991 89.341 -32.677 1.00 33.19 56 VAL F N 1
ATOM 3613 C CA . VAL F 1 56 ? 33.330 89.154 -31.397 1.00 31.97 56 VAL F CA 1
ATOM 3614 C C . VAL F 1 56 ? 34.222 88.741 -30.224 1.00 27.15 56 VAL F C 1
ATOM 3615 O O . VAL F 1 56 ? 35.005 87.802 -30.318 1.00 30.78 56 VAL F O 1
ATOM 3619 N N . PHE F 1 57 ? 34.106 89.453 -29.115 1.00 22.41 57 PHE F N 1
ATOM 3620 C CA . PHE F 1 57 ? 34.851 89.085 -27.925 1.00 21.80 57 PHE F CA 1
ATOM 3621 C C . PHE F 1 57 ? 34.088 89.599 -26.733 1.00 17.70 57 PHE F C 1
ATOM 3622 O O . PHE F 1 57 ? 34.273 90.734 -26.335 1.00 20.04 57 PHE F O 1
ATOM 3630 N N . VAL F 1 58 ? 33.220 88.771 -26.165 1.00 17.19 58 VAL F N 1
ATOM 3631 C CA . VAL F 1 58 ? 32.437 89.207 -25.019 1.00 16.70 58 VAL F CA 1
ATOM 3632 C C . VAL F 1 58 ? 32.518 88.239 -23.846 1.00 16.59 58 VAL F C 1
ATOM 3633 O O . VAL F 1 58 ? 32.690 87.038 -24.022 1.00 17.04 58 VAL F O 1
ATOM 3637 N N . VAL F 1 59 ? 32.447 88.788 -22.640 1.00 16.56 59 VAL F N 1
ATOM 3638 C CA . VAL F 1 59 ? 32.490 87.978 -21.434 1.00 17.91 59 VAL F CA 1
ATOM 3639 C C . VAL F 1 59 ? 31.113 88.079 -20.780 1.00 20.94 59 VAL F C 1
ATOM 3640 O O . VAL F 1 59 ? 30.581 89.178 -20.620 1.00 23.97 59 VAL F O 1
ATOM 3644 N N . ARG F 1 60 ? 30.541 86.934 -20.420 1.00 16.16 60 ARG F N 1
ATOM 3645 C CA . ARG F 1 60 ? 29.224 86.879 -19.795 1.00 18.19 60 ARG F CA 1
ATOM 3646 C C . ARG F 1 60 ? 29.286 86.226 -18.425 1.00 19.31 60 ARG F C 1
ATOM 3647 O O . ARG F 1 60 ? 30.013 85.259 -18.231 1.00 27.23 60 ARG F O 1
ATOM 3655 N N . VAL F 1 61 ? 28.539 86.755 -17.465 1.00 20.98 61 VAL F N 1
ATOM 3656 C CA . VAL F 1 61 ? 28.497 86.158 -16.133 1.00 25.10 61 VAL F CA 1
ATOM 3657 C C . VAL F 1 61 ? 27.024 85.897 -15.857 1.00 28.21 61 VAL F C 1
ATOM 3658 O O . VAL F 1 61 ? 26.219 86.823 -15.790 1.00 29.83 61 VAL F O 1
ATOM 3662 N N . ASP F 1 62 ? 26.668 84.624 -15.732 1.00 33.98 62 ASP F N 1
ATOM 3663 C CA . ASP F 1 62 ? 25.279 84.232 -15.486 1.00 37.66 62 ASP F CA 1
ATOM 3664 C C . ASP F 1 62 ? 24.362 84.776 -16.587 1.00 37.33 62 ASP F C 1
ATOM 3665 O O . ASP F 1 62 ? 23.336 85.392 -16.313 1.00 36.94 62 ASP F O 1
ATOM 3670 N N . ASP F 1 63 ? 24.754 84.537 -17.833 1.00 40.22 63 ASP F N 1
ATOM 3671 C CA . ASP F 1 63 ? 23.988 84.960 -19.003 1.00 42.46 63 ASP F CA 1
ATOM 3672 C C . ASP F 1 63 ? 23.996 86.463 -19.238 1.00 39.69 63 ASP F C 1
ATOM 3673 O O . ASP F 1 63 ? 23.538 86.933 -20.281 1.00 39.40 63 ASP F O 1
ATOM 3678 N N . GLU F 1 64 ? 24.528 87.213 -18.281 1.00 35.16 64 GLU F N 1
ATOM 3679 C CA . GLU F 1 64 ? 24.590 88.662 -18.424 1.00 36.79 64 GLU F CA 1
ATOM 3680 C C . GLU F 1 64 ? 25.932 89.160 -18.948 1.00 33.48 64 GLU F C 1
ATOM 3681 O O . GLU F 1 64 ? 26.972 88.881 -18.361 1.00 30.78 64 GLU F O 1
ATOM 3687 N N . VAL F 1 65 ? 25.907 89.903 -20.052 1.00 31.72 65 VAL F N 1
ATOM 3688 C CA . VAL F 1 65 ? 27.146 90.426 -20.623 1.00 29.32 65 VAL F CA 1
ATOM 3689 C C . VAL F 1 65 ? 27.799 91.454 -19.700 1.00 26.52 65 VAL F C 1
ATOM 3690 O O . VAL F 1 65 ? 27.179 92.437 -19.307 1.00 27.08 65 VAL F O 1
ATOM 3694 N N . VAL F 1 66 ? 29.056 91.194 -19.359 1.00 26.37 66 VAL F N 1
ATOM 3695 C CA . VAL F 1 66 ? 29.826 92.037 -18.467 1.00 25.79 66 VAL F CA 1
ATOM 3696 C C . VAL F 1 66 ? 30.930 92.782 -19.191 1.00 26.14 66 VAL F C 1
ATOM 3697 O O . VAL F 1 66 ? 31.410 93.821 -18.720 1.00 25.97 66 VAL F O 1
ATOM 3701 N N . TRP F 1 67 ? 31.340 92.258 -20.338 1.00 25.99 67 TRP F N 1
ATOM 3702 C CA . TRP F 1 67 ? 32.372 92.928 -21.112 1.00 25.88 67 TRP F CA 1
ATOM 3703 C C . TRP F 1 67 ? 32.197 92.667 -22.576 1.00 25.89 67 TRP F C 1
ATOM 3704 O O . TRP F 1 67 ? 32.021 91.525 -22.975 1.00 31.20 67 TRP F O 1
ATOM 3715 N N . ASP F 1 68 ? 32.230 93.733 -23.370 1.00 28.54 68 ASP F N 1
ATOM 3716 C CA . ASP F 1 68 ? 32.095 93.625 -24.822 1.00 31.97 68 ASP F CA 1
ATOM 3717 C C . ASP F 1 68 ? 33.243 94.403 -25.461 1.00 31.48 68 ASP F C 1
ATOM 3718 O O . ASP F 1 68 ? 33.417 95.587 -25.192 1.00 31.15 68 ASP F O 1
ATOM 3723 N N . ARG F 1 69 ? 34.016 93.725 -26.305 1.00 32.66 69 ARG F N 1
ATOM 3724 C CA . ARG F 1 69 ? 35.160 94.333 -26.971 1.00 34.15 69 ARG F CA 1
ATOM 3725 C C . ARG F 1 69 ? 34.867 95.655 -27.670 1.00 37.15 69 ARG F C 1
ATOM 3726 O O . ARG F 1 69 ? 35.463 96.679 -27.338 1.00 36.44 69 ARG F O 1
ATOM 3734 N N . ARG F 1 70 ? 33.963 95.632 -28.648 1.00 41.22 70 ARG F N 1
ATOM 3735 C CA . ARG F 1 70 ? 33.643 96.844 -29.393 1.00 45.98 70 ARG F CA 1
ATOM 3736 C C . ARG F 1 70 ? 32.788 97.815 -28.598 1.00 46.19 70 ARG F C 1
ATOM 3737 O O . ARG F 1 70 ? 31.892 98.468 -29.127 1.00 51.20 70 ARG F O 1
ATOM 3745 N N . GLU F 1 71 ? 33.107 97.930 -27.319 1.00 44.78 71 GLU F N 1
ATOM 3746 C CA . GLU F 1 71 ? 32.395 98.819 -26.432 1.00 42.16 71 GLU F CA 1
ATOM 3747 C C . GLU F 1 71 ? 33.342 99.233 -25.318 1.00 37.94 71 GLU F C 1
ATOM 3748 O O . GLU F 1 71 ? 33.313 100.364 -24.863 1.00 37.47 71 GLU F O 1
ATOM 3754 N N . GLN F 1 72 ? 34.202 98.315 -24.900 1.00 34.26 72 GLN F N 1
ATOM 3755 C CA . GLN F 1 72 ? 35.130 98.597 -23.821 1.00 31.23 72 GLN F CA 1
ATOM 3756 C C . GLN F 1 72 ? 36.547 98.195 -24.175 1.00 28.92 72 GLN F C 1
ATOM 3757 O O . GLN F 1 72 ? 37.440 98.225 -23.331 1.00 29.47 72 GLN F O 1
ATOM 3763 N N . GLY F 1 73 ? 36.750 97.796 -25.420 1.00 25.53 73 GLY F N 1
ATOM 3764 C CA . GLY F 1 73 ? 38.079 97.427 -25.853 1.00 26.75 73 GLY F CA 1
ATOM 3765 C C . GLY F 1 73 ? 38.623 96.131 -25.294 1.00 29.38 73 GLY F C 1
ATOM 3766 O O . GLY F 1 73 ? 37.872 95.299 -24.777 1.00 29.56 73 GLY F O 1
ATOM 3767 N N . PHE F 1 74 ? 39.941 95.971 -25.406 1.00 27.36 74 PHE F N 1
ATOM 3768 C CA . PHE F 1 74 ? 40.649 94.782 -24.939 1.00 26.38 74 PHE F CA 1
ATOM 3769 C C . PHE F 1 74 ? 40.326 94.449 -23.480 1.00 27.72 74 PHE F C 1
ATOM 3770 O O . PHE F 1 74 ? 40.310 95.324 -22.613 1.00 27.48 74 PHE F O 1
ATOM 3778 N N . PRO F 1 75 ? 40.076 93.166 -23.186 1.00 27.89 75 PRO F N 1
ATOM 3779 C CA . PRO F 1 75 ? 39.754 92.774 -21.815 1.00 29.86 75 PRO F CA 1
ATOM 3780 C C . PRO F 1 75 ? 40.924 92.778 -20.835 1.00 31.29 75 PRO F C 1
ATOM 3781 O O . PRO F 1 75 ? 41.439 91.722 -20.471 1.00 30.09 75 PRO F O 1
ATOM 3785 N N . GLU F 1 76 ? 41.331 93.968 -20.398 1.00 33.94 76 GLU F N 1
ATOM 3786 C CA . GLU F 1 76 ? 42.435 94.098 -19.440 1.00 34.79 76 GLU F CA 1
ATOM 3787 C C . GLU F 1 76 ? 42.058 93.296 -18.190 1.00 31.30 76 GLU F C 1
ATOM 3788 O O . GLU F 1 76 ? 41.044 93.545 -17.571 1.00 35.60 76 GLU F O 1
ATOM 3794 N N . PRO F 1 77 ? 42.888 92.333 -17.796 1.00 32.61 77 PRO F N 1
ATOM 3795 C CA . PRO F 1 77 ? 42.659 91.471 -16.628 1.00 32.04 77 PRO F CA 1
ATOM 3796 C C . PRO F 1 77 ? 42.025 92.114 -15.402 1.00 31.20 77 PRO F C 1
ATOM 3797 O O . PRO F 1 77 ? 40.976 91.673 -14.939 1.00 30.64 77 PRO F O 1
ATOM 3801 N N . THR F 1 78 ? 42.654 93.155 -14.879 1.00 30.46 78 THR F N 1
ATOM 3802 C CA . THR F 1 78 ? 42.127 93.832 -13.705 1.00 35.08 78 THR F CA 1
ATOM 3803 C C . THR F 1 78 ? 40.701 94.349 -13.904 1.00 35.04 78 THR F C 1
ATOM 3804 O O . THR F 1 78 ? 39.788 93.992 -13.165 1.00 37.55 78 THR F O 1
ATOM 3808 N N . ALA F 1 79 ? 40.531 95.207 -14.901 1.00 31.09 79 ALA F N 1
ATOM 3809 C CA . ALA F 1 79 ? 39.243 95.791 -15.222 1.00 29.00 79 ALA F CA 1
ATOM 3810 C C . ALA F 1 79 ? 38.139 94.745 -15.285 1.00 31.74 79 ALA F C 1
ATOM 3811 O O . ALA F 1 79 ? 37.102 94.882 -14.627 1.00 32.87 79 ALA F O 1
ATOM 3813 N N . VAL F 1 80 ? 38.362 93.702 -16.081 1.00 29.77 80 VAL F N 1
ATOM 3814 C CA . VAL F 1 80 ? 37.368 92.659 -16.246 1.00 26.81 80 VAL F CA 1
ATOM 3815 C C . VAL F 1 80 ? 37.209 91.815 -14.990 1.00 28.58 80 VAL F C 1
ATOM 3816 O O . VAL F 1 80 ? 36.113 91.333 -14.714 1.00 30.00 80 VAL F O 1
ATOM 3820 N N . LYS F 1 81 ? 38.273 91.641 -14.209 1.00 29.31 81 LYS F N 1
ATOM 3821 C CA . LYS F 1 81 ? 38.138 90.837 -12.993 1.00 29.41 81 LYS F CA 1
ATOM 3822 C C . LYS F 1 81 ? 37.285 91.564 -11.972 1.00 29.06 81 LYS F C 1
ATOM 3823 O O . LYS F 1 81 ? 36.572 90.940 -11.191 1.00 26.70 81 LYS F O 1
ATOM 3829 N N . ARG F 1 82 ? 37.335 92.892 -12.007 1.00 31.83 82 ARG F N 1
ATOM 3830 C CA . ARG F 1 82 ? 36.578 93.704 -11.063 1.00 35.03 82 ARG F CA 1
ATOM 3831 C C . ARG F 1 82 ? 35.088 93.661 -11.391 1.00 32.40 82 ARG F C 1
ATOM 3832 O O . ARG F 1 82 ? 34.254 93.586 -10.487 1.00 32.45 82 ARG F O 1
ATOM 3840 N N . LEU F 1 83 ? 34.768 93.692 -12.685 1.00 25.66 83 LEU F N 1
ATOM 3841 C CA . LEU F 1 83 ? 33.389 93.630 -13.134 1.00 23.73 83 LEU F CA 1
ATOM 3842 C C . LEU F 1 83 ? 32.807 92.244 -12.887 1.00 26.02 83 LEU F C 1
ATOM 3843 O O . LEU F 1 83 ? 31.607 92.098 -12.656 1.00 27.70 83 LEU F O 1
ATOM 3848 N N . VAL F 1 84 ? 33.658 91.224 -12.943 1.00 27.43 84 VAL F N 1
ATOM 3849 C CA . VAL F 1 84 ? 33.218 89.853 -12.687 1.00 28.37 84 VAL F CA 1
ATOM 3850 C C . VAL F 1 84 ? 32.991 89.645 -11.188 1.00 29.97 84 VAL F C 1
ATOM 3851 O O . VAL F 1 84 ? 32.078 88.925 -10.791 1.00 30.97 84 VAL F O 1
ATOM 3855 N N . ARG F 1 85 ? 33.822 90.277 -10.363 1.00 33.49 85 ARG F N 1
ATOM 3856 C CA . ARG F 1 85 ? 33.697 90.155 -8.916 1.00 38.01 85 ARG F CA 1
ATOM 3857 C C . ARG F 1 85 ? 32.403 90.826 -8.485 1.00 39.21 85 ARG F C 1
ATOM 3858 O O . ARG F 1 85 ? 31.694 90.341 -7.602 1.00 40.26 85 ARG F O 1
ATOM 3866 N N . ASP F 1 86 ? 32.105 91.939 -9.150 1.00 41.65 86 ASP F N 1
ATOM 3867 C CA . ASP F 1 86 ? 30.901 92.736 -8.913 1.00 40.47 86 ASP F CA 1
ATOM 3868 C C . ASP F 1 86 ? 29.612 91.939 -9.151 1.00 40.47 86 ASP F C 1
ATOM 3869 O O . ASP F 1 86 ? 28.558 92.319 -8.659 1.00 40.66 86 ASP F O 1
ATOM 3874 N N . ARG F 1 87 ? 29.693 90.854 -9.921 1.00 42.26 87 ARG F N 1
ATOM 3875 C CA . ARG F 1 87 ? 28.523 90.017 -10.221 1.00 44.17 87 ARG F CA 1
ATOM 3876 C C . ARG F 1 87 ? 28.573 88.698 -9.459 1.00 44.78 87 ARG F C 1
ATOM 3877 O O . ARG F 1 87 ? 27.681 87.863 -9.602 1.00 48.48 87 ARG F O 1
ATOM 3885 N N . VAL F 1 88 ? 29.631 88.514 -8.670 1.00 44.51 88 VAL F N 1
ATOM 3886 C CA . VAL F 1 88 ? 29.846 87.292 -7.901 1.00 37.21 88 VAL F CA 1
ATOM 3887 C C . VAL F 1 88 ? 30.437 87.594 -6.507 1.00 36.53 88 VAL F C 1
ATOM 3888 O O . VAL F 1 88 ? 31.031 86.728 -5.880 1.00 39.66 88 VAL F O 1
ATOM 3892 N N . ALA F 1 89 ? 30.264 88.824 -6.025 1.00 35.19 89 ALA F N 1
ATOM 3893 C CA . ALA F 1 89 ? 30.769 89.238 -4.711 1.00 35.21 89 ALA F CA 1
ATOM 3894 C C . ALA F 1 89 ? 30.503 90.740 -4.455 1.00 39.55 89 ALA F C 1
ATOM 3895 O O . ALA F 1 89 ? 31.429 91.453 -3.974 1.00 39.36 89 ALA F O 1
ATOM 3897 N N . THR G 1 12 ? 67.836 85.983 -35.418 1.00 39.08 12 THR G N 1
ATOM 3898 C CA . THR G 1 12 ? 69.035 86.656 -34.828 1.00 39.94 12 THR G CA 1
ATOM 3899 C C . THR G 1 12 ? 68.634 87.673 -33.745 1.00 42.10 12 THR G C 1
ATOM 3900 O O . THR G 1 12 ? 69.480 88.423 -33.238 1.00 40.03 12 THR G O 1
ATOM 3904 N N . HIS G 1 13 ? 67.344 87.692 -33.398 1.00 42.24 13 HIS G N 1
ATOM 3905 C CA . HIS G 1 13 ? 66.816 88.605 -32.379 1.00 41.75 13 HIS G CA 1
ATOM 3906 C C . HIS G 1 13 ? 66.270 87.874 -31.147 1.00 38.98 13 HIS G C 1
ATOM 3907 O O . HIS G 1 13 ? 65.534 86.902 -31.286 1.00 38.09 13 HIS G O 1
ATOM 3914 N N . ARG G 1 14 ? 66.617 88.370 -29.957 1.00 33.91 14 ARG G N 1
ATOM 3915 C CA . ARG G 1 14 ? 66.200 87.797 -28.671 1.00 31.58 14 ARG G CA 1
ATOM 3916 C C . ARG G 1 14 ? 65.149 88.637 -27.924 1.00 30.27 14 ARG G C 1
ATOM 3917 O O . ARG G 1 14 ? 65.315 89.848 -27.773 1.00 31.38 14 ARG G O 1
ATOM 3925 N N . VAL G 1 15 ? 64.083 88.003 -27.433 1.00 27.49 15 VAL G N 1
ATOM 3926 C CA . VAL G 1 15 ? 63.069 88.734 -26.659 1.00 21.25 15 VAL G CA 1
ATOM 3927 C C . VAL G 1 15 ? 63.009 88.137 -25.263 1.00 20.03 15 VAL G C 1
ATOM 3928 O O . VAL G 1 15 ? 63.163 86.939 -25.090 1.00 23.84 15 VAL G O 1
ATOM 3932 N N . GLN G 1 16 ? 62.782 88.967 -24.263 1.00 20.31 16 GLN G N 1
ATOM 3933 C CA . GLN G 1 16 ? 62.717 88.477 -22.902 1.00 17.60 16 GLN G CA 1
ATOM 3934 C C . GLN G 1 16 ? 61.546 89.144 -22.196 1.00 20.96 16 GLN G C 1
ATOM 3935 O O . GLN G 1 16 ? 61.269 90.328 -22.421 1.00 27.08 16 GLN G O 1
ATOM 3941 N N . ILE G 1 17 ? 60.857 88.392 -21.345 1.00 19.41 17 ILE G N 1
ATOM 3942 C CA . ILE G 1 17 ? 59.718 88.928 -20.601 1.00 10.79 17 ILE G CA 1
ATOM 3943 C C . ILE G 1 17 ? 59.957 88.655 -19.148 1.00 10.73 17 ILE G C 1
ATOM 3944 O O . ILE G 1 17 ? 60.072 87.509 -18.756 1.00 18.67 17 ILE G O 1
ATOM 3949 N N . GLU G 1 18 ? 60.054 89.694 -18.343 1.00 12.09 18 GLU G N 1
ATOM 3950 C CA . GLU G 1 18 ? 60.260 89.499 -16.913 1.00 17.56 18 GLU G CA 1
ATOM 3951 C C . GLU G 1 18 ? 58.942 89.827 -16.199 1.00 17.64 18 GLU G C 1
ATOM 3952 O O . GLU G 1 18 ? 58.473 90.970 -16.228 1.00 14.86 18 GLU G O 1
ATOM 3958 N N . TYR G 1 19 ? 58.355 88.816 -15.565 1.00 20.35 19 TYR G N 1
ATOM 3959 C CA . TYR G 1 19 ? 57.065 88.945 -14.860 1.00 24.42 19 TYR G CA 1
ATOM 3960 C C . TYR G 1 19 ? 57.173 88.750 -13.348 1.00 24.42 19 TYR G C 1
ATOM 3961 O O . TYR G 1 19 ? 57.933 87.904 -12.894 1.00 22.05 19 TYR G O 1
ATOM 3970 N N . CYS G 1 20 ? 56.401 89.504 -12.572 1.00 26.09 20 CYS G N 1
ATOM 3971 C CA . CYS G 1 20 ? 56.446 89.353 -11.120 1.00 33.16 20 CYS G CA 1
ATOM 3972 C C . CYS G 1 20 ? 55.868 87.989 -10.752 1.00 33.37 20 CYS G C 1
ATOM 3973 O O . CYS G 1 20 ? 54.709 87.685 -11.025 1.00 31.80 20 CYS G O 1
ATOM 3976 N N . THR G 1 21 ? 56.705 87.169 -10.137 1.00 36.19 21 THR G N 1
ATOM 3977 C CA . THR G 1 21 ? 56.327 85.828 -9.748 1.00 40.04 21 THR G CA 1
ATOM 3978 C C . THR G 1 21 ? 55.294 85.843 -8.618 1.00 39.44 21 THR G C 1
ATOM 3979 O O . THR G 1 21 ? 54.296 85.126 -8.666 1.00 38.18 21 THR G O 1
ATOM 3983 N N . GLN G 1 22 ? 55.513 86.681 -7.615 1.00 40.90 22 GLN G N 1
ATOM 3984 C CA . GLN G 1 22 ? 54.592 86.770 -6.480 1.00 43.67 22 GLN G CA 1
ATOM 3985 C C . GLN G 1 22 ? 53.182 87.223 -6.883 1.00 42.85 22 GLN G C 1
ATOM 3986 O O . GLN G 1 22 ? 52.181 86.812 -6.290 1.00 39.61 22 GLN G O 1
ATOM 3992 N N . CYS G 1 23 ? 53.112 88.078 -7.892 1.00 41.00 23 CYS G N 1
ATOM 3993 C CA . CYS G 1 23 ? 51.842 88.582 -8.382 1.00 39.71 23 CYS G CA 1
ATOM 3994 C C . CYS G 1 23 ? 51.090 87.537 -9.225 1.00 39.77 23 CYS G C 1
ATOM 3995 O O . CYS G 1 23 ? 50.046 87.847 -9.797 1.00 38.75 23 CYS G O 1
ATOM 3998 N N . ARG G 1 24 ? 51.618 86.314 -9.306 1.00 38.80 24 ARG G N 1
ATOM 3999 C CA . ARG G 1 24 ? 50.989 85.249 -10.095 1.00 38.01 24 ARG G CA 1
ATOM 4000 C C . ARG G 1 24 ? 50.789 85.717 -11.552 1.00 36.34 24 ARG G C 1
ATOM 4001 O O . ARG G 1 24 ? 49.721 85.528 -12.138 1.00 35.24 24 ARG G O 1
ATOM 4009 N N . TRP G 1 25 ? 51.809 86.335 -12.135 1.00 29.88 25 TRP G N 1
ATOM 4010 C CA . TRP G 1 25 ? 51.695 86.814 -13.506 1.00 28.30 25 TRP G CA 1
ATOM 4011 C C . TRP G 1 25 ? 52.332 85.894 -14.557 1.00 28.52 25 TRP G C 1
ATOM 4012 O O . TRP G 1 25 ? 52.552 86.285 -15.716 1.00 24.74 25 TRP G O 1
ATOM 4023 N N . LEU G 1 26 ? 52.619 84.664 -14.153 1.00 26.71 26 LEU G N 1
ATOM 4024 C CA . LEU G 1 26 ? 53.211 83.699 -15.059 1.00 25.51 26 LEU G CA 1
ATOM 4025 C C . LEU G 1 26 ? 52.271 83.467 -16.228 1.00 24.11 26 LEU G C 1
ATOM 4026 O O . LEU G 1 26 ? 52.669 83.543 -17.388 1.00 24.56 26 LEU G O 1
ATOM 4031 N N . PRO G 1 27 ? 51.000 83.179 -15.939 1.00 24.87 27 PRO G N 1
ATOM 4032 C CA . PRO G 1 27 ? 50.070 82.949 -17.043 1.00 25.45 27 PRO G CA 1
ATOM 4033 C C . PRO G 1 27 ? 49.990 84.069 -18.094 1.00 21.15 27 PRO G C 1
ATOM 4034 O O . PRO G 1 27 ? 49.953 83.788 -19.290 1.00 20.91 27 PRO G O 1
ATOM 4038 N N . ARG G 1 28 ? 49.984 85.329 -17.679 1.00 19.46 28 ARG G N 1
ATOM 4039 C CA . ARG G 1 28 ? 49.896 86.390 -18.674 1.00 19.69 28 ARG G CA 1
ATOM 4040 C C . ARG G 1 28 ? 51.219 86.566 -19.416 1.00 21.84 28 ARG G C 1
ATOM 4041 O O . ARG G 1 28 ? 51.266 87.034 -20.562 1.00 18.79 28 ARG G O 1
ATOM 4049 N N . ALA G 1 29 ? 52.305 86.216 -18.744 1.00 22.64 29 ALA G N 1
ATOM 4050 C CA . ALA G 1 29 ? 53.620 86.293 -19.354 1.00 18.64 29 ALA G CA 1
ATOM 4051 C C . ALA G 1 29 ? 53.664 85.207 -20.433 1.00 19.20 29 ALA G C 1
ATOM 4052 O O . ALA G 1 29 ? 54.114 85.444 -21.560 1.00 20.77 29 ALA G O 1
ATOM 4054 N N . ALA G 1 30 ? 53.179 84.019 -20.076 1.00 16.33 30 ALA G N 1
ATOM 4055 C CA . ALA G 1 30 ? 53.151 82.897 -20.993 1.00 12.05 30 ALA G CA 1
ATOM 4056 C C . ALA G 1 30 ? 52.289 83.221 -22.197 1.00 11.32 30 ALA G C 1
ATOM 4057 O O . ALA G 1 30 ? 52.629 82.881 -23.318 1.00 17.21 30 ALA G O 1
ATOM 4059 N N . TRP G 1 31 ? 51.179 83.897 -21.967 1.00 12.60 31 TRP G N 1
ATOM 4060 C CA . TRP G 1 31 ? 50.287 84.250 -23.047 1.00 13.37 31 TRP G CA 1
ATOM 4061 C C . TRP G 1 31 ? 50.957 85.192 -24.022 1.00 15.69 31 TRP G C 1
ATOM 4062 O O . TRP G 1 31 ? 50.887 84.991 -25.234 1.00 16.04 31 TRP G O 1
ATOM 4073 N N . LEU G 1 32 ? 51.587 86.237 -23.490 1.00 19.60 32 LEU G N 1
ATOM 4074 C CA . LEU G 1 32 ? 52.292 87.221 -24.325 1.00 22.14 32 LEU G CA 1
ATOM 4075 C C . LEU G 1 32 ? 53.410 86.546 -25.133 1.00 21.40 32 LEU G C 1
ATOM 4076 O O . LEU G 1 32 ? 53.644 86.880 -26.305 1.00 22.29 32 LEU G O 1
ATOM 4081 N N . ALA G 1 33 ? 54.092 85.597 -24.501 1.00 16.32 33 ALA G N 1
ATOM 4082 C CA . ALA G 1 33 ? 55.162 84.882 -25.167 1.00 15.73 33 ALA G CA 1
ATOM 4083 C C . ALA G 1 33 ? 54.616 84.180 -26.403 1.00 18.90 33 ALA G C 1
ATOM 4084 O O . ALA G 1 33 ? 55.231 84.184 -27.471 1.00 23.30 33 ALA G O 1
ATOM 4086 N N . GLN G 1 34 ? 53.447 83.581 -26.257 1.00 17.78 34 GLN G N 1
ATOM 4087 C CA . GLN G 1 34 ? 52.823 82.875 -27.352 1.00 20.37 34 GLN G CA 1
ATOM 4088 C C . GLN G 1 34 ? 52.416 83.858 -28.440 1.00 21.24 34 GLN G C 1
ATOM 4089 O O . GLN G 1 34 ? 52.598 83.584 -29.618 1.00 23.93 34 GLN G O 1
ATOM 4095 N N . GLU G 1 35 ? 51.859 84.999 -28.043 1.00 24.67 35 GLU G N 1
ATOM 4096 C CA . GLU G 1 35 ? 51.445 86.028 -28.999 1.00 26.77 35 GLU G CA 1
ATOM 4097 C C . GLU G 1 35 ? 52.652 86.498 -29.802 1.00 26.65 35 GLU G C 1
ATOM 4098 O O . GLU G 1 35 ? 52.603 86.544 -31.023 1.00 31.93 35 GLU G O 1
ATOM 4104 N N . LEU G 1 36 ? 53.738 86.843 -29.117 1.00 27.14 36 LEU G N 1
ATOM 4105 C CA . LEU G 1 36 ? 54.939 87.317 -29.799 1.00 25.33 36 LEU G CA 1
ATOM 4106 C C . LEU G 1 36 ? 55.640 86.242 -30.636 1.00 26.88 36 LEU G C 1
ATOM 4107 O O . LEU G 1 36 ? 56.121 86.518 -31.737 1.00 24.08 36 LEU G O 1
ATOM 4112 N N . LEU G 1 37 ? 55.697 85.016 -30.121 1.00 28.65 37 LEU G N 1
ATOM 4113 C CA . LEU G 1 37 ? 56.375 83.944 -30.834 1.00 25.63 37 LEU G CA 1
ATOM 4114 C C . LEU G 1 37 ? 55.622 83.515 -32.066 1.00 27.08 37 LEU G C 1
ATOM 4115 O O . LEU G 1 37 ? 56.206 83.028 -33.033 1.00 34.00 37 LEU G O 1
ATOM 4120 N N . THR G 1 38 ? 54.318 83.696 -32.046 1.00 27.34 38 THR G N 1
ATOM 4121 C CA . THR G 1 38 ? 53.526 83.303 -33.185 1.00 28.93 38 THR G CA 1
ATOM 4122 C C . THR G 1 38 ? 53.617 84.384 -34.270 1.00 29.70 38 THR G C 1
ATOM 4123 O O . THR G 1 38 ? 53.588 84.091 -35.457 1.00 29.49 38 THR G O 1
ATOM 4127 N N . THR G 1 39 ? 53.769 85.633 -33.860 1.00 30.15 39 THR G N 1
ATOM 4128 C CA . THR G 1 39 ? 53.870 86.715 -34.825 1.00 32.72 39 THR G CA 1
ATOM 4129 C C . THR G 1 39 ? 55.302 86.914 -35.357 1.00 36.60 39 THR G C 1
ATOM 4130 O O . THR G 1 39 ? 55.491 87.257 -36.524 1.00 39.18 39 THR G O 1
ATOM 4134 N N . PHE G 1 40 ? 56.302 86.672 -34.513 1.00 38.41 40 PHE G N 1
ATOM 4135 C CA . PHE G 1 40 ? 57.697 86.869 -34.892 1.00 37.22 40 PHE G CA 1
ATOM 4136 C C . PHE G 1 40 ? 58.552 85.610 -34.843 1.00 42.05 40 PHE G C 1
ATOM 4137 O O . PHE G 1 40 ? 59.765 85.680 -34.598 1.00 43.08 40 PHE G O 1
ATOM 4145 N N . GLU G 1 41 ? 57.931 84.459 -35.080 1.00 46.94 41 GLU G N 1
ATOM 4146 C CA . GLU G 1 41 ? 58.638 83.171 -35.033 1.00 49.17 41 GLU G CA 1
ATOM 4147 C C . GLU G 1 41 ? 59.824 83.120 -35.993 1.00 49.16 41 GLU G C 1
ATOM 4148 O O . GLU G 1 41 ? 60.853 82.513 -35.698 1.00 49.56 41 GLU G O 1
ATOM 4154 N N . THR G 1 42 ? 59.666 83.767 -37.141 1.00 48.67 42 THR G N 1
ATOM 4155 C CA . THR G 1 42 ? 60.702 83.782 -38.158 1.00 49.14 42 THR G CA 1
ATOM 4156 C C . THR G 1 42 ? 61.832 84.792 -37.902 1.00 46.83 42 THR G C 1
ATOM 4157 O O . THR G 1 42 ? 62.893 84.712 -38.516 1.00 44.05 42 THR G O 1
ATOM 4161 N N . GLU G 1 43 ? 61.618 85.725 -36.981 1.00 46.95 43 GLU G N 1
ATOM 4162 C CA . GLU G 1 43 ? 62.633 86.730 -36.684 1.00 44.39 43 GLU G CA 1
ATOM 4163 C C . GLU G 1 43 ? 63.259 86.552 -35.304 1.00 44.05 43 GLU G C 1
ATOM 4164 O O . GLU G 1 43 ? 64.271 87.182 -34.988 1.00 48.17 43 GLU G O 1
ATOM 4170 N N . LEU G 1 44 ? 62.671 85.694 -34.477 1.00 40.44 44 LEU G N 1
ATOM 4171 C CA . LEU G 1 44 ? 63.206 85.485 -33.134 1.00 35.70 44 LEU G CA 1
ATOM 4172 C C . LEU G 1 44 ? 63.996 84.198 -33.002 1.00 35.34 44 LEU G C 1
ATOM 4173 O O . LEU G 1 44 ? 63.551 83.142 -33.449 1.00 39.45 44 LEU G O 1
ATOM 4178 N N . THR G 1 45 ? 65.171 84.303 -32.392 1.00 33.67 45 THR G N 1
ATOM 4179 C CA . THR G 1 45 ? 66.029 83.154 -32.167 1.00 33.49 45 THR G CA 1
ATOM 4180 C C . THR G 1 45 ? 65.474 82.420 -30.952 1.00 34.27 45 THR G C 1
ATOM 4181 O O . THR G 1 45 ? 65.572 81.201 -30.849 1.00 37.96 45 THR G O 1
ATOM 4185 N N . GLU G 1 46 ? 64.895 83.180 -30.031 1.00 33.00 46 GLU G N 1
ATOM 4186 C CA . GLU G 1 46 ? 64.272 82.630 -28.834 1.00 38.42 46 GLU G CA 1
ATOM 4187 C C . GLU G 1 46 ? 63.632 83.722 -27.988 1.00 36.58 46 GLU G C 1
ATOM 4188 O O . GLU G 1 46 ? 63.964 84.905 -28.110 1.00 34.43 46 GLU G O 1
ATOM 4194 N N . LEU G 1 47 ? 62.694 83.310 -27.141 1.00 34.70 47 LEU G N 1
ATOM 4195 C CA . LEU G 1 47 ? 61.988 84.232 -26.267 1.00 27.08 47 LEU G CA 1
ATOM 4196 C C . LEU G 1 47 ? 62.089 83.633 -24.879 1.00 23.81 47 LEU G C 1
ATOM 4197 O O . LEU G 1 47 ? 61.744 82.475 -24.666 1.00 25.29 47 LEU G O 1
ATOM 4202 N N . ALA G 1 48 ? 62.581 84.410 -23.932 1.00 20.17 48 ALA G N 1
ATOM 4203 C CA . ALA G 1 48 ? 62.751 83.892 -22.585 1.00 20.45 48 ALA G CA 1
ATOM 4204 C C . ALA G 1 48 ? 61.823 84.510 -21.545 1.00 20.48 48 ALA G C 1
ATOM 4205 O O . ALA G 1 48 ? 61.446 85.678 -21.642 1.00 22.05 48 ALA G O 1
ATOM 4207 N N . LEU G 1 49 ? 61.456 83.715 -20.546 1.00 21.71 49 LEU G N 1
ATOM 4208 C CA . LEU G 1 49 ? 60.618 84.205 -19.463 1.00 21.55 49 LEU G CA 1
ATOM 4209 C C . LEU G 1 49 ? 61.505 84.246 -18.223 1.00 23.75 49 LEU G C 1
ATOM 4210 O O . LEU G 1 49 ? 62.067 83.225 -17.839 1.00 26.03 49 LEU G O 1
ATOM 4215 N N . LYS G 1 50 ? 61.661 85.426 -17.621 1.00 24.20 50 LYS G N 1
ATOM 4216 C CA . LYS G 1 50 ? 62.481 85.570 -16.421 1.00 22.08 50 LYS G CA 1
ATOM 4217 C C . LYS G 1 50 ? 61.641 85.925 -15.208 1.00 20.19 50 LYS G C 1
ATOM 4218 O O . LYS G 1 50 ? 61.012 86.985 -15.171 1.00 23.62 50 LYS G O 1
ATOM 4224 N N . PRO G 1 51 ? 61.612 85.041 -14.201 1.00 20.11 51 PRO G N 1
ATOM 4225 C CA . PRO G 1 51 ? 60.826 85.339 -13.004 1.00 23.17 51 PRO G CA 1
ATOM 4226 C C . PRO G 1 51 ? 61.366 86.611 -12.380 1.00 27.03 51 PRO G C 1
ATOM 4227 O O . PRO G 1 51 ? 62.577 86.778 -12.270 1.00 26.45 51 PRO G O 1
ATOM 4231 N N . GLY G 1 52 ? 60.467 87.504 -11.973 1.00 36.51 52 GLY G N 1
ATOM 4232 C CA . GLY G 1 52 ? 60.879 88.767 -11.379 1.00 39.11 52 GLY G CA 1
ATOM 4233 C C . GLY G 1 52 ? 60.430 88.988 -9.948 1.00 41.39 52 GLY G C 1
ATOM 4234 O O . GLY G 1 52 ? 59.710 88.176 -9.377 1.00 39.23 52 GLY G O 1
ATOM 4235 N N . THR G 1 53 ? 60.851 90.120 -9.387 1.00 50.49 53 THR G N 1
ATOM 4236 C CA . THR G 1 53 ? 60.554 90.494 -8.008 1.00 52.93 53 THR G CA 1
ATOM 4237 C C . THR G 1 53 ? 59.103 90.873 -7.741 1.00 55.74 53 THR G C 1
ATOM 4238 O O . THR G 1 53 ? 58.218 90.014 -7.711 1.00 61.03 53 THR G O 1
ATOM 4242 N N . GLY G 1 54 ? 58.869 92.170 -7.546 1.00 50.97 54 GLY G N 1
ATOM 4243 C CA . GLY G 1 54 ? 57.531 92.633 -7.238 1.00 48.82 54 GLY G CA 1
ATOM 4244 C C . GLY G 1 54 ? 56.946 93.663 -8.177 1.00 46.13 54 GLY G C 1
ATOM 4245 O O . GLY G 1 54 ? 57.557 94.695 -8.444 1.00 44.54 54 GLY G O 1
ATOM 4246 N N . GLY G 1 55 ? 55.745 93.369 -8.672 1.00 43.98 55 GLY G N 1
ATOM 4247 C CA . GLY G 1 55 ? 55.055 94.266 -9.579 1.00 36.28 55 GLY G CA 1
ATOM 4248 C C . GLY G 1 55 ? 55.737 94.445 -10.916 1.00 30.85 55 GLY G C 1
ATOM 4249 O O . GLY G 1 55 ? 55.261 95.195 -11.759 1.00 33.61 55 GLY G O 1
ATOM 4250 N N . VAL G 1 56 ? 56.846 93.750 -11.114 1.00 26.75 56 VAL G N 1
ATOM 4251 C CA . VAL G 1 56 ? 57.602 93.849 -12.349 1.00 24.93 56 VAL G CA 1
ATOM 4252 C C . VAL G 1 56 ? 57.012 93.119 -13.556 1.00 25.90 56 VAL G C 1
ATOM 4253 O O . VAL G 1 56 ? 56.659 91.942 -13.487 1.00 25.30 56 VAL G O 1
ATOM 4257 N N . PHE G 1 57 ? 56.911 93.825 -14.672 1.00 24.23 57 PHE G N 1
ATOM 4258 C CA . PHE G 1 57 ? 56.438 93.207 -15.896 1.00 20.57 57 PHE G CA 1
ATOM 4259 C C . PHE G 1 57 ? 57.011 93.983 -17.058 1.00 18.14 57 PHE G C 1
ATOM 4260 O O . PHE G 1 57 ? 56.418 94.949 -17.516 1.00 19.79 57 PHE G O 1
ATOM 4268 N N . VAL G 1 58 ? 58.166 93.563 -17.547 1.00 15.29 58 VAL G N 1
ATOM 4269 C CA . VAL G 1 58 ? 58.767 94.285 -18.652 1.00 16.84 58 VAL G CA 1
ATOM 4270 C C . VAL G 1 58 ? 59.138 93.390 -19.836 1.00 17.21 58 VAL G C 1
ATOM 4271 O O . VAL G 1 58 ? 59.441 92.212 -19.681 1.00 20.15 58 VAL G O 1
ATOM 4275 N N . VAL G 1 59 ? 59.077 93.956 -21.028 1.00 17.83 59 VAL G N 1
ATOM 4276 C CA . VAL G 1 59 ? 59.429 93.229 -22.227 1.00 17.06 59 VAL G CA 1
ATOM 4277 C C . VAL G 1 59 ? 60.701 93.855 -22.797 1.00 19.32 59 VAL G C 1
ATOM 4278 O O . VAL G 1 59 ? 60.790 95.079 -22.966 1.00 20.86 59 VAL G O 1
ATOM 4282 N N . ARG G 1 60 ? 61.686 93.017 -23.087 1.00 20.57 60 ARG G N 1
ATOM 4283 C CA . ARG G 1 60 ? 62.959 93.483 -23.641 1.00 22.77 60 ARG G CA 1
ATOM 4284 C C . ARG G 1 60 ? 63.220 92.876 -25.014 1.00 24.95 60 ARG G C 1
ATOM 4285 O O . ARG G 1 60 ? 62.905 91.713 -25.254 1.00 26.54 60 ARG G O 1
ATOM 4293 N N . VAL G 1 61 ? 63.766 93.668 -25.929 1.00 24.09 61 VAL G N 1
ATOM 4294 C CA . VAL G 1 61 ? 64.105 93.161 -27.259 1.00 25.92 61 VAL G CA 1
ATOM 4295 C C . VAL G 1 61 ? 65.583 93.484 -27.452 1.00 27.40 61 VAL G C 1
ATOM 4296 O O . VAL G 1 61 ? 65.960 94.656 -27.501 1.00 23.82 61 VAL G O 1
ATOM 4300 N N . ASP G 1 62 ? 66.414 92.444 -27.533 1.00 31.29 62 ASP G N 1
ATOM 4301 C CA . ASP G 1 62 ? 67.861 92.608 -27.686 1.00 35.09 62 ASP G CA 1
ATOM 4302 C C . ASP G 1 62 ? 68.447 93.431 -26.536 1.00 37.69 62 ASP G C 1
ATOM 4303 O O . ASP G 1 62 ? 69.194 94.384 -26.762 1.00 39.56 62 ASP G O 1
ATOM 4308 N N . ASP G 1 63 ? 68.084 93.062 -25.309 1.00 40.69 63 ASP G N 1
ATOM 4309 C CA . ASP G 1 63 ? 68.557 93.734 -24.099 1.00 41.65 63 ASP G CA 1
ATOM 4310 C C . ASP G 1 63 ? 67.953 95.120 -23.872 1.00 40.96 63 ASP G C 1
ATOM 4311 O O . ASP G 1 63 ? 68.134 95.716 -22.809 1.00 40.98 63 ASP G O 1
ATOM 4316 N N . GLU G 1 64 ? 67.230 95.631 -24.858 1.00 40.03 64 GLU G N 1
ATOM 4317 C CA . GLU G 1 64 ? 66.618 96.949 -24.727 1.00 42.53 64 GLU G CA 1
ATOM 4318 C C . GLU G 1 64 ? 65.168 96.859 -24.283 1.00 38.38 64 GLU G C 1
ATOM 4319 O O . GLU G 1 64 ? 64.370 96.166 -24.907 1.00 43.99 64 GLU G O 1
ATOM 4325 N N . VAL G 1 65 ? 64.826 97.549 -23.200 1.00 30.72 65 VAL G N 1
ATOM 4326 C CA . VAL G 1 65 ? 63.454 97.518 -22.710 1.00 27.99 65 VAL G CA 1
ATOM 4327 C C . VAL G 1 65 ? 62.507 98.240 -23.680 1.00 28.53 65 VAL G C 1
ATOM 4328 O O . VAL G 1 65 ? 62.705 99.406 -24.027 1.00 23.64 65 VAL G O 1
ATOM 4332 N N . VAL G 1 66 ? 61.479 97.520 -24.116 1.00 26.42 66 VAL G N 1
ATOM 4333 C CA . VAL G 1 66 ? 60.505 98.047 -25.051 1.00 24.95 66 VAL G CA 1
ATOM 4334 C C . VAL G 1 66 ? 59.150 98.301 -24.392 1.00 25.47 66 VAL G C 1
ATOM 4335 O O . VAL G 1 66 ? 58.344 99.094 -24.888 1.00 24.16 66 VAL G O 1
ATOM 4339 N N . TRP G 1 67 ? 58.895 97.637 -23.273 1.00 26.43 67 TRP G N 1
ATOM 4340 C CA . TRP G 1 67 ? 57.634 97.836 -22.569 1.00 25.46 67 TRP G CA 1
ATOM 4341 C C . TRP G 1 67 ? 57.803 97.634 -21.091 1.00 23.74 67 TRP G C 1
ATOM 4342 O O . TRP G 1 67 ? 58.358 96.632 -20.660 1.00 26.79 67 TRP G O 1
ATOM 4353 N N . ASP G 1 68 ? 57.329 98.598 -20.316 1.00 21.62 68 ASP G N 1
ATOM 4354 C CA . ASP G 1 68 ? 57.410 98.515 -18.864 1.00 27.32 68 ASP G CA 1
ATOM 4355 C C . ASP G 1 68 ? 56.011 98.772 -18.300 1.00 27.72 68 ASP G C 1
ATOM 4356 O O . ASP G 1 68 ? 55.401 99.800 -18.585 1.00 31.82 68 ASP G O 1
ATOM 4361 N N . ARG G 1 69 ? 55.514 97.845 -17.494 1.00 28.29 69 ARG G N 1
ATOM 4362 C CA . ARG G 1 69 ? 54.183 97.966 -16.910 1.00 32.01 69 ARG G CA 1
ATOM 4363 C C . ARG G 1 69 ? 53.905 99.285 -16.195 1.00 33.97 69 ARG G C 1
ATOM 4364 O O . ARG G 1 69 ? 52.963 100.001 -16.553 1.00 31.64 69 ARG G O 1
ATOM 4372 N N . ARG G 1 70 ? 54.707 99.604 -15.179 1.00 35.97 70 ARG G N 1
ATOM 4373 C CA . ARG G 1 70 ? 54.487 100.835 -14.428 1.00 44.26 70 ARG G CA 1
ATOM 4374 C C . ARG G 1 70 ? 54.937 102.071 -15.174 1.00 44.11 70 ARG G C 1
ATOM 4375 O O . ARG G 1 70 ? 55.461 103.011 -14.593 1.00 48.29 70 ARG G O 1
ATOM 4383 N N . GLU G 1 71 ? 54.678 102.075 -16.473 1.00 44.72 71 GLU G N 1
ATOM 4384 C CA . GLU G 1 71 ? 55.049 103.182 -17.325 1.00 41.19 71 GLU G CA 1
ATOM 4385 C C . GLU G 1 71 ? 54.084 103.226 -18.498 1.00 37.54 71 GLU G C 1
ATOM 4386 O O . GLU G 1 71 ? 53.713 104.297 -18.962 1.00 33.65 71 GLU G O 1
ATOM 4392 N N . GLN G 1 72 ? 53.653 102.057 -18.954 1.00 31.86 72 GLN G N 1
ATOM 4393 C CA . GLN G 1 72 ? 52.749 101.993 -20.087 1.00 30.39 72 GLN G CA 1
ATOM 4394 C C . GLN G 1 72 ? 51.564 101.094 -19.825 1.00 30.84 72 GLN G C 1
ATOM 4395 O O . GLN G 1 72 ? 50.767 100.845 -20.723 1.00 32.45 72 GLN G O 1
ATOM 4401 N N . GLY G 1 73 ? 51.448 100.610 -18.591 1.00 30.39 73 GLY G N 1
ATOM 4402 C CA . GLY G 1 73 ? 50.344 99.735 -18.241 1.00 25.89 73 GLY G CA 1
ATOM 4403 C C . GLY G 1 73 ? 50.395 98.319 -18.805 1.00 26.68 73 GLY G C 1
ATOM 4404 O O . GLY G 1 73 ? 51.444 97.821 -19.229 1.00 23.49 73 GLY G O 1
ATOM 4405 N N . PHE G 1 74 ? 49.231 97.675 -18.808 1.00 25.27 74 PHE G N 1
ATOM 4406 C CA . PHE G 1 74 ? 49.083 96.309 -19.283 1.00 24.36 74 PHE G CA 1
ATOM 4407 C C . PHE G 1 74 ? 49.598 96.153 -20.711 1.00 25.11 74 PHE G C 1
ATOM 4408 O O . PHE G 1 74 ? 49.336 96.990 -21.571 1.00 21.54 74 PHE G O 1
ATOM 4416 N N . PRO G 1 75 ? 50.342 95.070 -20.979 1.00 25.96 75 PRO G N 1
ATOM 4417 C CA . PRO G 1 75 ? 50.874 94.855 -22.325 1.00 29.37 75 PRO G CA 1
ATOM 4418 C C . PRO G 1 75 ? 49.845 94.420 -23.371 1.00 30.99 75 PRO G C 1
ATOM 4419 O O . PRO G 1 75 ? 49.792 93.251 -23.746 1.00 32.57 75 PRO G O 1
ATOM 4423 N N . GLU G 1 76 ? 49.033 95.364 -23.841 1.00 33.39 76 GLU G N 1
ATOM 4424 C CA . GLU G 1 76 ? 48.026 95.072 -24.867 1.00 35.86 76 GLU G CA 1
ATOM 4425 C C . GLU G 1 76 ? 48.757 94.502 -26.098 1.00 35.87 76 GLU G C 1
ATOM 4426 O O . GLU G 1 76 ? 49.627 95.157 -26.672 1.00 33.92 76 GLU G O 1
ATOM 4432 N N . PRO G 1 77 ? 48.388 93.282 -26.527 1.00 34.71 77 PRO G N 1
ATOM 4433 C CA . PRO G 1 77 ? 48.997 92.601 -27.671 1.00 33.28 77 PRO G CA 1
ATOM 4434 C C . PRO G 1 77 ? 49.398 93.464 -28.866 1.00 35.61 77 PRO G C 1
ATOM 4435 O O . PRO G 1 77 ? 50.559 93.466 -29.285 1.00 36.05 77 PRO G O 1
ATOM 4439 N N . THR G 1 78 ? 48.447 94.195 -29.422 1.00 35.60 78 THR G N 1
ATOM 4440 C CA . THR G 1 78 ? 48.731 95.037 -30.577 1.00 39.40 78 THR G CA 1
ATOM 4441 C C . THR G 1 78 ? 49.836 96.061 -30.321 1.00 39.30 78 THR G C 1
ATOM 4442 O O . THR G 1 78 ? 50.848 96.097 -31.031 1.00 39.57 78 THR G O 1
ATOM 4446 N N . ALA G 1 79 ? 49.621 96.897 -29.306 1.00 36.68 79 ALA G N 1
ATOM 4447 C CA . ALA G 1 79 ? 50.571 97.932 -28.916 1.00 28.93 79 ALA G CA 1
ATOM 4448 C C . ALA G 1 79 ? 51.975 97.372 -28.776 1.00 29.52 79 ALA G C 1
ATOM 4449 O O . ALA G 1 79 ? 52.916 97.878 -29.387 1.00 30.34 79 ALA G O 1
ATOM 4451 N N . VAL G 1 80 ? 52.113 96.324 -27.971 1.00 27.38 80 VAL G N 1
ATOM 4452 C CA . VAL G 1 80 ? 53.417 95.724 -27.746 1.00 30.35 80 VAL G CA 1
ATOM 4453 C C . VAL G 1 80 ? 53.973 95.026 -28.980 1.00 30.67 80 VAL G C 1
ATOM 4454 O O . VAL G 1 80 ? 55.189 94.990 -29.174 1.00 32.35 80 VAL G O 1
ATOM 4458 N N . LYS G 1 81 ? 53.107 94.483 -29.828 1.00 31.45 81 LYS G N 1
ATOM 4459 C CA . LYS G 1 81 ? 53.612 93.819 -31.028 1.00 31.90 81 LYS G CA 1
ATOM 4460 C C . LYS G 1 81 ? 54.182 94.833 -31.995 1.00 32.89 81 LYS G C 1
ATOM 4461 O O . LYS G 1 81 ? 55.133 94.547 -32.717 1.00 34.94 81 LYS G O 1
ATOM 4467 N N . ARG G 1 82 ? 53.610 96.030 -31.993 1.00 35.80 82 ARG G N 1
ATOM 4468 C CA . ARG G 1 82 ? 54.068 97.080 -32.886 1.00 36.29 82 ARG G CA 1
ATOM 4469 C C . ARG G 1 82 ? 55.446 97.582 -32.463 1.00 34.14 82 ARG G C 1
ATOM 4470 O O . ARG G 1 82 ? 56.312 97.797 -33.310 1.00 33.74 82 ARG G O 1
ATOM 4478 N N . LEU G 1 83 ? 55.643 97.752 -31.156 1.00 28.34 83 LEU G N 1
ATOM 4479 C CA . LEU G 1 83 ? 56.916 98.208 -30.622 1.00 24.92 83 LEU G CA 1
ATOM 4480 C C . LEU G 1 83 ? 57.996 97.169 -30.824 1.00 27.93 83 LEU G C 1
ATOM 4481 O O . LEU G 1 83 ? 59.169 97.514 -30.973 1.00 32.15 83 LEU G O 1
ATOM 4486 N N . VAL G 1 84 ? 57.609 95.895 -30.815 1.00 26.85 84 VAL G N 1
ATOM 4487 C CA . VAL G 1 84 ? 58.565 94.802 -31.013 1.00 27.33 84 VAL G CA 1
ATOM 4488 C C . VAL G 1 84 ? 58.949 94.702 -32.492 1.00 29.34 84 VAL G C 1
ATOM 4489 O O . VAL G 1 84 ? 60.088 94.393 -32.814 1.00 27.22 84 VAL G O 1
ATOM 4493 N N . ARG G 1 85 ? 57.989 94.964 -33.378 1.00 33.48 85 ARG G N 1
ATOM 4494 C CA . ARG G 1 85 ? 58.233 94.915 -34.810 1.00 35.14 85 ARG G CA 1
ATOM 4495 C C . ARG G 1 85 ? 59.208 96.031 -35.233 1.00 36.70 85 ARG G C 1
ATOM 4496 O O . ARG G 1 85 ? 60.066 95.832 -36.092 1.00 33.70 85 ARG G O 1
ATOM 4504 N N . ASP G 1 86 ? 59.105 97.196 -34.608 1.00 38.50 86 ASP G N 1
ATOM 4505 C CA . ASP G 1 86 ? 59.98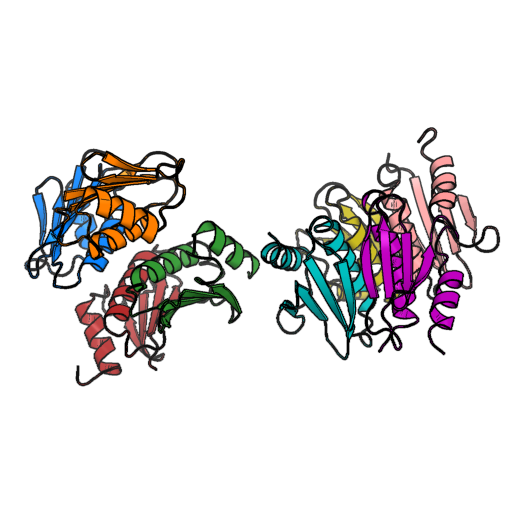3 98.313 -34.936 1.00 39.85 86 ASP G CA 1
ATOM 4506 C C . ASP G 1 86 ? 61.458 98.024 -34.656 1.00 38.86 86 ASP G C 1
ATOM 4507 O O . ASP G 1 86 ? 62.324 98.782 -35.081 1.00 41.27 86 ASP G O 1
ATOM 4512 N N . ARG G 1 87 ? 61.734 96.934 -33.941 1.00 39.44 87 ARG G N 1
ATOM 4513 C CA . ARG G 1 87 ? 63.101 96.529 -33.593 1.00 38.99 87 ARG G CA 1
ATOM 4514 C C . ARG G 1 87 ? 63.552 95.360 -34.450 1.00 42.56 87 ARG G C 1
ATOM 4515 O O . ARG G 1 87 ? 64.661 94.856 -34.299 1.00 43.57 87 ARG G O 1
ATOM 4523 N N . VAL G 1 88 ? 62.667 94.897 -35.322 1.00 46.45 88 VAL G N 1
ATOM 4524 C CA . VAL G 1 88 ? 63.000 93.791 -36.210 1.00 47.53 88 VAL G CA 1
ATOM 4525 C C . VAL G 1 88 ? 62.277 93.943 -37.569 1.00 53.11 88 VAL G C 1
ATOM 4526 O O . VAL G 1 88 ? 61.837 92.906 -38.127 1.00 51.72 88 VAL G O 1
ATOM 4530 N N . PRO H 1 10 ? 70.127 80.284 -6.066 1.00 36.45 10 PRO H N 1
ATOM 4531 C CA . PRO H 1 10 ? 68.763 80.370 -6.622 1.00 37.36 10 PRO H CA 1
ATOM 4532 C C . PRO H 1 10 ? 68.795 81.252 -7.856 1.00 38.01 10 PRO H C 1
ATOM 4533 O O . PRO H 1 10 ? 69.493 82.264 -7.883 1.00 36.61 10 PRO H O 1
ATOM 4537 N N . HIS H 1 11 ? 68.041 80.861 -8.877 1.00 36.61 11 HIS H N 1
ATOM 4538 C CA . HIS H 1 11 ? 67.975 81.617 -10.122 1.00 33.38 11 HIS H CA 1
ATOM 4539 C C . HIS H 1 11 ? 69.288 81.527 -10.907 1.00 33.15 11 HIS H C 1
ATOM 4540 O O . HIS H 1 11 ? 69.737 82.492 -11.512 1.00 38.16 11 HIS H O 1
ATOM 4547 N N . THR H 1 12 ? 69.893 80.350 -10.926 1.00 33.38 12 THR H N 1
ATOM 4548 C CA . THR H 1 12 ? 71.145 80.186 -11.648 1.00 31.01 12 THR H CA 1
ATOM 4549 C C . THR H 1 12 ? 71.070 79.001 -12.613 1.00 30.95 12 THR H C 1
ATOM 4550 O O . THR H 1 12 ? 72.074 78.537 -13.156 1.00 34.81 12 THR H O 1
ATOM 4554 N N . HIS H 1 13 ? 69.871 78.492 -12.820 1.00 30.41 13 HIS H N 1
ATOM 4555 C CA . HIS H 1 13 ? 69.706 77.383 -13.735 1.00 25.35 13 HIS H CA 1
ATOM 4556 C C . HIS H 1 13 ? 68.832 77.857 -14.871 1.00 22.42 13 HIS H C 1
ATOM 4557 O O . HIS H 1 13 ? 67.853 78.566 -14.675 1.00 19.21 13 HIS H O 1
ATOM 4564 N N . ARG H 1 14 ? 69.211 77.461 -16.069 1.00 27.03 14 ARG H N 1
ATOM 4565 C CA . ARG H 1 14 ? 68.493 77.849 -17.261 1.00 31.20 14 ARG H CA 1
ATOM 4566 C C . ARG H 1 14 ? 67.811 76.646 -17.891 1.00 31.03 14 ARG H C 1
ATOM 4567 O O . ARG H 1 14 ? 68.340 75.537 -17.852 1.00 35.12 14 ARG H O 1
ATOM 4575 N N . VAL H 1 15 ? 66.629 76.858 -18.457 1.00 25.94 15 VAL H N 1
ATOM 4576 C CA . VAL H 1 15 ? 65.913 75.782 -19.140 1.00 20.30 15 VAL H CA 1
ATOM 4577 C C . VAL H 1 15 ? 65.526 76.265 -20.526 1.00 19.55 15 VAL H C 1
ATOM 4578 O O . VAL H 1 15 ? 65.163 77.423 -20.715 1.00 23.12 15 VAL H O 1
ATOM 4582 N N . GLN H 1 16 ? 65.593 75.380 -21.504 1.00 17.70 16 GLN H N 1
ATOM 4583 C CA . GLN H 1 16 ? 65.255 75.776 -22.856 1.00 20.60 16 GLN H CA 1
ATOM 4584 C C . GLN H 1 16 ? 64.367 74.718 -23.493 1.00 19.51 16 GLN H C 1
ATOM 4585 O O . GLN H 1 16 ? 64.559 73.525 -23.277 1.00 18.34 16 GLN H O 1
ATOM 4591 N N . ILE H 1 17 ? 63.381 75.162 -24.265 1.00 19.56 17 ILE H N 1
ATOM 4592 C CA . ILE H 1 17 ? 62.464 74.252 -24.942 1.00 15.35 17 ILE H CA 1
ATOM 4593 C C . ILE H 1 17 ? 62.465 74.576 -26.418 1.00 16.22 17 ILE H C 1
ATOM 4594 O O . ILE H 1 17 ? 62.079 75.668 -26.810 1.00 19.08 17 ILE H O 1
ATOM 4599 N N . GLU H 1 18 ? 62.907 73.636 -27.240 1.00 20.62 18 GLU H N 1
ATOM 4600 C CA . GLU H 1 18 ? 62.931 73.848 -28.684 1.00 21.49 18 GLU H CA 1
ATOM 4601 C C . GLU H 1 18 ? 61.789 73.040 -29.288 1.00 19.92 18 GLU H C 1
ATOM 4602 O O . GLU H 1 18 ? 61.803 71.814 -29.223 1.00 16.78 18 GLU H O 1
ATOM 4608 N N . TYR H 1 19 ? 60.807 73.742 -29.858 1.00 20.88 19 TYR H N 1
ATOM 4609 C CA . TYR H 1 19 ? 59.613 73.136 -30.458 1.00 22.12 19 TYR H CA 1
ATOM 4610 C C . TYR H 1 19 ? 59.559 73.323 -31.977 1.00 22.69 19 TYR H C 1
ATOM 4611 O O . TYR H 1 19 ? 59.986 74.354 -32.472 1.00 21.19 19 TYR H O 1
ATOM 4620 N N . CYS H 1 20 ? 59.041 72.335 -32.709 1.00 24.55 20 CYS H N 1
ATOM 4621 C CA . CYS H 1 20 ? 58.911 72.463 -34.155 1.00 30.63 20 CYS H CA 1
ATOM 4622 C C . CYS H 1 20 ? 57.832 73.508 -34.456 1.00 33.28 20 CYS H C 1
ATOM 4623 O O . CYS H 1 20 ? 56.659 73.362 -34.090 1.00 33.19 20 CYS H O 1
ATOM 4626 N N . THR H 1 21 ? 58.255 74.580 -35.112 1.00 34.64 21 THR H N 1
ATOM 4627 C CA . THR H 1 21 ? 57.369 75.674 -35.452 1.00 38.58 21 THR H CA 1
ATOM 4628 C C . THR H 1 21 ? 56.325 75.257 -36.501 1.00 41.47 21 THR H C 1
ATOM 4629 O O . THR H 1 21 ? 55.140 75.548 -36.355 1.00 43.50 21 THR H O 1
ATOM 4633 N N . GLN H 1 22 ? 56.758 74.547 -37.536 1.00 45.04 22 GLN H N 1
ATOM 4634 C CA . GLN H 1 22 ? 55.863 74.096 -38.597 1.00 44.14 22 GLN H CA 1
ATOM 4635 C C . GLN H 1 22 ? 54.770 73.155 -38.085 1.00 42.90 22 GLN H C 1
ATOM 4636 O O . GLN H 1 22 ? 53.648 73.158 -38.591 1.00 44.61 22 GLN H O 1
ATOM 4642 N N . CYS H 1 23 ? 55.098 72.356 -37.079 1.00 41.00 23 CYS H N 1
ATOM 4643 C CA . CYS H 1 23 ? 54.152 71.402 -36.515 1.00 40.22 23 CYS H CA 1
ATOM 4644 C C . CYS H 1 23 ? 53.133 72.097 -35.609 1.00 38.71 23 CYS H C 1
ATOM 4645 O O . CYS H 1 23 ? 52.336 71.422 -34.968 1.00 39.01 23 CYS H O 1
ATOM 4648 N N . ARG H 1 24 ? 53.159 73.430 -35.556 1.00 36.90 24 ARG H N 1
ATOM 4649 C CA . ARG H 1 24 ? 52.236 74.195 -34.711 1.00 36.34 24 ARG H CA 1
ATOM 4650 C C . ARG H 1 24 ? 52.339 73.705 -33.258 1.00 35.27 24 ARG H C 1
ATOM 4651 O O . ARG H 1 24 ? 51.322 73.468 -32.601 1.00 33.78 24 ARG H O 1
ATOM 4659 N N . TRP H 1 25 ? 53.563 73.544 -32.757 1.00 31.13 25 TRP H N 1
ATOM 4660 C CA . TRP H 1 25 ? 53.754 73.069 -31.389 1.00 28.29 25 TRP H CA 1
ATOM 4661 C C . TRP H 1 25 ? 54.075 74.163 -30.378 1.00 26.68 25 TRP H C 1
ATOM 4662 O O . TRP H 1 25 ? 54.518 73.884 -29.257 1.00 22.32 25 TRP H O 1
ATOM 4673 N N . LEU H 1 26 ? 53.852 75.408 -30.784 1.00 23.93 26 LEU H N 1
ATOM 4674 C CA . LEU H 1 26 ? 54.089 76.545 -29.910 1.00 23.64 26 LEU H CA 1
ATOM 4675 C C . LEU H 1 26 ? 53.214 76.427 -28.667 1.00 22.99 26 LEU H C 1
ATOM 4676 O O . LEU H 1 26 ? 53.704 76.520 -27.537 1.00 26.12 26 LEU H O 1
ATOM 4681 N N . PRO H 1 27 ? 51.905 76.199 -28.856 1.00 21.85 27 PRO H N 1
ATOM 4682 C CA . PRO H 1 27 ? 51.048 76.087 -27.684 1.00 23.76 27 PRO H CA 1
ATOM 4683 C C . PRO H 1 27 ? 51.479 75.056 -26.643 1.00 23.35 27 PRO H C 1
ATOM 4684 O O . PRO H 1 27 ? 51.460 75.359 -25.439 1.00 24.60 27 PRO H O 1
ATOM 4688 N N . ARG H 1 28 ? 51.884 73.858 -27.070 1.00 21.95 28 ARG H N 1
ATOM 4689 C CA . ARG H 1 28 ? 52.308 72.853 -26.080 1.00 24.40 28 ARG H CA 1
ATOM 4690 C C . ARG H 1 28 ? 53.674 73.212 -25.461 1.00 24.02 28 ARG H C 1
ATOM 4691 O O . ARG H 1 28 ? 53.997 72.821 -24.342 1.00 25.44 28 ARG H O 1
ATOM 4699 N N . ALA H 1 29 ? 54.471 73.969 -26.197 1.00 21.56 29 ALA H N 1
ATOM 4700 C CA . ALA H 1 29 ? 55.757 74.380 -25.699 1.00 17.57 29 ALA H CA 1
ATOM 4701 C C . ALA H 1 29 ? 55.453 75.394 -24.621 1.00 16.16 29 ALA H C 1
ATOM 4702 O O . ALA H 1 29 ? 56.028 75.347 -23.536 1.00 21.04 29 ALA H O 1
ATOM 4704 N N . ALA H 1 30 ? 54.538 76.312 -24.921 1.00 9.83 30 ALA H N 1
ATOM 4705 C CA . ALA H 1 30 ? 54.162 77.358 -23.971 1.00 12.07 30 ALA H CA 1
ATOM 4706 C C . ALA H 1 30 ? 53.588 76.762 -22.699 1.00 15.31 30 ALA H C 1
ATOM 4707 O O . ALA H 1 30 ? 53.885 77.224 -21.593 1.00 14.88 30 ALA H O 1
ATOM 4709 N N . TRP H 1 31 ? 52.767 75.729 -22.861 1.00 13.13 31 TRP H N 1
ATOM 4710 C CA . TRP H 1 31 ? 52.167 75.054 -21.720 1.00 13.01 31 TRP H CA 1
ATOM 4711 C C . TRP H 1 31 ? 53.223 74.435 -20.787 1.00 14.40 31 TRP H C 1
ATOM 4712 O O . TRP H 1 31 ? 53.168 74.610 -19.564 1.00 13.52 31 TRP H O 1
ATOM 4723 N N . LEU H 1 32 ? 54.167 73.702 -21.370 1.00 14.05 32 LEU H N 1
ATOM 4724 C CA . LEU H 1 32 ? 55.241 73.068 -20.614 1.00 13.76 32 LEU H CA 1
ATOM 4725 C C . LEU H 1 32 ? 56.066 74.142 -19.897 1.00 15.69 32 LEU H C 1
ATOM 4726 O O . LEU H 1 32 ? 56.482 73.950 -18.766 1.00 14.47 32 LEU H O 1
ATOM 4731 N N . ALA H 1 33 ? 56.292 75.270 -20.565 1.00 13.21 33 ALA H N 1
ATOM 4732 C CA . ALA H 1 33 ? 57.062 76.355 -19.989 1.00 17.81 33 ALA H CA 1
ATOM 4733 C C . ALA H 1 33 ? 56.405 76.815 -18.697 1.00 19.23 33 ALA H C 1
ATOM 4734 O O . ALA H 1 33 ? 57.064 77.049 -17.687 1.00 17.36 33 ALA H O 1
ATOM 4736 N N . GLN H 1 34 ? 55.090 76.947 -18.745 1.00 19.98 34 GLN H N 1
ATOM 4737 C CA . GLN H 1 34 ? 54.334 77.370 -17.593 1.00 17.03 34 GLN H CA 1
ATOM 4738 C C . GLN H 1 34 ? 54.425 76.311 -16.495 1.00 18.58 34 GLN H C 1
ATOM 4739 O O . GLN H 1 34 ? 54.617 76.640 -15.327 1.00 16.97 34 GLN H O 1
ATOM 4745 N N . GLU H 1 35 ? 54.285 75.041 -16.873 1.00 17.40 35 GLU H N 1
ATOM 4746 C CA . GLU H 1 35 ? 54.373 73.949 -15.908 1.00 17.01 35 GLU H CA 1
ATOM 4747 C C . GLU H 1 35 ? 55.733 73.997 -15.206 1.00 20.33 35 GLU H C 1
ATOM 4748 O O . GLU H 1 35 ? 55.807 73.978 -13.984 1.00 22.39 35 GLU H O 1
ATOM 4754 N N . LEU H 1 36 ? 56.812 74.066 -15.980 1.00 20.29 36 LEU H N 1
ATOM 4755 C CA . LEU H 1 36 ? 58.148 74.095 -15.406 1.00 21.89 36 LEU H CA 1
ATOM 4756 C C . LEU H 1 36 ? 58.465 75.362 -14.617 1.00 25.28 36 LEU H C 1
ATOM 4757 O O . LEU H 1 36 ? 59.127 75.306 -13.577 1.00 24.69 36 LEU H O 1
ATOM 4762 N N . LEU H 1 37 ? 58.003 76.507 -15.106 1.00 28.07 37 LEU H N 1
ATOM 4763 C CA . LEU H 1 37 ? 58.270 77.768 -14.424 1.00 27.26 37 LEU H CA 1
ATOM 4764 C C . LEU H 1 37 ? 57.506 77.892 -13.126 1.00 30.90 37 LEU H C 1
ATOM 4765 O O . LEU H 1 37 ? 57.946 78.570 -12.193 1.00 36.51 37 LEU H O 1
ATOM 4770 N N . THR H 1 38 ? 56.359 77.238 -13.057 1.00 27.68 38 THR H N 1
ATOM 4771 C CA . THR H 1 38 ? 55.573 77.306 -11.854 1.00 28.60 38 THR H CA 1
ATOM 4772 C C . THR H 1 38 ? 56.159 76.362 -10.787 1.00 28.07 38 THR H C 1
ATOM 4773 O O . THR H 1 38 ? 56.130 76.660 -9.598 1.00 26.90 38 THR H O 1
ATOM 4777 N N . THR H 1 39 ? 56.737 75.250 -11.222 1.00 27.28 39 THR H N 1
ATOM 4778 C CA . THR H 1 39 ? 57.321 74.300 -10.296 1.00 28.29 39 THR H CA 1
ATOM 4779 C C . THR H 1 39 ? 58.757 74.654 -9.889 1.00 31.77 39 THR H C 1
ATOM 4780 O O . THR H 1 39 ? 59.166 74.388 -8.756 1.00 37.58 39 THR H O 1
ATOM 4784 N N . PHE H 1 40 ? 59.517 75.268 -10.794 1.00 31.70 40 PHE H N 1
ATOM 4785 C CA . PHE H 1 40 ? 60.916 75.618 -10.517 1.00 32.86 40 PHE H CA 1
ATOM 4786 C C . PHE H 1 40 ? 61.232 77.110 -10.624 1.00 37.03 40 PHE H C 1
ATOM 4787 O O . PHE H 1 40 ? 62.350 77.498 -10.972 1.00 32.66 40 PHE H O 1
ATOM 4795 N N . GLU H 1 41 ? 60.248 77.941 -10.308 1.00 44.80 41 GLU H N 1
ATOM 4796 C CA . GLU H 1 41 ? 60.409 79.389 -10.386 1.00 49.69 41 GLU H CA 1
ATOM 4797 C C . GLU H 1 41 ? 61.552 79.896 -9.517 1.00 48.37 41 GLU H C 1
ATOM 4798 O O . GLU H 1 41 ? 62.254 80.847 -9.869 1.00 49.10 41 GLU H O 1
ATOM 4804 N N . THR H 1 42 ? 61.733 79.254 -8.376 1.00 47.28 42 THR H N 1
ATOM 4805 C CA . THR H 1 42 ? 62.764 79.664 -7.442 1.00 47.24 42 THR H CA 1
ATOM 4806 C C . THR H 1 42 ? 64.168 79.155 -7.791 1.00 48.33 42 THR H C 1
ATOM 4807 O O . THR H 1 42 ? 65.164 79.635 -7.250 1.00 46.86 42 THR H O 1
ATOM 4811 N N . GLU H 1 43 ? 64.254 78.194 -8.706 1.00 49.44 43 GLU H N 1
ATOM 4812 C CA . GLU H 1 43 ? 65.553 77.645 -9.094 1.00 45.08 43 GLU H CA 1
ATOM 4813 C C . GLU H 1 43 ? 65.967 78.033 -10.519 1.00 43.52 43 GLU H C 1
ATOM 4814 O O . GLU H 1 43 ? 67.119 77.848 -10.916 1.00 41.33 43 GLU H O 1
ATOM 4820 N N . LEU H 1 44 ? 65.035 78.586 -11.288 1.00 41.11 44 LEU H N 1
ATOM 4821 C CA . LEU H 1 44 ? 65.350 78.964 -12.659 1.00 37.30 44 LEU H CA 1
ATOM 4822 C C . LEU H 1 44 ? 65.585 80.453 -12.832 1.00 36.18 44 LEU H C 1
ATOM 4823 O O . LEU H 1 44 ? 64.818 81.284 -12.342 1.00 38.26 44 LEU H O 1
ATOM 4828 N N . THR H 1 45 ? 66.656 80.781 -13.538 1.00 35.01 45 THR H N 1
ATOM 4829 C CA . THR H 1 45 ? 66.991 82.166 -13.817 1.00 35.36 45 THR H CA 1
ATOM 4830 C C . THR H 1 45 ? 66.093 82.627 -14.966 1.00 35.64 45 THR H C 1
ATOM 4831 O O . THR H 1 45 ? 65.721 83.797 -15.052 1.00 35.78 45 THR H O 1
ATOM 4835 N N . GLU H 1 46 ? 65.772 81.693 -15.859 1.00 34.22 46 GLU H N 1
ATOM 4836 C CA . GLU H 1 46 ? 64.880 81.950 -16.981 1.00 30.98 46 GLU H CA 1
ATOM 4837 C C . GLU H 1 46 ? 64.638 80.682 -17.775 1.00 27.99 46 GLU H C 1
ATOM 4838 O O . GLU H 1 46 ? 65.394 79.723 -17.679 1.00 29.60 46 GLU H O 1
ATOM 4844 N N . LEU H 1 47 ? 63.555 80.678 -18.535 1.00 25.54 47 LEU H N 1
ATOM 4845 C CA . LEU H 1 47 ? 63.203 79.548 -19.372 1.00 21.79 47 LEU H CA 1
ATOM 4846 C C . LEU H 1 47 ? 62.983 80.111 -20.772 1.00 22.30 47 LEU H C 1
ATOM 4847 O O . LEU H 1 47 ? 62.197 81.044 -20.954 1.00 25.56 47 LEU H O 1
ATOM 4852 N N . ALA H 1 48 ? 63.663 79.552 -21.762 1.00 18.95 48 ALA H N 1
ATOM 4853 C CA . ALA H 1 48 ? 63.533 80.073 -23.116 1.00 21.82 48 ALA H CA 1
ATOM 4854 C C . ALA H 1 48 ? 62.839 79.141 -24.090 1.00 21.10 48 ALA H C 1
ATOM 4855 O O . ALA H 1 48 ? 62.933 77.925 -23.968 1.00 20.42 48 ALA H O 1
ATOM 4857 N N . LEU H 1 49 ? 62.138 79.724 -25.056 1.00 21.55 49 LEU H N 1
ATOM 4858 C CA . LEU H 1 49 ? 61.457 78.941 -26.080 1.00 21.68 49 LEU H CA 1
ATOM 4859 C C . LEU H 1 49 ? 62.191 79.227 -27.391 1.00 26.65 49 LEU H C 1
ATOM 4860 O O . LEU H 1 49 ? 62.286 80.381 -27.814 1.00 23.04 49 LEU H O 1
ATOM 4865 N N . LYS H 1 50 ? 62.743 78.186 -28.013 1.00 27.32 50 LYS H N 1
ATOM 4866 C CA . LYS H 1 50 ? 63.451 78.355 -29.276 1.00 27.12 50 LYS H CA 1
ATOM 4867 C C . LYS H 1 50 ? 62.722 77.678 -30.430 1.00 24.32 50 LYS H C 1
ATOM 4868 O O . LYS H 1 50 ? 62.555 76.467 -30.441 1.00 23.93 50 LYS H O 1
ATOM 4874 N N . PRO H 1 51 ? 62.267 78.461 -31.417 1.00 26.57 51 PRO H N 1
ATOM 4875 C CA . PRO H 1 51 ? 61.568 77.862 -32.560 1.00 28.35 51 PRO H CA 1
ATOM 4876 C C . PRO H 1 51 ? 62.506 76.875 -33.255 1.00 29.65 51 PRO H C 1
ATOM 4877 O O . PRO H 1 51 ? 63.670 77.180 -33.486 1.00 27.10 51 PRO H O 1
ATOM 4881 N N . GLY H 1 52 ? 61.990 75.696 -33.575 1.00 36.13 52 GLY H N 1
ATOM 4882 C CA . GLY H 1 52 ? 62.799 74.684 -34.218 1.00 39.83 52 GLY H CA 1
ATOM 4883 C C . GLY H 1 52 ? 62.349 74.288 -35.612 1.00 45.36 52 GLY H C 1
ATOM 4884 O O . GLY H 1 52 ? 61.320 74.752 -36.114 1.00 43.23 52 GLY H O 1
ATOM 4885 N N . THR H 1 53 ? 63.124 73.392 -36.223 1.00 51.47 53 THR H N 1
ATOM 4886 C CA . THR H 1 53 ? 62.882 72.916 -37.583 1.00 55.19 53 THR H CA 1
ATOM 4887 C C . THR H 1 53 ? 61.665 72.024 -37.747 1.00 55.34 53 THR H C 1
ATOM 4888 O O . THR H 1 53 ? 60.528 72.493 -37.682 1.00 59.04 53 THR H O 1
ATOM 4892 N N . GLY H 1 54 ? 61.913 70.733 -37.965 1.00 53.22 54 GLY H N 1
ATOM 4893 C CA . GLY H 1 54 ? 60.823 69.797 -38.175 1.00 48.99 54 GLY H CA 1
ATOM 4894 C C . GLY H 1 54 ? 60.762 68.645 -37.198 1.00 46.47 54 GLY H C 1
ATOM 4895 O O . GLY H 1 54 ? 61.755 67.946 -36.972 1.00 43.41 54 GLY H O 1
ATOM 4896 N N . GLY H 1 55 ? 59.580 68.460 -36.619 1.00 44.09 55 GLY H N 1
ATOM 4897 C CA . GLY H 1 55 ? 59.359 67.384 -35.667 1.00 39.10 55 GLY H CA 1
ATOM 4898 C C . GLY H 1 55 ? 60.164 67.490 -34.389 1.00 33.90 55 GLY H C 1
ATOM 4899 O O . GLY H 1 55 ? 60.097 66.607 -33.526 1.00 31.05 55 GLY H O 1
ATOM 4900 N N . VAL H 1 56 ? 60.920 68.576 -34.266 1.00 30.25 56 VAL H N 1
ATOM 4901 C CA . VAL H 1 56 ? 61.757 68.797 -33.092 1.00 29.44 56 VAL H CA 1
ATOM 4902 C C . VAL H 1 56 ? 61.032 69.248 -31.825 1.00 27.34 56 VAL H C 1
ATOM 4903 O O . VAL H 1 56 ? 60.236 70.184 -31.854 1.00 27.09 56 VAL H O 1
ATOM 4907 N N . PHE H 1 57 ? 61.288 68.559 -30.720 1.00 23.50 57 PHE H N 1
ATOM 4908 C CA . PHE H 1 57 ? 60.710 68.958 -29.446 1.00 22.91 57 PHE H CA 1
ATOM 4909 C C . PHE H 1 57 ? 61.635 68.474 -28.357 1.00 22.54 57 PHE H C 1
ATOM 4910 O O . PHE H 1 57 ? 61.522 67.344 -27.911 1.00 23.08 57 PHE H O 1
ATOM 4918 N N . VAL H 1 58 ? 62.559 69.318 -27.923 1.00 20.92 58 VAL H N 1
ATOM 4919 C CA . VAL H 1 58 ? 63.481 68.885 -26.887 1.00 20.11 58 VAL H CA 1
ATOM 4920 C C . VAL H 1 58 ? 63.585 69.859 -25.721 1.00 18.06 58 VAL H C 1
ATOM 4921 O O . VAL H 1 58 ? 63.429 71.063 -25.882 1.00 20.59 58 VAL H O 1
ATOM 4925 N N . VAL H 1 59 ? 63.810 69.325 -24.532 1.00 16.33 59 VAL H N 1
ATOM 4926 C CA . VAL H 1 59 ? 63.949 70.168 -23.357 1.00 17.65 59 VAL H CA 1
ATOM 4927 C C . VAL H 1 59 ? 65.414 70.077 -22.916 1.00 21.48 59 VAL H C 1
ATOM 4928 O O . VAL H 1 59 ? 65.974 68.986 -22.818 1.00 21.96 59 VAL H O 1
ATOM 4932 N N . ARG H 1 60 ? 66.029 71.225 -22.664 1.00 22.83 60 ARG H N 1
ATOM 4933 C CA . ARG H 1 60 ? 67.418 71.295 -22.219 1.00 23.09 60 ARG H CA 1
ATOM 4934 C C . ARG H 1 60 ? 67.532 71.990 -20.854 1.00 23.38 60 ARG H C 1
ATOM 4935 O O . ARG H 1 60 ? 66.840 72.966 -20.575 1.00 22.61 60 ARG H O 1
ATOM 4943 N N . VAL H 1 61 ? 68.397 71.479 -19.994 1.00 25.87 61 VAL H N 1
ATOM 4944 C CA . VAL H 1 61 ? 68.617 72.102 -18.693 1.00 26.45 61 VAL H CA 1
ATOM 4945 C C . VAL H 1 61 ? 70.129 72.349 -18.633 1.00 30.77 61 VAL H C 1
ATOM 4946 O O . VAL H 1 61 ? 70.936 71.408 -18.663 1.00 26.51 61 VAL H O 1
ATOM 4950 N N . ASP H 1 62 ? 70.510 73.621 -18.581 1.00 34.42 62 ASP H N 1
ATOM 4951 C CA . ASP H 1 62 ? 71.918 74.008 -18.544 1.00 35.82 62 ASP H CA 1
ATOM 4952 C C . ASP H 1 62 ? 72.675 73.451 -19.755 1.00 37.55 62 ASP H C 1
ATOM 4953 O O . ASP H 1 62 ? 73.734 72.837 -19.607 1.00 37.59 62 ASP H O 1
ATOM 4958 N N . ASP H 1 63 ? 72.113 73.670 -20.945 1.00 37.62 63 ASP H N 1
ATOM 4959 C CA . ASP H 1 63 ? 72.699 73.212 -22.202 1.00 37.98 63 ASP H CA 1
ATOM 4960 C C . ASP H 1 63 ? 72.641 71.704 -22.404 1.00 34.04 63 ASP H C 1
ATOM 4961 O O . ASP H 1 63 ? 72.931 71.221 -23.485 1.00 30.12 63 ASP H O 1
ATOM 4966 N N . GLU H 1 64 ? 72.264 70.969 -21.367 1.00 37.08 64 GLU H N 1
ATOM 4967 C CA . GLU H 1 64 ? 72.177 69.515 -21.460 1.00 43.01 64 GLU H CA 1
ATOM 4968 C C . GLU H 1 64 ? 70.763 69.033 -21.784 1.00 39.82 64 GLU H C 1
ATOM 4969 O O . GLU H 1 64 ? 69.812 69.371 -21.082 1.00 42.49 64 GLU H O 1
ATOM 4975 N N . VAL H 1 65 ? 70.623 68.249 -22.850 1.00 32.74 65 VAL H N 1
ATOM 4976 C CA . VAL H 1 65 ? 69.313 67.748 -23.234 1.00 29.02 65 V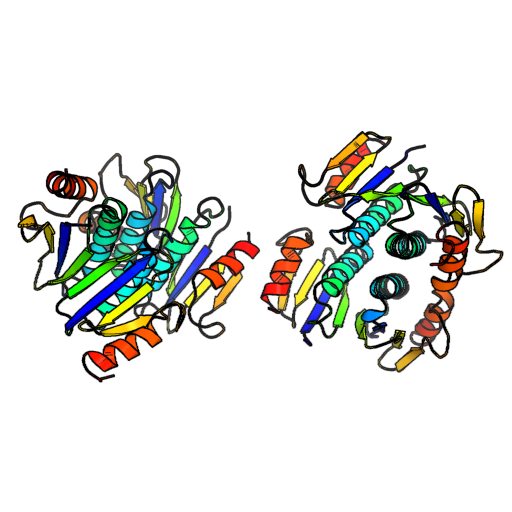AL H CA 1
ATOM 4977 C C . VAL H 1 65 ? 68.794 66.746 -22.208 1.00 29.12 65 VAL H C 1
ATOM 4978 O O . VAL H 1 65 ? 69.459 65.765 -21.890 1.00 32.93 65 VAL H O 1
ATOM 4982 N N . VAL H 1 66 ? 67.599 67.016 -21.688 1.00 29.28 66 VAL H N 1
ATOM 4983 C CA . VAL H 1 66 ? 66.965 66.181 -20.676 1.00 25.93 66 VAL H CA 1
ATOM 4984 C C . VAL H 1 66 ? 65.761 65.432 -21.230 1.00 28.84 66 VAL H C 1
ATOM 4985 O O . VAL H 1 66 ? 65.357 64.405 -20.680 1.00 30.76 66 VAL H O 1
ATOM 4989 N N . TRP H 1 67 ? 65.186 65.937 -22.319 1.00 28.44 67 TRP H N 1
ATOM 4990 C CA . TRP H 1 67 ? 64.051 65.259 -22.932 1.00 24.47 67 TRP H CA 1
ATOM 4991 C C . TRP H 1 67 ? 64.016 65.488 -24.413 1.00 23.54 67 TRP H C 1
ATOM 4992 O O . TRP H 1 67 ? 64.112 66.622 -24.849 1.00 29.35 67 TRP H O 1
ATOM 5003 N N . ASP H 1 68 ? 63.883 64.407 -25.176 1.00 24.55 68 ASP H N 1
ATOM 5004 C CA . ASP H 1 68 ? 63.829 64.469 -26.639 1.00 27.01 68 ASP H CA 1
ATOM 5005 C C . ASP H 1 68 ? 62.606 63.685 -27.097 1.00 29.81 68 ASP H C 1
ATOM 5006 O O . ASP H 1 68 ? 62.471 62.501 -26.791 1.00 33.02 68 ASP H O 1
ATOM 5011 N N . ARG H 1 69 ? 61.724 64.345 -27.836 1.00 32.07 69 ARG H N 1
ATOM 5012 C CA . ARG H 1 69 ? 60.496 63.720 -28.322 1.00 35.10 69 ARG H CA 1
ATOM 5013 C C . ARG H 1 69 ? 60.692 62.384 -29.039 1.00 39.09 69 ARG H C 1
ATOM 5014 O O . ARG H 1 69 ? 60.121 61.381 -28.634 1.00 40.55 69 ARG H O 1
ATOM 5022 N N . ARG H 1 70 ? 61.479 62.373 -30.113 1.00 42.18 70 ARG H N 1
ATOM 5023 C CA . ARG H 1 70 ? 61.680 61.144 -30.861 1.00 44.63 70 ARG H CA 1
ATOM 5024 C C . ARG H 1 70 ? 62.622 60.183 -30.162 1.00 44.55 70 ARG H C 1
ATOM 5025 O O . ARG H 1 70 ? 63.446 59.515 -30.777 1.00 46.14 70 ARG H O 1
ATOM 5033 N N . GLU H 1 71 ? 62.467 60.102 -28.854 1.00 43.31 71 GLU H N 1
ATOM 5034 C CA . GLU H 1 71 ? 63.286 59.228 -28.049 1.00 41.88 71 GLU H CA 1
ATOM 5035 C C . GLU H 1 71 ? 62.500 58.841 -26.808 1.00 39.37 71 GLU H C 1
ATOM 5036 O O . GLU H 1 71 ? 62.586 57.712 -26.325 1.00 31.94 71 GLU H O 1
ATOM 5042 N N . GLN H 1 72 ? 61.715 59.784 -26.300 1.00 36.60 72 GLN H N 1
ATOM 5043 C CA . GLN H 1 72 ? 60.931 59.544 -25.093 1.00 35.36 72 GLN H CA 1
ATOM 5044 C C . GLN H 1 72 ? 59.481 59.959 -25.244 1.00 30.68 72 GLN H C 1
ATOM 5045 O O . GLN H 1 72 ? 58.740 59.993 -24.269 1.00 29.44 72 GLN H O 1
ATOM 5051 N N . GLY H 1 73 ? 59.091 60.295 -26.466 1.00 30.76 73 GLY H N 1
ATOM 5052 C CA . GLY H 1 73 ? 57.720 60.679 -26.722 1.00 27.12 73 GLY H CA 1
ATOM 5053 C C . GLY H 1 73 ? 57.283 62.005 -26.140 1.00 27.77 73 GLY H C 1
ATOM 5054 O O . GLY H 1 73 ? 58.106 62.844 -25.766 1.00 34.09 73 GLY H O 1
ATOM 5055 N N . PHE H 1 74 ? 55.965 62.177 -26.069 1.00 22.92 74 PHE H N 1
ATOM 5056 C CA . PHE H 1 74 ? 55.344 63.385 -25.559 1.00 21.65 74 PHE H CA 1
ATOM 5057 C C . PHE H 1 74 ? 55.864 63.750 -24.165 1.00 22.06 74 PHE H C 1
ATOM 5058 O O . PHE H 1 74 ? 55.975 62.904 -23.293 1.00 18.05 74 PHE H O 1
ATOM 5066 N N . PRO H 1 75 ? 56.171 65.031 -23.936 1.00 25.83 75 PRO H N 1
ATOM 5067 C CA . PRO H 1 75 ? 56.680 65.452 -22.627 1.00 29.57 75 PRO H CA 1
ATOM 5068 C C . PRO H 1 75 ? 55.658 65.478 -21.495 1.00 31.57 75 PRO H C 1
ATOM 5069 O O . PRO H 1 75 ? 55.214 66.547 -21.103 1.00 33.50 75 PRO H O 1
ATOM 5073 N N . GLU H 1 76 ? 55.298 64.306 -20.966 1.00 33.03 76 GLU H N 1
ATOM 5074 C CA . GLU H 1 76 ? 54.328 64.208 -19.874 1.00 31.16 76 GLU H CA 1
ATOM 5075 C C . GLU H 1 76 ? 54.884 65.027 -18.713 1.00 31.11 76 GLU H C 1
ATOM 5076 O O . GLU H 1 76 ? 55.971 64.765 -18.230 1.00 30.35 76 GLU H O 1
ATOM 5082 N N . PRO H 1 77 ? 54.129 66.026 -18.243 1.00 34.01 77 PRO H N 1
ATOM 5083 C CA . PRO H 1 77 ? 54.520 66.922 -17.144 1.00 34.03 77 PRO H CA 1
ATOM 5084 C C . PRO H 1 77 ? 55.299 66.300 -15.997 1.00 33.30 77 PRO H C 1
ATOM 5085 O O . PRO H 1 77 ? 56.394 66.756 -15.691 1.00 30.84 77 PRO H O 1
ATOM 5089 N N . THR H 1 78 ? 54.735 65.277 -15.360 1.00 30.94 78 THR H N 1
ATOM 5090 C CA . THR H 1 78 ? 55.402 64.618 -14.246 1.00 31.96 78 THR H CA 1
ATOM 5091 C C . THR H 1 78 ? 56.783 64.062 -14.610 1.00 28.77 78 THR H C 1
ATOM 5092 O O . THR H 1 78 ? 57.784 64.403 -13.989 1.00 27.93 78 THR H O 1
ATOM 5096 N N . ALA H 1 79 ? 56.817 63.205 -15.622 1.00 26.08 79 ALA H N 1
ATOM 5097 C CA . ALA H 1 79 ? 58.047 62.600 -16.092 1.00 24.68 79 ALA H CA 1
ATOM 5098 C C . ALA H 1 79 ? 59.137 63.628 -16.322 1.00 23.71 79 ALA H C 1
ATOM 5099 O O . ALA H 1 79 ? 60.242 63.507 -15.794 1.00 23.00 79 ALA H O 1
ATOM 5101 N N . VAL H 1 80 ? 58.823 64.641 -17.124 1.00 25.75 80 VAL H N 1
ATOM 5102 C CA . VAL H 1 80 ? 59.792 65.688 -17.438 1.00 27.07 80 VAL H CA 1
ATOM 5103 C C . VAL H 1 80 ? 60.135 66.568 -16.235 1.00 26.80 80 VAL H C 1
ATOM 5104 O O . VAL H 1 80 ? 61.253 67.060 -16.131 1.00 25.73 80 VAL H O 1
ATOM 5108 N N . LYS H 1 81 ? 59.192 66.766 -15.319 1.00 28.07 81 LYS H N 1
ATOM 5109 C CA . LYS H 1 81 ? 59.491 67.594 -14.158 1.00 28.80 81 LYS H CA 1
ATOM 5110 C C . LYS H 1 81 ? 60.472 66.886 -13.238 1.00 29.52 81 LYS H C 1
ATOM 5111 O O . LYS H 1 81 ? 61.292 67.525 -12.581 1.00 30.68 81 LYS H O 1
ATOM 5117 N N . ARG H 1 82 ? 60.394 65.561 -13.208 1.00 28.41 82 ARG H N 1
ATOM 5118 C CA . ARG H 1 82 ? 61.265 64.764 -12.365 1.00 28.03 82 ARG H CA 1
ATOM 5119 C C . ARG H 1 82 ? 62.698 64.792 -12.899 1.00 28.21 82 ARG H C 1
ATOM 5120 O O . ARG H 1 82 ? 63.645 64.909 -12.134 1.00 25.99 82 ARG H O 1
ATOM 5128 N N . LEU H 1 83 ? 62.846 64.701 -14.217 1.00 28.48 83 LEU H N 1
ATOM 5129 C CA . LEU H 1 83 ? 64.155 64.735 -14.847 1.00 26.74 83 LEU H CA 1
ATOM 5130 C C . LEU H 1 83 ? 64.761 66.124 -14.703 1.00 29.03 83 LEU H C 1
ATOM 5131 O O . LEU H 1 83 ? 65.975 66.268 -14.606 1.00 33.21 83 LEU H O 1
ATOM 5136 N N . VAL H 1 84 ? 63.914 67.149 -14.694 1.00 30.52 84 VAL H N 1
ATOM 5137 C CA . VAL H 1 84 ? 64.393 68.518 -14.538 1.00 30.85 84 VAL H CA 1
ATOM 5138 C C . VAL H 1 84 ? 64.810 68.760 -13.085 1.00 29.45 84 VAL H C 1
ATOM 5139 O O . VAL H 1 84 ? 65.768 69.472 -12.834 1.00 30.17 84 VAL H O 1
ATOM 5143 N N . ARG H 1 85 ? 64.089 68.171 -12.136 1.00 30.81 85 ARG H N 1
ATOM 5144 C CA . ARG H 1 85 ? 64.415 68.341 -10.731 1.00 28.78 85 ARG H CA 1
ATOM 5145 C C . ARG H 1 85 ? 65.743 67.663 -10.446 1.00 28.82 85 ARG H C 1
ATOM 5146 O O . ARG H 1 85 ? 66.584 68.206 -9.729 1.00 27.04 85 ARG H O 1
ATOM 5154 N N . ASP H 1 86 ? 65.910 66.466 -11.005 1.00 27.82 86 ASP H N 1
ATOM 5155 C CA . ASP H 1 86 ? 67.138 65.689 -10.845 1.00 30.90 86 ASP H CA 1
ATOM 5156 C C . ASP H 1 86 ? 68.386 66.543 -11.120 1.00 33.80 86 ASP H C 1
ATOM 5157 O O . ASP H 1 86 ? 69.387 66.414 -10.419 1.00 30.17 86 ASP H O 1
ATOM 5162 N N . ARG H 1 87 ? 68.326 67.397 -12.147 1.00 38.50 87 ARG H N 1
ATOM 5163 C CA . ARG H 1 87 ? 69.447 68.279 -12.512 1.00 42.70 87 ARG H CA 1
ATOM 5164 C C . ARG H 1 87 ? 69.564 69.448 -11.532 1.00 42.85 87 ARG H C 1
ATOM 5165 O O . ARG H 1 87 ? 70.647 69.991 -11.325 1.00 42.40 87 ARG H O 1
ATOM 5173 N N . VAL H 1 88 ? 68.442 69.814 -10.921 1.00 45.33 88 VAL H N 1
ATOM 5174 C CA . VAL H 1 88 ? 68.404 70.920 -9.972 1.00 47.87 88 VAL H CA 1
ATOM 5175 C C . VAL H 1 88 ? 68.117 70.465 -8.528 1.00 50.95 88 VAL H C 1
ATOM 5176 O O . VAL H 1 88 ? 68.969 69.878 -7.860 1.00 53.96 88 VAL H O 1
ATOM 5180 N N . ALA H 1 89 ? 66.918 70.739 -8.041 1.00 50.87 89 ALA H N 1
ATOM 5181 C CA . ALA H 1 89 ? 66.558 70.357 -6.690 1.00 52.29 89 ALA H CA 1
ATOM 5182 C C . ALA H 1 89 ? 66.933 68.902 -6.406 1.00 53.56 89 ALA H C 1
ATOM 5183 O O . ALA H 1 89 ? 66.389 67.989 -7.002 1.00 55.73 89 ALA H O 1
ATOM 5185 N N . PRO H 1 90 ? 67.866 68.673 -5.475 1.00 57.70 90 PRO H N 1
ATOM 5186 C CA . PRO H 1 90 ? 68.324 67.330 -5.098 1.00 56.38 90 PRO H CA 1
ATOM 5187 C C . PRO H 1 90 ? 67.259 66.465 -4.436 1.00 56.04 90 PRO H C 1
ATOM 5188 O O . PRO H 1 90 ? 66.892 65.422 -4.972 1.00 53.71 90 PRO H O 1
ATOM 5192 N N . GLU H 1 91 ? 66.785 66.906 -3.267 1.00 57.07 91 GLU H N 1
ATOM 5193 C CA . GLU H 1 91 ? 65.781 66.173 -2.483 1.00 59.92 91 GLU H CA 1
ATOM 5194 C C . GLU H 1 91 ? 64.309 66.481 -2.741 1.00 60.50 91 GLU H C 1
ATOM 5195 O O . GLU H 1 91 ? 63.451 65.675 -2.368 1.00 62.87 91 GLU H O 1
ATOM 5201 N N . LYS H 1 92 ? 64.016 67.633 -3.351 1.00 58.53 92 LYS H N 1
ATOM 5202 C CA . LYS H 1 92 ? 62.631 68.049 -3.642 1.00 57.41 92 LYS H CA 1
ATOM 5203 C C . LYS H 1 92 ? 61.708 66.917 -4.142 1.00 55.99 92 LYS H C 1
ATOM 5204 O O . LYS H 1 92 ? 62.254 65.923 -4.651 1.00 57.86 92 LYS H O 1
#

Radius of gyration: 32.46 Å; Cα contacts (8 Å, |Δi|>4): 1248; chains: 8; bounding box: 71×88×63 Å

Foldseek 3Di:
DPKEKEWEDAVVVVCPVVSVVLLCLLCVVCVVPHPYYYYHYDHPPWIFMAIRNHTQDTCVVHNDPDSVVSNVSNVVVVD/DEKEWEDAVVVVCPVVSVVLLCLQCVVCVVQHPYYYYHYDHPPWIFMADPNHTQDTCVVHNDDDSVVSNCSNCVVRPPDD/DKEKEWEDAVVVVCPVVSVVLLCLQCVVCVVPYPDYYYHYDHPPWIFMAIRNHTQDTCVVHNDPDSVVSNVSNVVVD/DKEKEWEDAVVVVCPVVSVVLLCLLCVVCVVFHPYYYYHYDHPPWIFMAIRNHTQDTCVVHNDDDSVVSNLSNCCPTVVVD/DPKEKEWEDAVVVVCPVVSVVLLCLLCVVCVVPHPYYYYHYDHPPWIFMAIRNHTQDTCVVHNDDDSVVSNVSNCVVPD/DAKEKEWEDAVVVVCPVVSVVLLCLQCVVCVVQYNYYYYHYDHPPWIFMAINNHTQDTCVVHNDDDSVVSNVSNVVVRD/DKEKEWEDAVVVVCPVVSVVLLCLQCVVCVVPHPDYYYHYDHPPWIFMAIRNHTQDTCVVHNDDDSVVSNVSNVVVD/DQPKEKEWEDAVVVVCPVVSVVLLCLQCVVCVVPHVYYYYHYDHPPWIFMAIRNHTQDTCVVHNDDDSVVSNVSNCVVPVPPD

Solvent-accessible surface area: 27583 Å² total; per-residue (Å²): 108,105,43,79,0,21,0,29,3,0,21,136,48,140,38,18,23,14,0,6,10,0,0,24,8,0,1,68,60,14,39,82,57,0,36,28,0,0,1,56,24,8,110,49,25,43,3,13,0,66,1,58,137,97,83,14,15,24,74,175,132,73,33,30,2,51,0,67,23,0,48,120,60,0,110,85,102,24,122,87,131,3,37,0,31,3,0,19,135,46,162,39,18,31,28,0,6,9,0,0,19,4,0,1,56,63,15,50,107,48,9,54,21,0,6,1,56,5,7,110,49,25,44,4,14,0,68,2,58,117,112,86,8,16,24,73,174,132,72,33,36,2,54,0,66,23,0,46,119,45,0,59,68,110,14,35,108,117,241,136,42,87,1,26,0,29,3,0,22,136,46,140,38,19,22,16,0,6,9,0,0,24,11,0,0,68,63,15,50,105,61,8,44,10,0,0,1,56,25,9,112,50,24,44,3,14,0,65,1,57,138,58,79,15,16,24,73,177,131,74,33,31,2,55,0,67,23,0,48,108,34,0,100,7,48,57,140,48,66,0,24,0,30,2,0,22,136,46,163,39,19,32,25,0,6,8,0,0,19,4,0,1,60,62,10,49,105,51,7,45,14,0,0,1,57,25,8,110,49,25,42,3,13,0,67,2,59,138,108,83,8,15,24,73,174,133,73,34,34,2,53,0,66,22,0,46,122,49,0,46,85,102,11,28,87,165,183,111,101,48,67,0,25,0,29,3,0,21,136,47,141,37,18,22,15,0,6,9,0,0,25,10,0,1,69,60,13,41,84,52,0,34,16,0,0,1,58,23,7,112,48,25,44,3,14,0,66,2,58,134,102,84,10,15,24,73,174,132,73,33,28,3,51,0,67,23,0,47,123,58,0,109,95,101,26,140,162,100,54,112,2,35,0,30,3,0,19,134,46,160,38,18,32,29,0,6,8,0,0,20,5,0,0,59,62,13,50,73,51,5,32,6,0,0,1,54,6,8,109,50,26,44,3,14,0,66,2,61,139,97,82,7,16,24,71,173,107,56,33,37,2,52,0,66,20,0,46,58,5,0,70,39,100,14,104,150,45,100,0,26,0,30,3,0,21,136,47,141,38,19,22,15,0,6,10,0,0,26,10,0,0,69,60,13,50,105,62,8,46,11,0,0,1,58,14,9,111,48,25,44,3,13,0,66,0,57,138,104,80,10,15,26,72,175,131,74,34,32,2,53,0,68,24,0,48,122,58,0,122,101,98,57,133,86,108,49,70,0,24,0,31,2,0,20,135,46,163,38,19,31,25,0,7,8,0,0,18,5,0,1,60,49,2,41,66,35,0,34,14,0,0,0,56,24,8,113,48,25,44,3,14,0,66,0,46,137,102,89,22,15,25,73,176,133,72,33,34,2,52,0,66,23,0,44,123,59,0,59,96,97,21,5,124,163,106

CATH classification: 3.40.30.10

Nearest PDB structures (foldseek):
  3dex-assembly4_G  TM=1.013E+00  e=6.464E-17  Streptomyces avermitilis
  3dex-assembly1_B  TM=1.012E+00  e=2.687E-15  Streptomyces avermitilis
  2oka-assembly1_D  TM=9.765E-01  e=3.419E-11  Pseudomonas aeruginosa
  2ojl-assembly1_A  TM=9.681E-01  e=2.992E-11  Bordetella parapertussis 12822
  2p0g-assembly1_B  TM=9.583E-01  e=1.421E-09  Vibrio cholerae

B-factor: mean 33.34, std 13.41, range [2.46, 78.01]

Organism: Streptomyces avermitilis (strain ATCC 31267 / DSM 46492 / JCM 5070 / NBRC 14893 / NCIMB 12804 / NRRL 8165 / MA-4680) (NCBI:txid227882)

Sequence (635 aa):
HTHRVQIEYCTQCRWLPRAAWLAQELLTTFETELTELALKPGTGGVFVVRVDDEVVWDRREQGFPEPTAVKRLVRDRVAHRVQIEYCTQCRWLPRAAWLAQELLTTFETELTELALKPGTGGVFVVRVDDEVVWDRREQGFPEPTAVKRLVRDRVAPEKTHRVQIEYCTQCRWLPRAAWLAQELLTTFETELTELALKPGTGGVFVVRVDDEVVWDRREQGFPEPTAVKRLVRDRVTHRVQIEYCTQCRWLPRAAWLAQELLTTFETELTELALKPGTGGVFVVRVDDEVVWDRREQGFPEPTAVKRLVRDRVAPEKHTHRVQIEYCTQCRWLPRAAWLAQELLTTFETELTELALKPGTGGVFVVRVDDEVVWDRREQGFPEPTAVKRLVRDRVAHTHRVQIEYCTQCRWLPRAAWLAQELLTTFETELTELALKPGTGGVFVVRVDDEVVWDRREQGFPEPTAVKRLVRDRVATHRVQIEYCTQCRWLPRAAWLAQELLTTFETELTELALKPGTGGVFVVRVDDEVVWDRREQGFPEPTAVKRLVRDRVPHTHRVQIEYCTQCRWLPRAAWLAQELLTTFETELTELALKPGTGGVFVVRVDDEVVWDRREQGFPEPTAVKRLVRDRVAPEK